Protein AF-A0A976E985-F1 (afdb_monomer)

Structure (mmCIF, N/CA/C/O backbone):
data_AF-A0A976E985-F1
#
_entry.id   AF-A0A976E985-F1
#
loop_
_atom_site.group_PDB
_atom_site.id
_atom_site.type_symbol
_atom_site.label_atom_id
_atom_site.label_alt_id
_atom_site.label_comp_id
_atom_site.label_asym_id
_atom_site.label_entity_id
_atom_site.label_seq_id
_atom_site.pdbx_PDB_ins_code
_atom_site.Cartn_x
_atom_site.Cartn_y
_atom_site.Cartn_z
_atom_site.occupancy
_atom_site.B_iso_or_equiv
_atom_site.auth_seq_id
_atom_site.auth_comp_id
_atom_site.auth_asym_id
_atom_site.auth_atom_id
_atom_site.pdbx_PDB_model_num
ATOM 1 N N . MET A 1 1 ? 19.176 -10.106 15.046 1.00 31.75 1 MET A N 1
ATOM 2 C CA . MET A 1 1 ? 18.435 -9.180 14.176 1.00 31.75 1 MET A CA 1
ATOM 3 C C . MET A 1 1 ? 17.700 -9.995 13.136 1.00 31.75 1 MET A C 1
ATOM 5 O O . MET A 1 1 ? 18.322 -10.835 12.498 1.00 31.75 1 MET A O 1
ATOM 9 N N . GLN A 1 2 ? 16.381 -9.836 13.063 1.00 29.48 2 GLN A N 1
ATOM 10 C CA . GLN A 1 2 ? 15.604 -10.254 11.903 1.00 29.48 2 GLN A CA 1
ATOM 11 C C . GLN A 1 2 ? 15.574 -9.044 10.981 1.00 29.48 2 GLN A C 1
ATOM 13 O O . GLN A 1 2 ? 15.014 -8.019 11.357 1.00 29.48 2 GLN A O 1
ATOM 18 N N . PHE A 1 3 ? 16.211 -9.154 9.826 1.00 37.91 3 PHE A N 1
ATOM 19 C CA . PHE A 1 3 ? 16.186 -8.096 8.834 1.00 37.91 3 PHE A CA 1
ATOM 20 C C . PHE A 1 3 ? 14.751 -7.867 8.333 1.00 37.91 3 PHE A C 1
ATOM 22 O O . PHE A 1 3 ? 13.954 -8.816 8.236 1.00 37.91 3 PHE A O 1
ATOM 29 N N . LYS A 1 4 ? 14.372 -6.610 8.091 1.00 42.88 4 LYS A N 1
ATOM 30 C CA . LYS A 1 4 ? 13.077 -6.274 7.487 1.00 42.88 4 LYS A CA 1
ATOM 31 C C . LYS A 1 4 ? 13.130 -6.696 6.019 1.00 42.88 4 LYS A C 1
ATOM 33 O O . LYS A 1 4 ? 14.024 -6.272 5.311 1.00 42.88 4 LYS A O 1
ATOM 38 N N . GLY A 1 5 ? 12.204 -7.556 5.593 1.00 40.12 5 GLY A N 1
ATOM 39 C CA . GLY A 1 5 ? 12.003 -8.033 4.216 1.00 40.12 5 GLY A CA 1
ATOM 40 C C . GLY A 1 5 ? 12.800 -7.391 3.068 1.00 40.12 5 GLY A C 1
ATOM 41 O O . GLY A 1 5 ? 12.204 -6.666 2.285 1.00 40.12 5 GLY A O 1
ATOM 42 N N . GLY A 1 6 ? 14.077 -7.743 2.880 1.00 50.50 6 GLY A N 1
ATOM 43 C CA . GLY A 1 6 ? 14.625 -8.066 1.561 1.00 50.50 6 GLY A CA 1
ATOM 44 C C . GLY A 1 6 ? 15.130 -6.935 0.661 1.00 50.50 6 GLY A C 1
ATOM 45 O O . GLY A 1 6 ? 15.249 -7.169 -0.544 1.00 50.50 6 GLY A O 1
ATOM 46 N N . TYR A 1 7 ? 15.468 -5.747 1.160 1.00 68.62 7 TYR A N 1
ATOM 47 C CA . TYR A 1 7 ? 16.153 -4.740 0.331 1.00 68.62 7 TYR A CA 1
ATOM 48 C C . TYR A 1 7 ? 17.566 -4.504 0.833 1.00 68.62 7 TYR A C 1
ATOM 50 O O . TYR A 1 7 ? 17.765 -4.021 1.939 1.00 68.62 7 TYR A O 1
ATOM 58 N N . VAL A 1 8 ? 18.548 -4.847 -0.007 1.00 69.75 8 VAL A N 1
ATOM 59 C CA . VAL A 1 8 ? 19.976 -4.779 0.341 1.00 69.75 8 VAL A CA 1
ATOM 60 C C . VAL A 1 8 ? 20.361 -3.418 0.863 1.00 69.75 8 VAL A C 1
ATOM 62 O O . VAL A 1 8 ? 20.993 -3.320 1.902 1.00 69.75 8 VAL A O 1
ATOM 65 N N . ILE A 1 9 ? 19.939 -2.375 0.158 1.00 70.88 9 ILE A N 1
ATOM 66 C CA . ILE A 1 9 ? 20.252 -1.004 0.531 1.00 70.88 9 ILE A CA 1
ATOM 67 C C . ILE A 1 9 ? 19.707 -0.691 1.922 1.00 70.88 9 ILE A C 1
ATOM 69 O O . ILE A 1 9 ? 20.437 -0.122 2.715 1.00 70.88 9 ILE A O 1
ATOM 73 N N . ASP A 1 10 ? 18.483 -1.107 2.241 1.00 69.38 10 ASP A N 1
ATOM 74 C CA . ASP A 1 10 ? 17.827 -0.784 3.512 1.00 69.38 10 ASP A CA 1
ATOM 75 C C . ASP A 1 10 ? 18.530 -1.492 4.678 1.00 69.38 10 ASP A C 1
ATOM 77 O O . ASP A 1 10 ? 18.813 -0.884 5.707 1.00 69.38 10 ASP A O 1
ATOM 81 N N . GLU A 1 11 ? 18.881 -2.767 4.502 1.00 69.75 11 GLU A N 1
ATOM 82 C CA . GLU A 1 11 ? 19.602 -3.521 5.530 1.00 69.75 11 GLU A CA 1
ATOM 83 C C . GLU A 1 11 ? 21.041 -3.014 5.697 1.00 69.75 11 GLU A C 1
ATOM 85 O O . GLU A 1 11 ? 21.541 -2.946 6.817 1.00 69.75 11 GLU A O 1
ATOM 90 N N . PHE A 1 12 ? 21.708 -2.615 4.609 1.00 73.81 12 PHE A N 1
ATOM 91 C CA . PHE A 1 12 ? 23.022 -1.984 4.694 1.00 73.81 12 PHE A CA 1
ATOM 92 C C . PHE A 1 12 ? 22.934 -0.581 5.289 1.00 73.81 12 PHE A C 1
ATOM 94 O O . PHE A 1 12 ? 23.788 -0.242 6.090 1.00 73.81 12 PHE A O 1
ATOM 101 N N . GLU A 1 13 ? 21.915 0.217 4.976 1.00 75.62 13 GLU A N 1
ATOM 102 C CA . GLU A 1 13 ? 21.678 1.537 5.570 1.00 75.62 13 GLU A CA 1
ATOM 103 C C . GLU A 1 13 ? 21.471 1.412 7.087 1.00 75.62 13 GLU A C 1
ATOM 105 O O . GLU A 1 13 ? 22.111 2.135 7.847 1.00 75.62 13 GLU A O 1
ATOM 110 N N . GLU A 1 14 ? 20.678 0.433 7.546 1.00 76.19 14 GLU A N 1
ATOM 111 C CA . GLU A 1 14 ? 20.543 0.110 8.974 1.00 76.19 14 GLU A CA 1
ATOM 112 C C . GLU A 1 14 ? 21.890 -0.275 9.609 1.00 76.19 14 GLU A C 1
ATOM 114 O O . GLU A 1 14 ? 22.185 0.163 10.719 1.00 76.19 14 GLU A O 1
ATOM 119 N N . ILE A 1 15 ? 22.728 -1.055 8.913 1.00 75.94 15 ILE A N 1
ATOM 120 C CA . ILE A 1 15 ? 24.086 -1.382 9.379 1.00 75.94 15 ILE A CA 1
ATOM 121 C C . ILE A 1 15 ? 24.955 -0.120 9.433 1.00 75.94 15 ILE A C 1
ATOM 123 O O . ILE A 1 15 ? 25.626 0.109 10.431 1.00 75.94 15 ILE A O 1
ATOM 127 N N . LEU A 1 16 ? 24.948 0.706 8.388 1.00 79.31 16 LEU A N 1
ATOM 128 C CA . LEU A 1 16 ? 25.774 1.908 8.271 1.00 79.31 16 LEU A CA 1
ATOM 129 C C . LEU A 1 16 ? 25.450 2.933 9.360 1.00 79.31 16 LEU A C 1
ATOM 131 O O . LEU A 1 16 ? 26.371 3.533 9.910 1.00 79.31 16 LEU A O 1
ATOM 135 N N . LEU A 1 17 ? 24.169 3.091 9.705 1.00 84.69 17 LEU A N 1
ATOM 136 C CA . LEU A 1 17 ? 23.703 3.996 10.760 1.00 84.69 17 LEU A CA 1
ATOM 137 C C . LEU A 1 17 ? 24.222 3.624 12.161 1.00 84.69 17 LEU A C 1
ATOM 139 O O . LEU A 1 17 ? 24.203 4.468 13.053 1.00 84.69 17 LEU A O 1
ATOM 143 N N . GLU A 1 18 ? 24.709 2.394 12.371 1.00 82.88 18 GLU A N 1
ATOM 144 C CA . GLU A 1 18 ? 25.386 2.003 13.619 1.00 82.88 18 GLU A CA 1
ATOM 145 C C . GLU A 1 18 ? 26.813 2.578 13.720 1.00 82.88 18 GLU A C 1
ATOM 147 O O . GLU A 1 18 ? 27.364 2.648 14.818 1.00 82.88 18 GLU A O 1
ATOM 152 N N . PHE A 1 19 ? 27.412 3.000 12.599 1.00 82.94 19 PHE A N 1
ATOM 153 C CA . PHE A 1 19 ? 28.818 3.419 12.523 1.00 82.94 19 PHE A CA 1
ATOM 154 C C . PHE A 1 19 ? 29.024 4.847 12.006 1.00 82.94 19 PHE A C 1
ATOM 156 O O . PHE A 1 19 ? 30.080 5.427 12.265 1.00 82.94 19 PHE A O 1
ATOM 163 N N . VAL A 1 20 ? 28.068 5.398 11.252 1.00 83.19 20 VAL A N 1
ATOM 164 C CA . VAL A 1 20 ? 28.180 6.701 10.586 1.00 83.19 20 VAL A CA 1
ATOM 165 C C . VAL A 1 20 ? 26.857 7.465 10.678 1.00 83.19 20 VAL A C 1
ATOM 167 O O . VAL A 1 20 ? 25.778 6.886 10.573 1.00 83.19 20 VAL A O 1
ATOM 170 N N . ASP A 1 21 ? 26.938 8.788 10.833 1.00 84.38 21 ASP A N 1
ATOM 171 C CA . ASP A 1 21 ? 25.770 9.664 10.880 1.00 84.38 21 ASP A CA 1
ATOM 172 C C . ASP A 1 21 ? 24.942 9.619 9.590 1.00 84.38 21 ASP A C 1
ATOM 174 O O . ASP A 1 21 ? 25.471 9.661 8.475 1.00 84.38 21 ASP A O 1
ATOM 178 N N . LYS A 1 22 ? 23.615 9.696 9.750 1.00 84.38 22 LYS A N 1
ATOM 179 C CA . LYS A 1 22 ? 22.659 9.737 8.634 1.00 84.38 22 LYS A CA 1
ATOM 180 C C . LYS A 1 22 ? 22.999 10.804 7.586 1.00 84.38 22 LYS A C 1
ATOM 182 O O . LYS A 1 22 ? 22.911 10.535 6.398 1.00 84.38 22 LYS A O 1
ATOM 187 N N . LYS A 1 23 ? 23.471 11.984 8.010 1.00 84.44 23 LYS A N 1
ATOM 188 C CA . LYS A 1 23 ? 23.858 13.082 7.101 1.00 84.44 23 LYS A CA 1
ATOM 189 C C . LYS A 1 23 ? 24.954 12.688 6.107 1.00 84.44 23 LYS A C 1
ATOM 191 O O . LYS A 1 23 ? 24.957 13.192 4.989 1.00 84.44 23 LYS A O 1
ATOM 196 N N . VAL A 1 24 ? 25.893 11.827 6.507 1.00 81.94 24 VAL A N 1
ATOM 197 C CA . VAL A 1 24 ? 26.974 11.357 5.623 1.00 81.94 24 VAL A CA 1
ATOM 198 C C . VAL A 1 24 ? 26.418 10.383 4.591 1.00 81.94 24 VAL A C 1
ATOM 200 O O . VAL A 1 24 ? 26.753 10.484 3.415 1.00 81.94 24 VAL A O 1
ATOM 203 N N . ILE A 1 25 ? 25.537 9.477 5.022 1.00 79.12 25 ILE A N 1
ATOM 204 C CA . ILE A 1 25 ? 24.858 8.516 4.145 1.00 79.12 25 ILE A CA 1
ATOM 205 C C . ILE A 1 25 ? 23.958 9.259 3.141 1.00 79.12 25 ILE A C 1
ATOM 207 O O . ILE A 1 25 ? 24.046 9.008 1.941 1.00 79.12 25 ILE A O 1
ATOM 211 N N . ASP A 1 26 ? 23.169 10.231 3.608 1.00 78.88 26 ASP A N 1
ATOM 212 C CA . ASP A 1 26 ? 22.329 11.083 2.761 1.00 78.88 26 ASP A CA 1
ATOM 213 C C . ASP A 1 26 ? 23.191 11.823 1.722 1.00 78.88 26 ASP A C 1
ATOM 215 O O . ASP A 1 26 ? 22.902 11.765 0.530 1.00 78.88 26 ASP A O 1
ATOM 219 N N . LYS A 1 27 ? 24.314 12.427 2.140 1.00 78.00 27 LYS A N 1
ATOM 220 C CA . LYS A 1 27 ? 25.253 13.110 1.235 1.00 78.00 27 LYS A CA 1
ATOM 221 C C . LYS A 1 27 ? 25.893 12.161 0.215 1.00 78.00 27 LYS A C 1
ATOM 223 O O . LYS A 1 27 ? 26.077 12.545 -0.940 1.00 78.00 27 LYS A O 1
ATOM 228 N N . PHE A 1 28 ? 26.228 10.932 0.616 1.00 78.31 28 PHE A N 1
ATOM 229 C CA . PHE A 1 28 ? 26.723 9.900 -0.297 1.00 78.31 28 PHE A CA 1
ATOM 230 C C . PHE A 1 28 ? 25.687 9.609 -1.389 1.00 78.31 28 PHE A C 1
ATOM 232 O O . PHE A 1 28 ? 26.007 9.710 -2.576 1.00 78.31 28 PHE A O 1
ATOM 239 N N . TYR A 1 29 ? 24.437 9.335 -1.005 1.00 77.12 29 TYR A N 1
ATOM 240 C CA . TYR A 1 29 ? 23.364 9.095 -1.967 1.00 77.12 29 TYR A CA 1
ATOM 241 C C . TYR A 1 29 ? 23.092 10.321 -2.840 1.00 77.12 29 TYR A C 1
ATOM 243 O O . TYR A 1 29 ? 23.024 10.177 -4.056 1.00 77.12 29 TYR A O 1
ATOM 251 N N . GLU A 1 30 ? 23.023 11.526 -2.275 1.00 73.00 30 GLU A N 1
ATOM 252 C CA . GLU A 1 30 ? 22.870 12.767 -3.046 1.00 73.00 30 GLU A CA 1
ATOM 253 C C . GLU A 1 30 ? 23.988 12.941 -4.081 1.00 73.00 30 GLU A C 1
ATOM 255 O O . GLU A 1 30 ? 23.725 13.351 -5.206 1.00 73.00 30 GLU A O 1
ATOM 260 N N . SER A 1 31 ? 25.231 12.587 -3.750 1.00 70.88 31 SER A N 1
ATOM 261 C CA . SER A 1 31 ? 26.345 12.695 -4.700 1.00 70.88 31 SER A CA 1
ATOM 262 C C . SER A 1 31 ? 26.328 11.667 -5.827 1.00 70.88 31 SER A C 1
ATOM 264 O O . SER A 1 31 ? 26.886 11.921 -6.894 1.00 70.88 31 SER A O 1
ATOM 266 N N . LYS A 1 32 ? 25.693 10.513 -5.600 1.00 70.81 32 LYS A N 1
ATOM 267 C CA . LYS A 1 32 ? 25.761 9.355 -6.497 1.00 70.81 32 LYS A CA 1
ATOM 268 C C . LYS A 1 32 ? 24.462 9.069 -7.235 1.00 70.81 32 LYS A C 1
ATOM 270 O O . LYS A 1 32 ? 24.529 8.429 -8.269 1.00 70.81 32 LYS A O 1
ATOM 275 N N . LEU A 1 33 ? 23.299 9.507 -6.749 1.00 69.81 33 LEU A N 1
ATOM 276 C CA . LEU A 1 33 ? 21.996 9.207 -7.356 1.00 69.81 33 LEU A CA 1
ATOM 277 C C . LEU A 1 33 ? 21.747 9.966 -8.660 1.00 69.81 33 LEU A C 1
ATOM 279 O O . LEU A 1 33 ? 21.064 9.443 -9.545 1.00 69.81 33 LEU A O 1
ATOM 283 N N . PHE A 1 34 ? 22.316 11.162 -8.805 1.00 68.81 34 PHE A N 1
ATOM 284 C CA . PHE A 1 34 ? 22.063 12.021 -9.958 1.00 68.81 34 PHE A CA 1
ATOM 285 C C . PHE A 1 34 ? 23.015 11.727 -11.119 1.00 68.81 34 PHE A C 1
ATOM 287 O O . PHE A 1 34 ? 24.235 11.669 -10.968 1.00 68.81 34 PHE A O 1
ATOM 294 N N . PHE A 1 35 ? 22.431 11.578 -12.305 1.00 72.19 35 PHE A N 1
ATOM 295 C CA . PHE A 1 35 ? 23.147 11.388 -13.559 1.00 72.19 35 PHE A CA 1
ATOM 296 C C . PHE A 1 35 ? 22.452 12.159 -14.683 1.00 72.19 35 PHE A C 1
ATOM 298 O O . PHE A 1 35 ? 21.253 12.442 -14.624 1.00 72.19 35 PHE A O 1
ATOM 305 N N . LYS A 1 36 ? 23.209 12.472 -15.731 1.00 71.50 36 LYS A N 1
ATOM 306 C CA . LYS A 1 36 ? 22.738 13.094 -16.968 1.00 71.50 36 LYS A CA 1
ATOM 307 C C . LYS A 1 36 ? 23.041 12.170 -18.140 1.00 71.50 36 LYS A C 1
ATOM 309 O O . LYS A 1 36 ? 24.125 11.595 -18.212 1.00 71.50 36 LYS A O 1
ATOM 314 N N . VAL A 1 37 ? 22.096 12.062 -19.071 1.00 73.06 37 VAL A N 1
ATOM 315 C CA . VAL A 1 37 ? 22.323 11.427 -20.375 1.00 73.06 37 VAL A CA 1
ATOM 316 C C . VAL A 1 37 ? 22.689 12.523 -21.376 1.00 73.06 37 VAL A C 1
ATOM 318 O O . VAL A 1 37 ? 21.868 13.378 -21.703 1.00 73.06 37 VAL A O 1
ATOM 321 N N . VAL A 1 38 ? 23.939 12.533 -21.827 1.00 72.44 38 VAL A N 1
ATOM 322 C CA . VAL A 1 38 ? 24.468 13.455 -22.840 1.00 72.44 38 VAL A CA 1
ATOM 323 C C . VAL A 1 38 ? 24.029 12.988 -24.230 1.00 72.44 38 VAL A C 1
ATOM 325 O O . VAL A 1 38 ? 23.937 11.785 -24.474 1.00 72.44 38 VAL A O 1
ATOM 328 N N . ASN A 1 39 ? 23.783 13.940 -25.136 1.00 71.25 39 ASN A N 1
ATOM 329 C CA . ASN A 1 39 ? 23.243 13.749 -26.493 1.00 71.25 39 ASN A CA 1
ATOM 330 C C . ASN A 1 39 ? 21.772 13.308 -26.562 1.00 71.25 39 ASN A C 1
ATOM 332 O O . ASN A 1 39 ? 21.262 13.065 -27.652 1.00 71.25 39 ASN A O 1
ATOM 336 N N . LEU A 1 40 ? 21.066 13.258 -25.428 1.00 71.75 40 LEU A N 1
ATOM 337 C CA . LEU A 1 40 ? 19.609 13.149 -25.410 1.00 71.75 40 LEU A CA 1
ATOM 338 C C . LEU A 1 40 ? 19.003 14.524 -25.720 1.00 71.75 40 LEU A C 1
ATOM 340 O O . LEU A 1 40 ? 19.367 15.514 -25.086 1.00 71.75 40 LEU A O 1
ATOM 344 N N . THR A 1 41 ? 18.103 14.602 -26.701 1.00 66.94 41 THR A N 1
ATOM 345 C CA . THR A 1 41 ? 17.428 15.864 -27.042 1.00 66.94 41 THR A CA 1
ATOM 346 C C . THR A 1 41 ? 16.624 16.378 -25.849 1.00 66.94 41 THR A C 1
ATOM 348 O O . THR A 1 41 ? 15.966 15.584 -25.178 1.00 66.94 41 THR A O 1
ATOM 351 N N . GLU A 1 42 ? 16.590 17.694 -25.631 1.00 60.16 42 GLU A N 1
ATOM 352 C CA . GLU A 1 42 ? 15.825 18.282 -24.520 1.00 60.16 42 GLU A CA 1
ATOM 353 C C . GLU A 1 42 ? 14.308 18.031 -24.640 1.00 60.16 42 GLU A C 1
ATOM 355 O O . GLU A 1 42 ? 13.626 17.880 -23.632 1.00 60.16 42 GLU A O 1
ATOM 360 N N . ASN A 1 43 ? 13.774 17.884 -25.856 1.00 62.47 43 ASN A N 1
ATOM 361 C CA . ASN A 1 43 ? 12.347 17.644 -26.087 1.00 62.47 43 ASN A CA 1
ATOM 362 C C . ASN A 1 43 ? 12.016 16.142 -26.147 1.00 62.47 43 ASN A C 1
ATOM 364 O O . ASN A 1 43 ? 11.822 15.574 -27.222 1.00 62.47 43 ASN A O 1
ATOM 368 N N . LEU A 1 44 ? 11.933 15.489 -24.985 1.00 70.62 44 LEU A N 1
ATOM 369 C CA . LEU A 1 44 ? 11.447 14.108 -24.882 1.00 70.62 44 LEU A CA 1
ATOM 370 C C . LEU A 1 44 ? 9.930 14.049 -25.117 1.00 70.62 44 LEU A C 1
ATOM 372 O O . LEU A 1 44 ? 9.140 14.475 -24.274 1.00 70.62 44 LEU A O 1
ATOM 376 N N . ASN A 1 45 ? 9.507 13.486 -26.250 1.00 72.75 45 ASN A N 1
ATOM 377 C CA . ASN A 1 45 ? 8.094 13.229 -26.511 1.00 72.75 45 ASN A CA 1
ATOM 378 C C . ASN A 1 45 ? 7.667 11.878 -25.916 1.00 72.75 45 ASN A C 1
ATOM 380 O O . ASN A 1 45 ? 7.660 10.847 -26.585 1.00 72.75 45 ASN A O 1
ATOM 384 N N . PHE A 1 46 ? 7.263 11.894 -24.648 1.00 79.06 46 PHE A N 1
ATOM 385 C CA . PHE A 1 46 ? 6.720 10.703 -23.995 1.00 79.06 46 PHE A CA 1
ATOM 386 C C . PHE A 1 46 ? 5.320 10.326 -24.488 1.00 79.06 46 PHE A C 1
ATOM 388 O O . PHE A 1 46 ? 4.879 9.208 -24.223 1.00 79.06 46 PHE A O 1
ATOM 395 N N . ILE A 1 47 ? 4.595 11.218 -25.170 1.00 78.81 47 ILE A N 1
ATOM 396 C CA . ILE A 1 47 ? 3.187 10.997 -25.527 1.00 78.81 47 ILE A CA 1
ATOM 397 C C . ILE A 1 47 ? 3.064 9.795 -26.459 1.00 78.81 47 ILE A C 1
ATOM 399 O O . ILE A 1 47 ? 2.256 8.912 -26.172 1.00 78.81 47 ILE A O 1
ATOM 403 N N . ASP A 1 48 ? 3.923 9.725 -27.475 1.00 79.88 48 ASP A N 1
ATOM 404 C CA . ASP A 1 48 ? 3.875 8.686 -28.506 1.00 79.88 48 ASP A CA 1
ATOM 405 C C . ASP A 1 48 ? 4.594 7.392 -28.100 1.00 79.88 48 ASP A C 1
ATOM 407 O O . ASP A 1 48 ? 4.458 6.375 -28.772 1.00 79.88 48 ASP A O 1
ATOM 411 N N . SER A 1 49 ? 5.347 7.396 -26.997 1.00 85.25 49 SER A N 1
ATOM 412 C CA . SER A 1 49 ? 6.077 6.211 -26.533 1.00 85.25 49 SER A CA 1
ATOM 413 C C . SER A 1 49 ? 5.148 5.052 -26.146 1.00 85.25 49 SER A C 1
ATOM 415 O O . SER A 1 49 ? 4.029 5.264 -25.668 1.00 85.25 49 SER A O 1
ATOM 417 N N . ASN A 1 50 ? 5.637 3.816 -26.311 1.00 88.38 50 ASN A N 1
ATOM 418 C CA . ASN A 1 50 ? 4.898 2.605 -25.952 1.00 88.38 50 ASN A CA 1
ATOM 419 C C . ASN A 1 50 ? 4.391 2.692 -24.490 1.00 88.38 50 ASN A C 1
ATOM 421 O O . ASN A 1 50 ? 5.209 2.820 -23.573 1.00 88.38 50 ASN A O 1
ATOM 425 N N . PRO A 1 51 ? 3.073 2.572 -24.239 1.00 92.31 51 PRO A N 1
ATOM 426 C CA . PRO A 1 51 ? 2.507 2.661 -22.893 1.00 92.31 51 PRO A CA 1
ATOM 427 C C . PRO A 1 51 ? 3.108 1.665 -21.884 1.00 92.31 51 PRO A C 1
ATOM 429 O O . PRO A 1 51 ? 3.205 1.965 -20.693 1.00 92.31 51 PRO A O 1
ATOM 432 N N . LEU A 1 52 ? 3.576 0.498 -22.343 1.00 94.75 52 LEU A N 1
ATOM 433 C CA . LEU A 1 52 ? 4.244 -0.491 -21.494 1.00 94.75 52 LEU A CA 1
ATOM 434 C C . LEU A 1 52 ? 5.614 -0.001 -21.004 1.00 94.75 52 LEU A C 1
ATOM 436 O O . LEU A 1 52 ? 5.979 -0.286 -19.866 1.00 94.75 52 LEU A O 1
ATOM 440 N N . LEU A 1 53 ? 6.348 0.802 -21.788 1.00 92.25 53 LEU A N 1
ATOM 441 C CA . LEU A 1 53 ? 7.601 1.421 -21.326 1.00 92.25 53 LEU A CA 1
ATOM 442 C C . LEU A 1 53 ? 7.350 2.422 -20.196 1.00 92.25 53 LEU A C 1
ATOM 444 O O . LEU A 1 53 ? 8.192 2.563 -19.312 1.00 92.25 53 LEU A O 1
ATOM 448 N N . LYS A 1 54 ? 6.182 3.074 -20.173 1.00 93.12 54 LYS A N 1
ATOM 449 C CA . LYS A 1 54 ? 5.787 3.980 -19.083 1.00 93.12 54 LYS A CA 1
ATOM 450 C C . LYS A 1 54 ? 5.545 3.219 -17.781 1.00 93.12 54 LYS A C 1
ATOM 452 O O . LYS A 1 54 ? 5.921 3.711 -16.722 1.00 93.12 54 LYS A O 1
ATOM 457 N N . ILE A 1 55 ? 5.000 1.999 -17.846 1.00 95.06 55 ILE A N 1
ATOM 458 C CA . ILE A 1 55 ? 4.913 1.108 -16.676 1.00 95.06 55 ILE A CA 1
ATOM 459 C C . ILE A 1 55 ? 6.309 0.774 -16.162 1.00 95.06 55 ILE A C 1
ATOM 461 O O . ILE A 1 55 ? 6.578 0.941 -14.975 1.00 95.06 55 ILE A O 1
ATOM 465 N N . VAL A 1 56 ? 7.208 0.332 -17.045 1.00 94.31 56 VAL A N 1
ATOM 466 C CA . VAL A 1 56 ? 8.587 -0.008 -16.663 1.00 94.31 56 VAL A CA 1
ATOM 467 C C . VAL A 1 56 ? 9.279 1.207 -16.040 1.00 94.31 56 VAL A C 1
ATOM 469 O O . VAL A 1 56 ? 9.874 1.089 -14.970 1.00 94.31 56 VAL A O 1
ATOM 472 N N . TRP A 1 57 ? 9.139 2.387 -16.649 1.00 92.00 5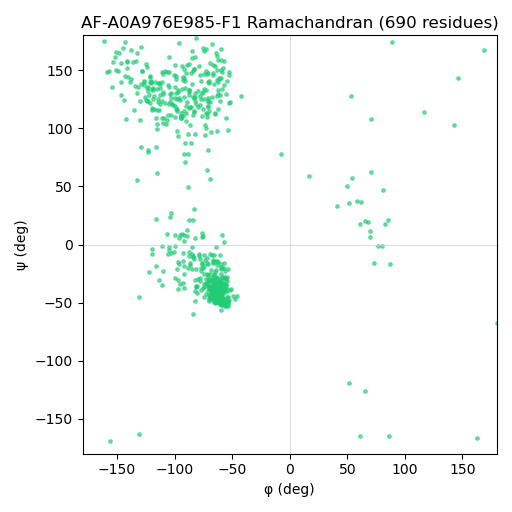7 TRP A N 1
ATOM 473 C CA . TRP A 1 57 ? 9.651 3.641 -16.104 1.00 92.00 57 TRP A CA 1
ATOM 474 C C . TRP A 1 57 ? 9.116 3.912 -14.700 1.00 92.00 57 TRP A C 1
ATOM 476 O O . TRP A 1 57 ? 9.900 4.137 -13.784 1.00 92.00 57 TRP A O 1
ATOM 486 N N . ASN A 1 58 ? 7.800 3.831 -14.501 1.00 92.31 58 ASN A N 1
ATOM 487 C CA . ASN A 1 58 ? 7.176 4.075 -13.203 1.00 92.31 58 ASN A CA 1
ATOM 488 C C . ASN A 1 58 ? 7.609 3.047 -12.153 1.00 92.31 58 ASN A C 1
ATOM 490 O O . ASN A 1 58 ? 7.831 3.419 -11.004 1.00 92.31 58 ASN A O 1
ATOM 494 N N . ILE A 1 59 ? 7.783 1.776 -12.536 1.00 91.50 59 ILE A N 1
ATOM 495 C CA . ILE A 1 59 ? 8.349 0.742 -11.664 1.00 91.50 59 ILE A CA 1
ATOM 496 C C . ILE A 1 59 ? 9.752 1.163 -11.239 1.00 91.50 59 ILE A C 1
ATOM 498 O O . ILE A 1 59 ? 10.009 1.274 -10.043 1.00 91.50 59 ILE A O 1
ATOM 502 N N . ILE A 1 60 ? 10.660 1.429 -12.177 1.00 87.75 60 ILE A N 1
ATOM 503 C CA . ILE A 1 60 ? 12.055 1.763 -11.859 1.00 87.75 60 ILE A CA 1
ATOM 504 C C . ILE A 1 60 ? 12.156 3.098 -11.102 1.00 87.75 60 ILE A C 1
ATOM 506 O O . ILE A 1 60 ? 12.995 3.239 -10.216 1.00 87.75 60 ILE A O 1
ATOM 510 N N . ASN A 1 61 ? 11.266 4.054 -11.373 1.00 84.56 61 ASN A N 1
ATOM 511 C CA . ASN A 1 61 ? 11.292 5.392 -10.783 1.00 84.56 61 ASN A CA 1
ATOM 512 C C . ASN A 1 61 ? 10.400 5.570 -9.539 1.00 84.56 61 ASN A C 1
ATOM 514 O O . ASN A 1 61 ? 10.248 6.687 -9.042 1.00 84.56 61 ASN A O 1
ATOM 518 N N . ARG A 1 62 ? 9.817 4.487 -9.005 1.00 83.62 62 ARG A N 1
ATOM 519 C CA . ARG A 1 62 ? 8.938 4.540 -7.819 1.00 83.62 62 ARG A CA 1
ATOM 520 C C . ARG A 1 62 ? 9.646 4.994 -6.536 1.00 83.62 62 ARG A C 1
ATOM 522 O O . ARG A 1 62 ? 8.968 5.437 -5.610 1.00 83.62 62 ARG A O 1
ATOM 529 N N . GLY A 1 63 ? 10.974 4.863 -6.479 1.00 72.31 63 GLY A N 1
ATOM 530 C CA . GLY A 1 63 ? 11.795 5.027 -5.279 1.00 72.31 63 GLY A CA 1
ATOM 531 C C . GLY A 1 63 ? 13.251 5.378 -5.573 1.00 72.31 63 GLY A C 1
ATOM 532 O O . GLY A 1 63 ? 13.786 4.937 -6.588 1.00 72.31 63 GLY A O 1
ATOM 533 N N . GLU A 1 64 ? 13.898 6.125 -4.673 1.00 66.88 64 GLU A N 1
ATOM 534 C CA . GLU A 1 64 ? 15.343 6.398 -4.711 1.00 66.88 64 GLU A CA 1
ATOM 535 C C . GLU A 1 64 ? 16.015 5.975 -3.390 1.00 66.88 64 GLU A C 1
ATOM 537 O O . GLU A 1 64 ? 15.471 6.299 -2.330 1.00 66.88 64 GLU A O 1
ATOM 542 N N . PRO A 1 65 ? 17.176 5.280 -3.427 1.00 58.25 65 PRO A N 1
ATOM 543 C CA . PRO A 1 65 ? 17.810 4.644 -4.595 1.00 58.25 65 PRO A CA 1
ATOM 544 C C . PRO A 1 65 ? 16.929 3.572 -5.258 1.00 58.25 65 PRO A C 1
ATOM 546 O O . PRO A 1 65 ? 16.116 2.919 -4.603 1.00 58.25 65 PRO A O 1
ATOM 549 N N . THR A 1 66 ? 17.086 3.400 -6.576 1.00 55.56 66 THR A N 1
ATOM 550 C CA . THR A 1 66 ? 16.333 2.422 -7.377 1.00 55.56 66 THR A CA 1
ATOM 551 C C . THR A 1 66 ? 16.442 1.026 -6.757 1.00 55.56 66 THR A C 1
ATOM 553 O O . THR A 1 66 ? 17.537 0.486 -6.599 1.00 55.56 66 THR A O 1
ATOM 556 N N . ARG A 1 67 ? 15.303 0.416 -6.411 1.00 71.62 67 ARG A N 1
ATOM 557 C CA . ARG A 1 67 ? 15.267 -0.932 -5.830 1.00 71.62 67 ARG A CA 1
ATOM 558 C C . ARG A 1 67 ? 15.594 -1.987 -6.879 1.00 71.62 67 ARG A C 1
ATOM 560 O O . ARG A 1 67 ? 14.779 -2.246 -7.764 1.00 71.62 67 ARG A O 1
ATOM 567 N N . ALA A 1 68 ? 16.741 -2.633 -6.703 1.00 81.06 68 ALA A N 1
ATOM 568 C CA . ALA A 1 68 ? 17.143 -3.800 -7.468 1.00 81.06 68 ALA A CA 1
ATOM 569 C C . ALA A 1 68 ? 16.152 -4.964 -7.313 1.00 81.06 68 ALA A C 1
ATOM 571 O O . ALA A 1 68 ? 15.612 -5.231 -6.228 1.00 81.06 68 ALA A O 1
ATOM 572 N N . SER A 1 69 ? 15.953 -5.702 -8.402 1.00 88.69 69 SER A N 1
ATOM 573 C CA . SER A 1 69 ? 15.263 -6.989 -8.373 1.00 88.69 69 SER A CA 1
ATOM 574 C C . SER A 1 69 ? 15.986 -7.989 -7.461 1.00 88.69 69 SER A C 1
ATOM 576 O O . SER A 1 69 ? 17.122 -7.768 -7.027 1.00 88.69 69 SER A O 1
ATOM 578 N N . LEU A 1 70 ? 15.331 -9.114 -7.159 1.00 89.19 70 LEU A N 1
ATOM 579 C CA . LEU A 1 70 ? 15.982 -10.238 -6.480 1.00 89.19 70 LEU A CA 1
ATOM 580 C C . LEU A 1 70 ? 17.185 -10.742 -7.277 1.00 89.19 70 LEU A C 1
ATOM 582 O O . LEU A 1 70 ? 18.196 -11.077 -6.675 1.00 89.19 70 LEU A O 1
ATOM 586 N N . LYS A 1 71 ? 17.097 -10.737 -8.609 1.00 90.69 71 LYS A N 1
ATOM 587 C CA . LYS A 1 71 ? 18.151 -11.196 -9.512 1.00 90.69 71 LYS A CA 1
ATOM 588 C C . LYS A 1 71 ? 19.400 -10.316 -9.442 1.00 90.69 71 LYS A C 1
ATOM 590 O O . LYS A 1 71 ? 20.494 -10.830 -9.227 1.00 90.69 71 LYS A O 1
ATOM 595 N N . ILE A 1 72 ? 19.243 -8.993 -9.545 1.00 90.44 72 ILE A N 1
ATOM 596 C CA . ILE A 1 72 ? 20.360 -8.051 -9.359 1.00 90.44 72 ILE A CA 1
ATOM 597 C C . ILE A 1 72 ? 20.919 -8.174 -7.942 1.00 90.44 72 ILE A C 1
ATOM 599 O O . ILE A 1 72 ? 22.131 -8.216 -7.756 1.00 90.44 72 ILE A O 1
ATOM 603 N N . THR A 1 73 ? 20.037 -8.246 -6.944 1.00 88.75 73 THR A N 1
ATOM 604 C CA . THR A 1 73 ? 20.424 -8.381 -5.536 1.00 88.75 73 THR A CA 1
ATOM 605 C C . THR A 1 73 ? 21.308 -9.609 -5.312 1.00 88.75 73 THR A C 1
ATOM 607 O O . THR A 1 73 ? 22.397 -9.481 -4.759 1.00 88.75 73 THR A O 1
ATOM 610 N N . ASP A 1 74 ? 20.857 -10.780 -5.761 1.00 89.75 74 ASP A N 1
ATOM 611 C CA . ASP A 1 74 ? 21.573 -12.051 -5.634 1.00 89.75 74 ASP A CA 1
ATOM 612 C C . ASP A 1 74 ? 22.949 -11.982 -6.293 1.00 89.75 74 ASP A C 1
ATOM 614 O O . ASP A 1 74 ? 23.963 -12.317 -5.680 1.00 89.75 74 ASP A O 1
ATOM 618 N N . TYR A 1 75 ? 22.993 -11.459 -7.520 1.00 91.12 75 TYR A N 1
ATOM 619 C CA . TYR A 1 75 ? 24.222 -11.316 -8.283 1.00 91.12 75 TYR A CA 1
ATOM 620 C C . TYR A 1 75 ? 25.220 -10.370 -7.593 1.00 91.12 75 TYR A C 1
ATOM 622 O O . TYR A 1 75 ? 26.377 -10.743 -7.396 1.00 91.12 75 TYR A O 1
ATOM 630 N N . ILE A 1 76 ? 24.790 -9.175 -7.168 1.00 88.25 76 ILE A N 1
ATOM 631 C CA . ILE A 1 76 ? 25.666 -8.177 -6.531 1.00 88.25 76 ILE A CA 1
ATOM 632 C C . ILE A 1 76 ? 26.187 -8.659 -5.181 1.00 88.25 76 ILE A C 1
ATOM 634 O O . ILE A 1 76 ? 27.374 -8.491 -4.889 1.00 88.25 76 ILE A O 1
ATOM 638 N N . LEU A 1 77 ? 25.328 -9.268 -4.361 1.00 87.12 77 LEU A N 1
ATOM 639 C CA . LEU A 1 77 ? 25.746 -9.815 -3.075 1.00 87.12 77 LEU A CA 1
ATOM 640 C C . LEU A 1 77 ? 26.695 -10.998 -3.265 1.00 87.12 77 LEU A C 1
ATOM 642 O O . LEU A 1 77 ? 27.721 -11.059 -2.596 1.00 87.12 77 LEU A O 1
ATOM 646 N N . THR A 1 78 ? 26.422 -11.893 -4.212 1.00 88.88 78 THR A N 1
ATOM 647 C CA . THR A 1 78 ? 27.312 -13.025 -4.505 1.00 88.88 78 THR A CA 1
ATOM 648 C C . THR A 1 78 ? 28.671 -12.549 -5.014 1.00 88.88 78 THR A C 1
ATOM 650 O O . THR A 1 78 ? 29.703 -13.011 -4.524 1.00 88.88 78 THR A O 1
ATOM 653 N N . LYS A 1 79 ? 28.685 -11.589 -5.948 1.00 86.31 79 LYS A N 1
ATOM 654 C CA . LYS A 1 79 ? 29.900 -10.994 -6.522 1.00 86.31 79 LYS A CA 1
ATOM 655 C C . LYS A 1 79 ? 30.771 -10.333 -5.452 1.00 86.31 79 LYS A C 1
ATOM 657 O O . LYS A 1 79 ? 31.972 -10.582 -5.414 1.00 86.31 79 LYS A O 1
ATOM 662 N N . ASN A 1 80 ? 30.177 -9.498 -4.598 1.00 83.25 80 ASN A N 1
ATOM 663 C CA . ASN A 1 80 ? 30.932 -8.656 -3.667 1.00 83.25 80 ASN A CA 1
ATOM 664 C C . ASN A 1 80 ? 31.159 -9.315 -2.294 1.00 83.25 80 ASN A C 1
ATOM 666 O O . ASN A 1 80 ? 32.226 -9.161 -1.710 1.00 83.25 80 ASN A O 1
ATOM 670 N N . LEU A 1 81 ? 30.195 -10.068 -1.755 1.00 81.31 81 LEU A N 1
ATOM 671 C CA . LEU A 1 81 ? 30.289 -10.663 -0.412 1.00 81.31 81 LEU A CA 1
ATOM 672 C C . LEU A 1 81 ? 30.737 -12.131 -0.416 1.00 81.31 81 LEU A C 1
ATOM 674 O O . LEU A 1 81 ? 31.210 -12.633 0.609 1.00 81.31 81 LEU A O 1
ATOM 678 N N . GLY A 1 82 ? 30.592 -12.841 -1.539 1.00 84.00 82 GLY A N 1
ATOM 679 C CA . GLY A 1 82 ? 30.962 -14.250 -1.660 1.00 84.00 82 GLY A CA 1
ATOM 680 C C . GLY A 1 82 ? 30.352 -15.108 -0.547 1.00 84.00 82 GLY A C 1
ATOM 681 O O . GLY A 1 82 ? 29.139 -15.159 -0.379 1.00 84.00 82 GLY A O 1
ATOM 682 N N . LYS A 1 83 ? 31.201 -15.757 0.263 1.00 81.88 83 LYS A N 1
ATOM 683 C CA . LYS A 1 83 ? 30.774 -16.658 1.356 1.00 81.88 83 LYS A CA 1
ATOM 684 C C . LYS A 1 83 ? 30.010 -15.969 2.495 1.00 81.88 83 LYS A C 1
ATOM 686 O O . LYS A 1 83 ? 29.427 -16.668 3.316 1.00 81.88 83 LYS A O 1
ATOM 691 N N . LEU A 1 84 ? 30.043 -14.637 2.578 1.00 81.56 84 LEU A N 1
ATOM 692 C CA . LEU A 1 84 ? 29.301 -13.878 3.591 1.00 81.56 84 LEU A CA 1
ATOM 693 C C . LEU A 1 84 ? 27.810 -13.734 3.236 1.00 81.56 84 LEU A C 1
ATOM 695 O O . LEU A 1 84 ? 27.029 -13.303 4.083 1.00 81.56 84 LEU A O 1
ATOM 699 N N . TYR A 1 85 ? 27.416 -14.104 2.015 1.00 85.12 85 TYR A N 1
ATOM 700 C CA . TYR A 1 85 ? 26.035 -14.174 1.550 1.00 85.12 85 TYR A CA 1
ATOM 701 C C . TYR A 1 85 ? 25.623 -15.636 1.342 1.00 85.12 85 TYR A C 1
ATOM 703 O O . TYR A 1 85 ? 26.324 -16.392 0.672 1.00 85.12 85 TYR A O 1
ATOM 711 N N . SER A 1 86 ? 24.485 -16.044 1.909 1.00 83.88 86 SER A N 1
ATOM 712 C CA . SER A 1 86 ? 23.982 -17.425 1.805 1.00 83.88 86 SER A CA 1
ATOM 713 C C . SER A 1 86 ? 22.646 -17.549 1.068 1.00 83.88 86 SER A C 1
ATOM 715 O O . SER A 1 86 ? 21.936 -18.538 1.245 1.00 83.88 86 SER A O 1
ATOM 717 N N . GLY A 1 87 ? 22.303 -16.566 0.231 1.00 84.62 87 GLY A N 1
ATOM 718 C CA . GLY A 1 87 ? 21.082 -16.583 -0.576 1.00 84.62 87 GLY A CA 1
ATOM 719 C C . GLY A 1 87 ? 19.849 -16.032 0.145 1.00 84.62 87 GLY A C 1
ATOM 720 O O . GLY A 1 87 ? 19.933 -15.361 1.182 1.00 84.62 87 GLY A O 1
ATOM 721 N N . PHE A 1 88 ? 18.675 -16.320 -0.422 1.00 83.75 88 PHE A N 1
ATOM 722 C CA . PHE A 1 88 ? 17.378 -15.954 0.149 1.00 83.75 88 PHE A CA 1
ATOM 723 C C . PHE A 1 88 ? 16.787 -17.064 1.022 1.00 83.75 88 PHE A C 1
ATOM 725 O O . PHE A 1 88 ? 16.841 -18.249 0.702 1.00 83.75 88 PHE A O 1
ATOM 732 N N . ASN A 1 89 ? 16.150 -16.662 2.117 1.00 78.25 89 ASN A N 1
ATOM 733 C CA . ASN A 1 89 ? 15.355 -17.529 2.970 1.00 78.25 89 ASN A CA 1
ATOM 734 C C . ASN A 1 89 ? 14.006 -17.848 2.307 1.00 78.25 89 ASN A C 1
ATOM 736 O O . ASN A 1 89 ? 13.282 -16.941 1.897 1.00 78.25 89 ASN A O 1
ATOM 740 N N . SER A 1 90 ? 13.650 -19.133 2.270 1.00 62.03 90 SER A N 1
ATOM 741 C CA . SER A 1 90 ? 12.413 -19.656 1.680 1.00 62.03 90 SER A CA 1
ATOM 742 C C . SER A 1 90 ? 11.347 -20.069 2.703 1.00 62.03 90 SER A C 1
ATOM 744 O O . SER A 1 90 ? 10.263 -20.495 2.319 1.00 62.03 90 SER A O 1
ATOM 746 N N . HIS A 1 91 ? 11.616 -19.975 4.008 1.00 64.50 91 HIS A N 1
ATOM 747 C CA . HIS A 1 91 ? 10.740 -20.527 5.055 1.00 64.50 91 HIS A CA 1
ATOM 748 C C . HIS A 1 91 ? 9.714 -19.528 5.623 1.00 64.50 91 HIS A C 1
ATOM 750 O O . HIS A 1 91 ? 9.063 -19.817 6.626 1.00 64.50 91 HIS A O 1
ATOM 756 N N . GLY A 1 92 ? 9.567 -18.345 5.015 1.00 68.69 92 GLY A N 1
ATOM 757 C CA . GLY A 1 92 ? 8.701 -17.271 5.508 1.00 68.69 92 GLY A CA 1
ATOM 758 C C . GLY A 1 92 ? 7.739 -16.702 4.464 1.00 68.69 92 GLY A C 1
ATOM 759 O O . GLY A 1 92 ? 7.854 -16.943 3.266 1.00 68.69 92 GLY A O 1
ATOM 760 N N . SER A 1 93 ? 6.798 -15.879 4.935 1.00 74.12 93 SER A N 1
ATOM 761 C CA . SER A 1 93 ? 5.910 -15.081 4.073 1.00 74.12 93 SER A CA 1
ATOM 762 C C . SER A 1 93 ? 6.620 -13.912 3.381 1.00 74.12 93 SER A C 1
ATOM 764 O O . SER A 1 93 ? 6.037 -13.249 2.525 1.00 74.12 93 SER A O 1
ATOM 766 N N . GLU A 1 94 ? 7.846 -13.607 3.808 1.00 80.25 94 GLU A N 1
ATOM 767 C CA . GLU A 1 94 ? 8.684 -12.543 3.267 1.00 80.25 94 GLU A CA 1
ATOM 768 C C . GLU A 1 94 ? 9.986 -13.120 2.731 1.00 80.25 94 GLU A C 1
ATOM 770 O O . GLU A 1 94 ? 10.591 -13.987 3.364 1.00 80.25 94 GLU A O 1
ATOM 775 N N . ILE A 1 95 ? 10.432 -12.582 1.602 1.00 78.12 95 ILE A N 1
ATOM 776 C CA . ILE A 1 95 ? 11.711 -12.911 0.989 1.00 78.12 95 ILE A CA 1
ATOM 777 C C . ILE A 1 95 ? 12.774 -12.060 1.676 1.00 78.12 95 ILE A C 1
ATOM 779 O O . ILE A 1 95 ? 12.758 -10.832 1.593 1.00 78.12 95 ILE A O 1
ATOM 783 N N . LYS A 1 96 ? 13.682 -12.723 2.386 1.00 78.88 96 LYS A N 1
ATOM 784 C CA . LYS A 1 96 ? 14.780 -12.093 3.128 1.00 78.88 96 LYS A CA 1
ATOM 785 C C . LYS A 1 96 ? 16.073 -12.734 2.705 1.00 78.88 96 LYS A C 1
ATOM 787 O O . LYS A 1 96 ? 16.108 -13.952 2.564 1.00 78.88 96 LYS A O 1
ATOM 792 N N . PHE A 1 97 ? 17.123 -11.954 2.539 1.00 76.62 97 PHE A N 1
ATOM 793 C CA . PHE A 1 97 ? 18.432 -12.546 2.350 1.00 76.62 97 PHE A CA 1
ATOM 794 C C . PHE A 1 97 ? 19.103 -12.876 3.681 1.00 76.62 97 PHE A C 1
ATOM 796 O O . PHE A 1 97 ? 18.656 -12.473 4.756 1.00 76.62 97 PHE A O 1
ATOM 803 N N . GLN A 1 98 ? 20.166 -13.667 3.599 1.00 77.00 98 GLN A N 1
ATOM 804 C CA . GLN A 1 98 ? 20.968 -14.065 4.739 1.00 77.00 98 GLN A CA 1
ATOM 805 C C . GLN A 1 98 ? 22.405 -13.585 4.554 1.00 77.00 98 GLN A C 1
ATOM 807 O O . GLN A 1 98 ? 23.101 -13.984 3.619 1.00 77.00 98 GLN A O 1
ATOM 812 N N . ILE A 1 99 ? 22.824 -12.717 5.473 1.00 75.12 99 ILE A N 1
ATOM 813 C CA . ILE A 1 99 ? 24.191 -12.219 5.593 1.00 75.12 99 ILE A CA 1
ATOM 814 C C . ILE A 1 99 ? 24.813 -12.751 6.886 1.00 75.12 99 ILE A C 1
ATOM 816 O O . ILE A 1 99 ? 24.162 -12.768 7.938 1.00 75.12 99 ILE A O 1
ATOM 820 N N . ASP A 1 100 ? 26.080 -13.166 6.817 1.00 76.25 100 ASP A N 1
ATOM 821 C CA . ASP A 1 100 ? 26.854 -13.566 7.992 1.00 76.25 100 ASP A CA 1
ATOM 822 C C . ASP A 1 100 ? 26.965 -12.393 8.982 1.00 76.25 100 ASP A C 1
ATOM 824 O O . ASP A 1 100 ? 27.388 -11.284 8.650 1.00 76.25 100 ASP A O 1
ATOM 828 N N . LYS A 1 101 ? 26.626 -12.649 10.248 1.00 72.75 101 LYS A N 1
ATOM 829 C CA . LYS A 1 101 ? 26.717 -11.660 11.329 1.00 72.75 101 LYS A CA 1
ATOM 830 C C . LYS A 1 101 ? 28.140 -11.133 11.533 1.00 72.75 101 LYS A C 1
ATOM 832 O O . LYS A 1 101 ? 28.286 -10.049 12.094 1.00 72.75 101 LYS A O 1
ATOM 837 N N . LYS A 1 102 ? 29.167 -11.861 11.078 1.00 69.06 102 LYS A N 1
ATOM 838 C CA . LYS A 1 102 ? 30.566 -11.411 11.117 1.00 69.06 102 LYS A CA 1
ATOM 839 C C . LYS A 1 102 ? 30.798 -10.084 10.402 1.00 69.06 102 LYS A C 1
ATOM 841 O O . LYS A 1 102 ? 31.667 -9.349 10.858 1.00 69.06 102 LYS A O 1
ATOM 846 N N . ILE A 1 103 ? 29.991 -9.735 9.388 1.00 74.00 103 ILE A N 1
ATOM 847 C CA . ILE A 1 103 ? 30.106 -8.451 8.674 1.00 74.00 103 ILE A CA 1
ATOM 848 C C . ILE A 1 103 ? 30.175 -7.279 9.658 1.00 74.00 103 ILE A C 1
ATOM 850 O O . ILE A 1 103 ? 31.042 -6.428 9.524 1.00 74.00 103 ILE A O 1
ATOM 854 N N . LYS A 1 104 ? 29.333 -7.271 10.700 1.00 71.69 104 LYS A N 1
ATOM 855 C CA . LYS A 1 104 ? 29.295 -6.174 11.680 1.00 71.69 104 LYS A CA 1
ATOM 856 C C . LYS A 1 104 ? 30.565 -6.046 12.515 1.00 71.69 104 LYS A C 1
ATOM 858 O O . LYS A 1 104 ? 30.960 -4.939 12.855 1.00 71.69 104 LYS A O 1
ATOM 863 N N . ASN A 1 105 ? 31.190 -7.169 12.855 1.00 72.62 105 ASN A N 1
ATOM 864 C CA . ASN A 1 105 ? 32.329 -7.190 13.773 1.00 72.62 105 ASN A CA 1
ATOM 865 C C . ASN A 1 105 ? 33.624 -6.697 13.115 1.00 72.62 105 ASN A C 1
ATOM 867 O O . ASN A 1 105 ? 34.581 -6.384 13.818 1.00 72.62 105 ASN A O 1
ATOM 871 N N . GLU A 1 106 ? 33.662 -6.652 11.784 1.00 74.50 106 GLU A N 1
ATOM 872 C CA . GLU A 1 106 ? 34.845 -6.277 11.006 1.00 74.50 106 GLU A CA 1
ATOM 873 C C . GLU A 1 106 ? 34.760 -4.840 10.458 1.00 74.50 106 GLU A C 1
ATOM 875 O O . GLU A 1 106 ? 35.741 -4.336 9.907 1.00 74.50 106 GLU A O 1
ATOM 880 N N . ILE A 1 107 ? 33.613 -4.159 10.612 1.00 77.88 107 ILE A N 1
ATOM 881 C CA . ILE A 1 107 ? 33.427 -2.772 10.163 1.00 77.88 107 ILE A CA 1
ATOM 882 C C . ILE A 1 107 ? 34.230 -1.830 11.058 1.00 77.88 107 ILE A C 1
ATOM 884 O O . ILE A 1 107 ? 34.049 -1.768 12.273 1.00 77.88 107 ILE A O 1
ATOM 888 N N . ASN A 1 108 ? 35.099 -1.040 10.431 1.00 79.19 108 ASN A N 1
ATOM 889 C CA . ASN A 1 108 ? 35.813 0.053 11.082 1.00 79.19 108 ASN A CA 1
ATOM 890 C C . ASN A 1 108 ? 35.191 1.394 10.663 1.00 79.19 108 ASN A C 1
ATOM 892 O O . ASN A 1 108 ? 35.189 1.711 9.471 1.00 79.19 108 ASN A O 1
ATOM 896 N N . SER A 1 109 ? 34.697 2.173 11.630 1.00 78.69 109 SER A N 1
ATOM 897 C CA . SER A 1 109 ? 33.956 3.422 11.394 1.00 78.69 109 SER A CA 1
ATOM 898 C C . SER A 1 109 ? 34.774 4.487 10.658 1.00 78.69 109 SER A C 1
ATOM 900 O O . SER A 1 109 ? 34.277 5.070 9.699 1.00 78.69 109 SER A O 1
ATOM 902 N N . GLU A 1 110 ? 36.042 4.702 11.027 1.00 75.69 110 GLU A N 1
ATOM 903 C CA . GLU A 1 110 ? 36.907 5.687 10.358 1.00 75.69 110 GLU A CA 1
ATOM 904 C C . GLU A 1 110 ? 37.163 5.330 8.889 1.00 75.69 110 GLU A C 1
ATOM 906 O O . GLU A 1 110 ? 37.125 6.192 8.012 1.00 75.69 110 GLU A O 1
ATOM 911 N N . ASN A 1 111 ? 37.409 4.052 8.600 1.00 73.12 111 ASN A N 1
ATOM 912 C CA . ASN A 1 111 ? 37.626 3.583 7.234 1.00 73.12 111 ASN A CA 1
ATOM 913 C C . ASN A 1 111 ? 36.334 3.594 6.409 1.00 73.12 111 ASN A C 1
ATOM 915 O O . ASN A 1 111 ? 36.385 3.850 5.206 1.00 73.12 111 ASN A O 1
ATOM 919 N N . LEU A 1 112 ? 35.185 3.331 7.034 1.00 75.88 112 LEU A N 1
ATOM 920 C CA . LEU A 1 112 ? 33.879 3.402 6.387 1.00 75.88 112 LEU A CA 1
ATOM 921 C C . LEU A 1 112 ? 33.516 4.849 6.034 1.00 75.88 112 LEU A C 1
ATOM 923 O O . LEU A 1 112 ? 33.154 5.112 4.891 1.00 75.88 112 LEU A O 1
ATOM 927 N N . LEU A 1 113 ? 33.706 5.786 6.971 1.00 75.31 113 LEU A N 1
ATOM 928 C CA . LEU A 1 113 ? 33.544 7.224 6.743 1.00 75.31 113 LEU A CA 1
ATOM 929 C C . LEU A 1 113 ? 34.432 7.685 5.583 1.00 75.31 113 LEU A C 1
ATOM 931 O O . LEU A 1 113 ? 33.930 8.240 4.610 1.00 75.31 113 LEU A O 1
ATOM 935 N N . LYS A 1 114 ? 35.735 7.364 5.629 1.00 72.81 114 LYS A N 1
ATOM 936 C CA . LYS A 1 114 ? 36.664 7.652 4.525 1.00 72.81 114 LYS A CA 1
ATOM 937 C C . LYS A 1 114 ? 36.182 7.050 3.212 1.00 72.81 114 LYS A C 1
ATOM 939 O O . LYS A 1 114 ? 36.353 7.681 2.179 1.00 72.81 114 LYS A O 1
ATOM 944 N N . SER A 1 115 ? 35.584 5.860 3.235 1.00 72.69 115 SER A N 1
ATOM 945 C CA . SER A 1 115 ? 35.109 5.216 2.013 1.00 72.69 115 SER A CA 1
ATOM 946 C C . SER A 1 115 ? 33.897 5.932 1.416 1.00 72.69 115 SER A C 1
ATOM 948 O O . SER A 1 115 ? 33.892 6.234 0.226 1.00 72.69 115 SER A O 1
ATOM 950 N N . LEU A 1 116 ? 32.906 6.269 2.243 1.00 75.56 116 LEU A N 1
ATOM 951 C CA . LEU A 1 116 ? 31.710 6.997 1.817 1.00 75.56 116 LEU A CA 1
ATOM 952 C C . LEU A 1 116 ? 32.029 8.439 1.393 1.00 75.56 116 LEU A C 1
ATOM 954 O O . LEU A 1 116 ? 31.448 8.927 0.431 1.00 75.56 116 LEU A O 1
ATOM 958 N N . GLU A 1 117 ? 32.970 9.114 2.058 1.00 72.00 117 GLU A N 1
ATOM 959 C CA . GLU A 1 117 ? 33.343 10.499 1.743 1.00 72.00 117 GLU A CA 1
ATOM 960 C C . GLU A 1 117 ? 34.342 10.601 0.583 1.00 72.00 117 GLU A C 1
ATOM 962 O O . GLU A 1 117 ? 34.119 11.377 -0.343 1.00 72.00 117 GLU A O 1
ATOM 967 N N . LYS A 1 118 ? 35.433 9.822 0.593 1.00 65.00 118 LYS A N 1
ATOM 968 C CA . LYS A 1 118 ? 36.531 9.934 -0.385 1.00 65.00 118 LYS A CA 1
ATOM 969 C C . LYS A 1 118 ? 36.211 9.241 -1.710 1.00 65.00 118 LYS A C 1
ATOM 971 O O . LYS A 1 118 ? 36.497 9.803 -2.764 1.00 65.00 118 LYS A O 1
ATOM 976 N N . TYR A 1 119 ? 35.598 8.055 -1.679 1.00 60.06 119 TYR A N 1
ATOM 977 C CA . TYR A 1 119 ? 35.246 7.322 -2.905 1.00 60.06 119 TYR A CA 1
ATOM 978 C C . TYR A 1 119 ? 33.901 7.761 -3.500 1.00 60.06 119 TYR A C 1
ATOM 980 O O . TYR A 1 119 ? 33.553 7.353 -4.605 1.00 60.06 119 TYR A O 1
ATOM 988 N N . SER A 1 120 ? 33.178 8.687 -2.856 1.00 55.38 120 SER A N 1
ATOM 989 C CA . SER A 1 120 ? 32.053 9.366 -3.517 1.00 55.38 120 SER A CA 1
ATOM 990 C C . SER A 1 120 ? 32.474 10.132 -4.785 1.00 55.38 120 SER A C 1
ATOM 992 O O . SER A 1 120 ? 31.630 10.375 -5.643 1.00 55.38 120 SER A O 1
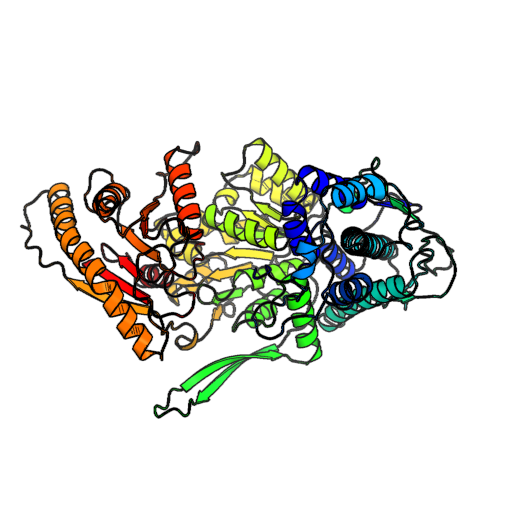ATOM 994 N N . VAL A 1 121 ? 33.768 10.456 -4.946 1.00 51.84 121 VAL A N 1
ATOM 995 C CA . VAL A 1 121 ? 34.269 11.379 -5.984 1.00 51.84 121 VAL A CA 1
ATOM 996 C C . VAL A 1 121 ? 35.283 10.747 -6.966 1.00 51.84 121 VAL A C 1
ATOM 998 O O . VAL A 1 121 ? 35.630 11.386 -7.955 1.00 51.84 121 VAL A O 1
ATOM 1001 N N . ILE A 1 122 ? 35.767 9.511 -6.757 1.00 39.91 122 ILE A N 1
ATOM 1002 C CA . ILE A 1 122 ? 36.912 8.939 -7.515 1.00 39.91 122 ILE A CA 1
ATOM 1003 C C . ILE A 1 122 ? 36.520 7.644 -8.276 1.00 39.91 122 ILE A C 1
ATOM 1005 O O . ILE A 1 122 ? 35.784 6.839 -7.706 1.00 39.91 122 ILE A O 1
ATOM 1009 N N . PRO A 1 123 ? 36.995 7.414 -9.528 1.00 50.16 123 PRO A N 1
ATOM 1010 C CA . PRO A 1 123 ? 36.728 6.192 -10.304 1.00 50.16 123 PRO A CA 1
ATOM 1011 C C . PRO A 1 123 ? 37.359 4.924 -9.707 1.00 50.16 123 PRO A C 1
ATOM 1013 O O . PRO A 1 123 ? 38.407 4.985 -9.068 1.00 50.16 123 PRO A O 1
ATOM 1016 N N . ASP A 1 124 ? 36.757 3.772 -10.014 1.00 50.59 124 ASP A N 1
ATOM 1017 C CA . ASP A 1 124 ? 36.959 2.423 -9.444 1.00 50.59 124 ASP A CA 1
ATOM 1018 C C . ASP A 1 124 ? 38.380 1.803 -9.533 1.00 50.59 124 ASP A C 1
ATOM 1020 O O . ASP A 1 124 ? 38.571 0.631 -9.206 1.00 50.59 124 ASP A O 1
ATOM 1024 N N . PHE A 1 125 ? 39.407 2.546 -9.957 1.00 43.41 125 PHE A N 1
ATOM 1025 C CA . PHE A 1 125 ? 40.716 1.983 -10.319 1.00 43.41 125 PHE A CA 1
ATOM 1026 C C . PHE A 1 125 ? 41.627 1.621 -9.123 1.00 43.41 125 PHE A C 1
ATOM 1028 O O . PHE A 1 125 ? 42.608 0.905 -9.303 1.00 43.41 125 PHE A O 1
ATOM 1035 N N . GLU A 1 126 ? 41.303 2.051 -7.897 1.00 46.16 126 GLU A N 1
ATOM 1036 C CA . GLU A 1 126 ? 42.127 1.800 -6.693 1.00 46.16 126 GLU A CA 1
ATOM 1037 C C . GLU A 1 126 ? 41.547 0.741 -5.724 1.00 46.16 126 GLU A C 1
ATOM 1039 O O . GLU A 1 126 ? 42.061 0.564 -4.621 1.00 46.16 126 GLU A O 1
ATOM 1044 N N . ILE A 1 127 ? 40.484 0.010 -6.090 1.00 51.34 127 ILE A N 1
ATOM 1045 C CA . ILE A 1 127 ? 39.775 -0.888 -5.145 1.00 51.34 127 ILE A CA 1
ATOM 1046 C C . ILE A 1 127 ? 40.454 -2.272 -4.995 1.00 51.34 127 ILE A C 1
ATOM 1048 O O . ILE A 1 127 ? 40.170 -3.020 -4.058 1.00 51.34 127 ILE A O 1
ATOM 1052 N N . ASN A 1 128 ? 41.406 -2.622 -5.863 1.00 43.56 128 ASN A N 1
ATOM 1053 C CA . ASN A 1 128 ? 41.860 -4.010 -6.025 1.00 43.56 128 ASN A CA 1
ATOM 1054 C C . ASN A 1 128 ? 42.766 -4.589 -4.919 1.00 43.56 128 ASN A C 1
ATOM 1056 O O . ASN A 1 128 ? 42.994 -5.799 -4.930 1.00 43.56 128 ASN A O 1
ATOM 1060 N N . GLU A 1 129 ? 43.262 -3.808 -3.953 1.00 39.44 129 GLU A N 1
ATOM 1061 C CA . GLU A 1 129 ? 44.288 -4.316 -3.018 1.00 39.44 129 GLU A CA 1
ATOM 1062 C C . GLU A 1 129 ? 43.836 -4.657 -1.591 1.00 39.44 129 GLU A C 1
ATOM 1064 O O . GLU A 1 129 ? 44.616 -5.252 -0.848 1.00 39.44 129 GLU A O 1
ATOM 1069 N N . PHE A 1 130 ? 42.583 -4.418 -1.185 1.00 42.34 130 PHE A N 1
ATOM 1070 C CA . PHE A 1 130 ? 42.162 -4.751 0.184 1.00 42.34 130 PHE A CA 1
ATOM 1071 C C . PHE A 1 130 ? 40.798 -5.445 0.263 1.00 42.34 130 PHE A C 1
ATOM 1073 O O . PHE A 1 130 ? 39.751 -4.850 0.035 1.00 42.34 130 PHE A O 1
ATOM 1080 N N . LYS A 1 131 ? 40.806 -6.705 0.722 1.00 53.66 131 LYS A N 1
ATOM 1081 C CA . LYS A 1 131 ? 39.631 -7.453 1.215 1.00 53.66 131 LYS A CA 1
ATOM 1082 C C . LYS A 1 131 ? 39.127 -6.875 2.551 1.00 53.66 131 LYS A C 1
ATOM 1084 O O . LYS A 1 131 ? 39.100 -7.572 3.560 1.00 53.66 131 LYS A O 1
ATOM 1089 N N . ASN A 1 132 ? 38.804 -5.586 2.589 1.00 74.31 132 ASN A N 1
ATOM 1090 C CA . ASN A 1 132 ? 38.221 -4.925 3.754 1.00 74.31 132 ASN A CA 1
ATOM 1091 C C . ASN A 1 132 ? 36.696 -4.866 3.586 1.00 74.31 132 ASN A C 1
ATOM 1093 O O . ASN A 1 132 ? 36.210 -4.433 2.542 1.00 74.31 132 ASN A O 1
ATOM 1097 N N . ILE A 1 133 ? 35.943 -5.264 4.614 1.00 76.50 133 ILE A N 1
ATOM 1098 C CA . ILE A 1 133 ? 34.475 -5.282 4.597 1.00 76.50 133 ILE A CA 1
ATOM 1099 C C . ILE A 1 133 ? 33.859 -3.924 4.222 1.00 76.50 133 ILE A C 1
ATOM 1101 O O . ILE A 1 133 ? 32.840 -3.881 3.537 1.00 76.50 133 ILE A O 1
ATOM 1105 N N . ASN A 1 134 ? 34.518 -2.815 4.577 1.00 75.44 134 ASN A N 1
ATOM 1106 C CA . ASN A 1 134 ? 34.078 -1.463 4.224 1.00 75.44 134 ASN A CA 1
ATOM 1107 C C . ASN A 1 134 ? 34.078 -1.220 2.705 1.00 75.44 134 ASN A C 1
ATOM 1109 O O . ASN A 1 134 ? 33.155 -0.597 2.182 1.00 75.44 134 ASN A O 1
ATOM 1113 N N . LEU A 1 135 ? 35.080 -1.742 1.987 1.00 75.75 135 LEU A N 1
ATOM 1114 C CA . LEU A 1 135 ? 35.159 -1.638 0.526 1.00 75.75 135 LEU A CA 1
ATOM 1115 C C . LEU A 1 135 ? 34.128 -2.540 -0.155 1.00 75.75 135 LEU A C 1
ATOM 1117 O O . LEU A 1 135 ? 33.578 -2.163 -1.187 1.00 75.75 135 LEU A O 1
ATOM 1121 N N . LEU A 1 136 ? 33.816 -3.697 0.437 1.00 79.00 136 LEU A N 1
ATOM 1122 C CA . LEU A 1 136 ? 32.754 -4.575 -0.062 1.00 79.00 136 LEU A CA 1
ATOM 1123 C C . LEU A 1 136 ? 31.377 -3.918 0.082 1.00 79.00 136 LEU A C 1
ATOM 1125 O O . LEU A 1 136 ? 30.602 -3.922 -0.869 1.00 79.00 136 LEU A O 1
ATOM 1129 N N . ILE A 1 137 ? 31.100 -3.301 1.239 1.00 79.50 137 ILE A N 1
ATOM 1130 C CA . ILE A 1 137 ? 29.883 -2.508 1.472 1.00 79.50 137 ILE A CA 1
ATOM 1131 C C . ILE A 1 137 ? 29.772 -1.381 0.440 1.00 79.50 137 ILE A C 1
ATOM 1133 O O . ILE A 1 137 ? 28.734 -1.239 -0.206 1.00 79.50 137 ILE A O 1
ATOM 1137 N N . TYR A 1 138 ? 30.849 -0.616 0.245 1.00 79.75 138 TYR A N 1
ATOM 1138 C CA . TYR A 1 138 ? 30.888 0.439 -0.764 1.00 79.75 138 TYR A CA 1
ATOM 1139 C C . TYR A 1 138 ? 30.614 -0.108 -2.175 1.00 79.75 138 TYR A C 1
ATOM 1141 O O . TYR A 1 138 ? 29.776 0.443 -2.884 1.00 79.75 138 TYR A O 1
ATOM 1149 N N . SER A 1 139 ? 31.256 -1.215 -2.561 1.00 80.44 139 SER A N 1
ATOM 1150 C CA . SER A 1 139 ? 31.102 -1.823 -3.892 1.00 80.44 139 SER A CA 1
ATOM 1151 C C . SER A 1 139 ? 29.671 -2.301 -4.140 1.00 80.44 139 SER A C 1
ATOM 1153 O O . SER A 1 139 ? 29.123 -2.056 -5.210 1.00 80.44 139 SER A O 1
ATOM 1155 N N . VAL A 1 140 ? 29.022 -2.899 -3.131 1.00 83.69 140 VAL A N 1
ATOM 1156 C CA . VAL A 1 140 ? 27.601 -3.280 -3.196 1.00 83.69 140 VAL A CA 1
ATOM 1157 C C . VAL A 1 140 ? 26.719 -2.059 -3.464 1.00 83.69 140 VAL A C 1
ATOM 1159 O O . VAL A 1 140 ? 25.890 -2.093 -4.372 1.00 83.69 140 VAL A O 1
ATOM 1162 N N . LEU A 1 141 ? 26.891 -0.974 -2.704 1.00 81.19 141 LEU A N 1
ATOM 1163 C CA . LEU A 1 141 ? 26.080 0.236 -2.872 1.00 81.19 141 LEU A CA 1
ATOM 1164 C C . LEU A 1 141 ? 26.343 0.922 -4.219 1.00 81.19 141 LEU A C 1
ATOM 1166 O O . LEU A 1 141 ? 25.395 1.318 -4.896 1.00 81.19 141 LEU A O 1
ATOM 1170 N N . ASN A 1 142 ? 27.609 1.028 -4.628 1.00 79.94 142 ASN A N 1
ATOM 1171 C CA . ASN A 1 142 ? 28.005 1.647 -5.891 1.00 79.94 142 ASN A CA 1
ATOM 1172 C C . ASN A 1 142 ? 27.479 0.859 -7.101 1.00 79.94 142 ASN A C 1
ATOM 1174 O O . ASN A 1 142 ? 26.896 1.463 -8.001 1.00 79.94 142 ASN A O 1
ATOM 1178 N N . ASP A 1 143 ? 27.604 -0.473 -7.101 1.00 82.38 143 ASP A N 1
ATOM 1179 C CA . ASP A 1 143 ? 27.074 -1.325 -8.172 1.00 82.38 143 ASP A CA 1
ATOM 1180 C C . ASP A 1 143 ? 25.543 -1.176 -8.289 1.00 82.38 143 ASP A C 1
ATOM 1182 O O . ASP A 1 143 ? 25.017 -1.022 -9.392 1.00 82.38 143 ASP A O 1
ATOM 1186 N N . LEU A 1 144 ? 24.812 -1.166 -7.164 1.00 84.19 144 LEU A N 1
ATOM 1187 C CA . LEU A 1 144 ? 23.349 -1.016 -7.157 1.00 84.19 144 LEU A CA 1
ATOM 1188 C C . LEU A 1 144 ? 22.892 0.339 -7.711 1.00 84.19 144 LEU A C 1
ATOM 1190 O O . LEU A 1 144 ? 21.951 0.392 -8.507 1.00 84.19 144 LEU A O 1
ATOM 1194 N N . ILE A 1 145 ? 23.559 1.427 -7.314 1.00 80.19 145 ILE A N 1
ATOM 1195 C CA . ILE A 1 145 ? 23.268 2.768 -7.834 1.00 80.19 145 ILE A CA 1
ATOM 1196 C C . ILE A 1 145 ? 23.563 2.813 -9.337 1.00 80.19 145 ILE A C 1
ATOM 1198 O O . ILE A 1 145 ? 22.696 3.219 -10.111 1.00 80.19 145 ILE A O 1
ATOM 1202 N N . THR A 1 146 ? 24.734 2.324 -9.753 1.00 80.19 146 THR A N 1
ATOM 1203 C CA . THR A 1 146 ? 25.167 2.300 -11.158 1.00 80.19 146 THR A CA 1
ATOM 1204 C C . THR A 1 146 ? 24.167 1.549 -12.033 1.00 80.19 146 THR A C 1
ATOM 1206 O O . THR A 1 146 ? 23.713 2.077 -13.048 1.00 80.19 146 THR A O 1
ATOM 1209 N N . ILE A 1 147 ? 23.743 0.353 -11.615 1.00 85.25 147 ILE A N 1
ATOM 1210 C CA . ILE A 1 147 ? 22.725 -0.430 -12.324 1.00 85.25 147 ILE A CA 1
ATOM 1211 C C . ILE A 1 147 ? 21.429 0.372 -12.475 1.00 85.25 147 ILE A C 1
ATOM 1213 O O . ILE A 1 147 ? 20.903 0.481 -13.583 1.00 85.25 147 ILE A O 1
ATOM 1217 N N . GLY A 1 148 ? 20.937 0.984 -11.393 1.00 84.06 148 GLY A N 1
ATOM 1218 C CA . GLY A 1 148 ? 19.718 1.789 -11.432 1.00 84.06 148 GLY A CA 1
ATOM 1219 C C . GLY A 1 148 ? 19.805 2.973 -12.401 1.00 84.06 148 GLY A C 1
ATOM 1220 O O . GLY A 1 148 ? 18.830 3.274 -13.092 1.00 84.06 148 GLY A O 1
ATOM 1221 N N . GLN A 1 149 ? 20.963 3.629 -12.490 1.00 80.88 149 GLN A N 1
ATOM 1222 C CA . GLN A 1 149 ? 21.192 4.742 -13.416 1.00 80.88 149 GLN A CA 1
ATOM 1223 C C . GLN A 1 149 ? 21.254 4.283 -14.870 1.00 80.88 149 GLN A C 1
ATOM 1225 O O . GLN A 1 149 ? 20.640 4.902 -15.742 1.00 80.88 149 GLN A O 1
ATOM 1230 N N . VAL A 1 150 ? 21.947 3.175 -15.136 1.00 82.81 150 VAL A N 1
ATOM 1231 C CA . VAL A 1 150 ? 22.042 2.596 -16.480 1.00 82.81 150 VAL A CA 1
ATOM 1232 C C . VAL A 1 150 ? 20.666 2.134 -16.951 1.00 82.81 150 VAL A C 1
ATOM 1234 O O . VAL A 1 150 ? 20.270 2.468 -18.065 1.00 82.81 150 VAL A O 1
ATOM 1237 N N . GLN A 1 151 ? 19.890 1.460 -16.095 1.00 87.94 151 GLN A N 1
ATOM 1238 C CA . GLN A 1 151 ? 18.513 1.071 -16.406 1.00 87.94 151 GLN A CA 1
ATOM 1239 C C . GLN A 1 151 ? 17.648 2.289 -16.743 1.00 87.94 151 GLN A C 1
ATOM 1241 O O . GLN A 1 151 ? 17.025 2.317 -17.802 1.00 87.94 151 GLN A O 1
ATOM 1246 N N . LYS A 1 152 ? 17.646 3.332 -15.899 1.00 85.69 152 LYS A N 1
ATOM 1247 C CA . LYS A 1 152 ? 16.905 4.575 -16.178 1.00 85.69 152 LYS A CA 1
ATOM 1248 C C . LYS A 1 152 ? 17.359 5.234 -17.489 1.00 85.69 152 LYS A C 1
ATOM 1250 O O . LYS A 1 152 ? 16.516 5.693 -18.253 1.00 85.69 152 LYS A O 1
ATOM 1255 N N . SER A 1 153 ? 18.659 5.241 -17.781 1.00 82.38 153 SER A N 1
ATOM 1256 C CA . SER A 1 153 ? 19.213 5.794 -19.028 1.00 82.38 153 SER A CA 1
ATOM 1257 C C . SER A 1 153 ? 18.737 5.030 -20.260 1.00 82.38 153 SER A C 1
ATOM 1259 O O . SER A 1 153 ? 18.269 5.641 -21.218 1.00 82.38 153 SER A O 1
ATOM 1261 N N . ILE A 1 154 ? 18.796 3.695 -20.212 1.00 84.50 154 ILE A N 1
ATOM 1262 C CA . ILE A 1 154 ? 18.263 2.819 -21.260 1.00 84.50 154 ILE A CA 1
ATOM 1263 C C . ILE A 1 154 ? 16.785 3.141 -21.489 1.00 84.50 154 ILE A C 1
ATOM 1265 O O . ILE A 1 154 ? 16.384 3.377 -22.624 1.00 84.50 154 ILE A O 1
ATOM 1269 N N . LEU A 1 155 ? 15.980 3.227 -20.425 1.00 87.69 155 LEU A N 1
ATOM 1270 C CA . LEU A 1 155 ? 14.554 3.530 -20.553 1.00 87.69 155 LEU A CA 1
ATOM 1271 C C . LEU A 1 155 ? 14.276 4.917 -21.134 1.00 87.69 155 LEU A C 1
ATOM 1273 O O . LEU A 1 155 ? 13.376 5.032 -21.958 1.00 87.69 155 LEU A O 1
ATOM 1277 N N . LEU A 1 156 ? 15.034 5.953 -20.760 1.00 84.38 156 LEU A N 1
ATOM 1278 C CA . LEU A 1 156 ? 14.900 7.285 -21.365 1.00 84.38 156 LEU A CA 1
ATOM 1279 C C . LEU A 1 156 ? 15.133 7.241 -22.878 1.00 84.38 156 LEU A C 1
ATOM 1281 O O . LEU A 1 156 ? 14.378 7.850 -23.634 1.00 84.38 156 LEU A O 1
ATOM 1285 N N . ILE A 1 157 ? 16.140 6.486 -23.320 1.00 81.00 157 ILE A N 1
ATOM 1286 C CA . ILE A 1 157 ? 16.454 6.309 -24.741 1.00 81.00 157 ILE A CA 1
ATOM 1287 C C . ILE A 1 157 ? 15.334 5.530 -25.444 1.00 81.00 157 ILE A C 1
ATOM 1289 O O . ILE A 1 157 ? 14.879 5.946 -26.505 1.00 81.00 157 ILE A O 1
ATOM 1293 N N . LEU A 1 158 ? 14.824 4.451 -24.840 1.00 82.38 158 LEU A N 1
ATOM 1294 C CA . LEU A 1 158 ? 13.694 3.686 -25.388 1.00 82.38 158 LEU A CA 1
ATOM 1295 C C . LEU A 1 158 ? 12.407 4.516 -25.481 1.00 82.38 158 LEU A C 1
ATOM 1297 O O . LEU A 1 158 ? 11.659 4.395 -26.445 1.00 82.38 158 LEU A O 1
ATOM 1301 N N . LEU A 1 159 ? 12.141 5.359 -24.482 1.00 83.38 159 LEU A N 1
ATOM 1302 C CA . LEU A 1 159 ? 10.992 6.263 -24.470 1.00 83.38 159 LEU A CA 1
ATOM 1303 C C . LEU A 1 159 ? 11.113 7.356 -25.540 1.00 83.38 159 LEU A C 1
ATOM 1305 O O . LEU A 1 159 ? 10.093 7.809 -26.052 1.00 83.38 159 LEU A O 1
ATOM 1309 N N . HIS A 1 160 ? 12.336 7.767 -25.880 1.00 77.50 160 HIS A N 1
ATOM 1310 C CA . HIS A 1 160 ? 12.598 8.715 -26.959 1.00 77.50 160 HIS A CA 1
ATOM 1311 C C . HIS A 1 160 ? 12.434 8.076 -28.347 1.00 77.50 160 HIS A C 1
ATOM 1313 O O . HIS A 1 160 ? 11.792 8.652 -29.225 1.00 77.50 160 HIS A O 1
ATOM 1319 N N . TYR A 1 161 ? 12.979 6.872 -28.544 1.00 70.50 161 TYR A N 1
ATOM 1320 C CA . TYR A 1 161 ? 12.944 6.170 -29.825 1.00 70.50 161 TYR A CA 1
ATOM 1321 C C . TYR A 1 161 ? 11.728 5.261 -29.947 1.00 70.50 161 TYR A C 1
ATOM 1323 O O . TYR A 1 161 ? 11.779 4.057 -29.698 1.00 70.50 161 TYR A O 1
ATOM 1331 N N . ASN A 1 162 ? 10.631 5.843 -30.417 1.00 62.41 162 ASN A N 1
ATOM 1332 C CA . ASN A 1 162 ? 9.459 5.082 -30.807 1.00 62.41 162 ASN A CA 1
ATOM 1333 C C . ASN A 1 162 ? 9.543 4.686 -32.288 1.00 62.41 162 ASN A C 1
ATOM 1335 O O . ASN A 1 162 ? 9.334 5.518 -33.170 1.00 62.41 162 ASN A O 1
ATOM 1339 N N . SER A 1 163 ? 9.808 3.414 -32.593 1.00 52.84 163 SER A N 1
ATOM 1340 C CA . SER A 1 163 ? 9.421 2.898 -33.906 1.00 52.84 163 SER A CA 1
ATOM 1341 C C . SER A 1 163 ? 8.958 1.448 -33.832 1.00 52.84 163 SER A C 1
ATOM 1343 O O . SER A 1 163 ? 9.684 0.550 -33.409 1.00 52.84 163 SER A O 1
ATOM 1345 N N . GLU A 1 164 ? 7.741 1.218 -34.318 1.00 51.72 164 GLU A N 1
ATOM 1346 C CA . GLU A 1 164 ? 7.103 -0.099 -34.445 1.00 51.72 164 GLU A CA 1
ATOM 1347 C C . GLU A 1 164 ? 7.885 -1.068 -35.356 1.00 51.72 164 GLU A C 1
ATOM 1349 O O . GLU A 1 164 ? 7.572 -2.253 -35.427 1.00 51.72 164 GLU A O 1
ATOM 1354 N N . LYS A 1 165 ? 8.916 -0.580 -36.062 1.00 51.72 165 LYS A N 1
ATOM 1355 C CA . LYS A 1 165 ? 9.720 -1.345 -37.026 1.00 51.72 165 LYS A CA 1
ATOM 1356 C C . LYS A 1 165 ? 10.975 -1.986 -36.431 1.00 51.72 165 LYS A C 1
ATOM 1358 O O . LYS A 1 165 ? 11.654 -2.731 -37.135 1.00 51.72 165 LYS A O 1
ATOM 1363 N N . ILE A 1 166 ? 11.315 -1.701 -35.175 1.00 58.38 166 ILE A N 1
ATOM 1364 C CA . ILE A 1 166 ? 12.559 -2.191 -34.572 1.00 58.38 166 ILE A CA 1
ATOM 1365 C C . ILE A 1 166 ? 12.284 -3.476 -33.811 1.00 58.38 166 ILE A C 1
ATOM 1367 O O . ILE A 1 166 ? 11.662 -3.453 -32.760 1.00 58.38 166 ILE A O 1
ATOM 1371 N N . VAL A 1 167 ? 12.765 -4.598 -34.350 1.00 55.44 167 VAL A N 1
ATOM 1372 C CA . VAL A 1 167 ? 12.541 -5.938 -33.782 1.00 55.44 167 VAL A CA 1
ATOM 1373 C C . VAL A 1 167 ? 13.305 -6.139 -32.471 1.00 55.44 167 VAL A C 1
ATOM 1375 O O . VAL A 1 167 ? 12.787 -6.775 -31.563 1.00 55.44 167 VAL A O 1
ATOM 1378 N N . ASN A 1 168 ? 14.515 -5.586 -32.353 1.00 62.09 168 ASN A N 1
ATOM 1379 C CA . ASN A 1 168 ? 15.340 -5.647 -31.145 1.00 62.09 168 ASN A CA 1
ATOM 1380 C C . ASN A 1 168 ? 16.084 -4.330 -30.952 1.00 62.09 168 ASN A C 1
ATOM 1382 O O . ASN A 1 168 ? 16.546 -3.734 -31.928 1.00 62.09 168 ASN A O 1
ATOM 1386 N N . PHE A 1 169 ? 16.265 -3.928 -29.695 1.00 66.50 169 PHE A N 1
ATOM 1387 C CA . PHE A 1 169 ? 17.124 -2.799 -29.372 1.00 66.50 169 PHE A CA 1
ATOM 1388 C C . PHE A 1 169 ? 18.521 -3.313 -29.026 1.00 66.50 169 PHE A C 1
ATOM 1390 O O . PHE A 1 169 ? 18.727 -3.965 -28.000 1.00 66.50 169 PHE A O 1
ATOM 1397 N N . ASN A 1 170 ? 19.478 -3.036 -29.907 1.00 68.25 170 ASN A N 1
ATOM 1398 C CA . ASN A 1 170 ? 20.882 -3.323 -29.649 1.00 68.25 170 ASN A CA 1
ATOM 1399 C C . ASN A 1 170 ? 21.457 -2.172 -28.840 1.00 68.25 170 ASN A C 1
ATOM 1401 O O . ASN A 1 170 ? 21.320 -1.029 -29.261 1.00 68.25 170 ASN A O 1
ATOM 1405 N N . PHE A 1 171 ? 22.075 -2.496 -27.711 1.00 70.50 171 PHE A N 1
ATOM 1406 C CA . PHE A 1 171 ? 22.798 -1.557 -26.868 1.00 70.50 171 PHE A CA 1
ATOM 1407 C C . PHE A 1 171 ? 24.245 -2.038 -26.751 1.00 70.50 171 PHE A C 1
ATOM 1409 O O . PHE A 1 171 ? 24.503 -3.234 -26.589 1.00 70.50 171 PHE A O 1
ATOM 1416 N N . ASN A 1 172 ? 25.185 -1.100 -26.791 1.00 66.38 172 ASN A N 1
ATOM 1417 C CA . ASN A 1 172 ? 26.548 -1.337 -26.334 1.00 66.38 172 ASN A CA 1
ATOM 1418 C C . ASN A 1 172 ? 26.692 -0.671 -24.958 1.00 66.38 172 ASN A C 1
ATOM 1420 O O . ASN A 1 172 ? 26.259 0.462 -24.782 1.00 66.38 172 ASN A O 1
ATOM 1424 N N . LEU A 1 173 ? 27.210 -1.381 -23.958 1.00 68.44 173 LEU A N 1
ATOM 1425 C CA . LEU A 1 173 ? 27.552 -0.800 -22.657 1.00 68.44 173 LEU A CA 1
ATOM 1426 C C . LEU A 1 173 ? 29.052 -0.908 -22.509 1.00 68.44 173 LEU A C 1
ATOM 1428 O O . LEU A 1 173 ? 29.611 -1.957 -22.213 1.00 68.44 173 LEU A O 1
ATOM 1432 N N . ILE A 1 174 ? 29.698 0.199 -22.794 1.00 63.53 174 ILE A N 1
ATOM 1433 C CA . ILE A 1 174 ? 31.143 0.274 -22.878 1.00 63.53 174 ILE A CA 1
ATOM 1434 C C . ILE A 1 174 ? 31.647 0.706 -21.464 1.00 63.53 174 ILE A C 1
ATOM 1436 O O . ILE A 1 174 ? 30.945 1.400 -20.758 1.00 63.53 174 ILE A O 1
ATOM 1440 N N . GLY A 1 175 ? 32.783 0.269 -20.913 1.00 63.09 175 GLY A N 1
ATOM 1441 C CA . GLY A 1 175 ? 33.248 0.734 -19.572 1.00 63.09 175 GLY A CA 1
ATOM 1442 C C . GLY A 1 175 ? 32.449 0.281 -18.328 1.00 63.09 175 GLY A C 1
ATOM 1443 O O . GLY A 1 175 ? 32.690 0.781 -17.231 1.00 63.09 175 GLY A O 1
ATOM 1444 N N . LEU A 1 176 ? 31.533 -0.674 -18.480 1.00 69.88 176 LEU A N 1
ATOM 1445 C CA . LEU A 1 176 ? 31.032 -1.516 -17.391 1.00 69.88 176 LEU A CA 1
ATOM 1446 C C . LEU A 1 176 ? 31.620 -2.912 -17.558 1.00 69.88 176 LEU A C 1
ATOM 1448 O O . LEU A 1 176 ? 31.804 -3.376 -18.684 1.00 69.88 176 LEU A O 1
ATOM 1452 N N . ASP A 1 177 ? 31.857 -3.613 -16.450 1.00 73.62 177 ASP A N 1
ATOM 1453 C CA . ASP A 1 177 ? 32.220 -5.024 -16.528 1.00 73.62 177 ASP A CA 1
ATOM 1454 C C . ASP A 1 177 ? 31.168 -5.807 -17.340 1.00 73.62 177 ASP A C 1
ATOM 1456 O O . ASP A 1 177 ? 29.958 -5.566 -17.243 1.00 73.62 177 ASP A O 1
ATOM 1460 N N . HIS A 1 178 ? 31.622 -6.759 -18.159 1.00 75.31 178 HIS A N 1
ATOM 1461 C CA . HIS A 1 178 ? 30.740 -7.501 -19.060 1.00 75.31 178 HIS A CA 1
ATOM 1462 C C . HIS A 1 178 ? 29.675 -8.283 -18.281 1.00 75.31 178 HIS A C 1
ATOM 1464 O O . HIS A 1 178 ? 28.548 -8.446 -18.757 1.00 75.31 178 HIS A O 1
ATOM 1470 N N . SER A 1 179 ? 30.002 -8.775 -17.082 1.00 81.19 179 SER A N 1
ATOM 1471 C CA . SER A 1 179 ? 29.031 -9.506 -16.273 1.00 81.19 179 SER A CA 1
ATOM 1472 C C . SER A 1 179 ? 27.989 -8.576 -15.635 1.00 81.19 179 SER A C 1
ATOM 1474 O O . SER A 1 179 ? 26.809 -8.931 -15.624 1.00 81.19 179 SER A O 1
ATOM 1476 N N . LEU A 1 180 ? 28.370 -7.345 -15.262 1.00 82.12 180 LEU A N 1
ATOM 1477 C CA . LEU A 1 180 ? 27.426 -6.287 -14.866 1.00 82.12 180 LEU A CA 1
ATOM 1478 C C . LEU A 1 180 ? 26.518 -5.841 -16.024 1.00 82.12 180 LEU A C 1
ATOM 1480 O O . LEU A 1 180 ? 25.314 -5.670 -15.850 1.00 82.12 180 LEU A O 1
ATOM 1484 N N . SER A 1 181 ? 27.067 -5.683 -17.226 1.00 82.06 181 SER A N 1
ATOM 1485 C CA . SER A 1 181 ? 26.269 -5.311 -18.400 1.00 82.06 181 SER A CA 1
ATOM 1486 C C . SER A 1 181 ? 25.216 -6.375 -18.717 1.00 82.06 181 SER A C 1
ATOM 1488 O O . SER A 1 181 ? 24.046 -6.058 -18.916 1.00 82.06 181 SER A O 1
ATOM 1490 N N . ASN A 1 182 ? 25.606 -7.654 -18.694 1.00 85.44 182 ASN A N 1
ATOM 1491 C CA . ASN A 1 182 ? 24.686 -8.763 -18.938 1.00 85.44 182 ASN A CA 1
ATOM 1492 C C . ASN A 1 182 ? 23.538 -8.800 -17.924 1.00 85.44 182 ASN A C 1
ATOM 1494 O O . ASN A 1 182 ? 22.384 -8.911 -18.334 1.00 85.44 182 ASN A O 1
ATOM 1498 N N . ILE A 1 183 ? 23.829 -8.669 -16.622 1.00 90.69 183 ILE A N 1
ATOM 1499 C CA . ILE A 1 183 ? 22.781 -8.758 -15.596 1.00 90.69 183 ILE A CA 1
ATOM 1500 C C . ILE A 1 183 ? 21.753 -7.624 -15.726 1.00 90.69 183 ILE A C 1
ATOM 1502 O O . ILE A 1 183 ? 20.566 -7.866 -15.523 1.00 90.69 183 ILE A O 1
ATOM 1506 N N . ILE A 1 184 ? 22.172 -6.420 -16.142 1.00 89.75 184 ILE A N 1
ATOM 1507 C CA . ILE A 1 184 ? 21.273 -5.279 -16.391 1.00 89.75 184 ILE A CA 1
ATOM 1508 C C . ILE A 1 184 ? 20.261 -5.608 -17.493 1.00 89.75 184 ILE A C 1
ATOM 1510 O O . ILE A 1 184 ? 19.060 -5.385 -17.321 1.00 89.75 184 ILE A O 1
ATOM 1514 N N . PHE A 1 185 ? 20.737 -6.132 -18.626 1.00 88.00 185 PHE A N 1
ATOM 1515 C CA . PHE A 1 185 ? 19.870 -6.483 -19.751 1.00 88.00 185 PHE A CA 1
ATOM 1516 C C . PHE A 1 185 ? 18.961 -7.660 -19.432 1.00 88.00 185 PHE A C 1
ATOM 1518 O O . PHE A 1 185 ? 17.787 -7.640 -19.791 1.00 88.00 185 PHE A O 1
ATOM 1525 N N . GLU A 1 186 ? 19.487 -8.685 -18.765 1.00 91.81 186 GLU A N 1
ATOM 1526 C CA . GLU A 1 186 ? 18.684 -9.829 -18.358 1.00 91.81 186 GLU A CA 1
ATOM 1527 C C . GLU A 1 186 ? 17.561 -9.429 -17.395 1.00 91.81 186 GLU A C 1
ATOM 1529 O O . GLU A 1 186 ? 16.445 -9.916 -17.545 1.00 91.81 186 GLU A O 1
ATOM 1534 N N . ASP A 1 187 ? 17.841 -8.534 -16.445 1.00 93.88 187 ASP A N 1
ATOM 1535 C CA . ASP A 1 187 ? 16.853 -8.020 -15.495 1.00 93.88 187 ASP A CA 1
ATOM 1536 C C . ASP A 1 187 ? 15.738 -7.222 -16.187 1.00 93.88 187 ASP A C 1
ATOM 1538 O O . ASP A 1 187 ? 14.550 -7.479 -15.980 1.00 93.88 187 ASP A O 1
ATOM 1542 N N . LEU A 1 188 ? 16.107 -6.293 -17.077 1.00 92.69 188 LEU A N 1
ATOM 1543 C CA . LEU A 1 188 ? 15.129 -5.527 -17.855 1.00 92.69 188 LEU A CA 1
ATOM 1544 C C . LEU A 1 188 ? 14.295 -6.431 -18.768 1.00 92.69 188 LEU A C 1
ATOM 1546 O O . LEU A 1 188 ? 13.082 -6.256 -18.856 1.00 92.69 188 LEU A O 1
ATOM 1550 N N . ASN A 1 189 ? 14.918 -7.414 -19.420 1.00 92.56 189 ASN A N 1
ATOM 1551 C CA . ASN A 1 189 ? 14.210 -8.363 -20.275 1.00 92.56 189 ASN A CA 1
ATOM 1552 C C . ASN A 1 189 ? 13.238 -9.244 -19.478 1.00 92.56 189 ASN A C 1
ATOM 1554 O O . ASN A 1 189 ? 12.152 -9.526 -19.973 1.00 92.56 189 ASN A O 1
ATOM 1558 N N . GLU A 1 190 ? 13.579 -9.644 -18.251 1.00 95.44 190 GLU A N 1
ATOM 1559 C CA . GLU A 1 190 ? 12.671 -10.395 -17.374 1.00 95.44 190 GLU A CA 1
ATOM 1560 C C . GLU A 1 190 ? 11.452 -9.553 -16.960 1.00 95.44 190 GLU A C 1
ATOM 1562 O O . GLU A 1 190 ? 10.314 -10.038 -16.978 1.00 95.44 190 GLU A O 1
ATOM 1567 N N . LEU A 1 191 ? 11.664 -8.264 -16.673 1.00 95.69 191 LEU A N 1
ATOM 1568 C CA . LEU A 1 191 ? 10.582 -7.304 -16.454 1.00 95.69 191 LEU A CA 1
ATOM 1569 C C . LEU A 1 191 ? 9.710 -7.138 -17.711 1.00 95.69 191 LEU A C 1
ATOM 1571 O O . LEU A 1 191 ? 8.481 -7.157 -17.610 1.00 95.69 191 LEU A O 1
ATOM 1575 N N . PHE A 1 192 ? 10.321 -7.000 -18.891 1.00 94.62 192 PHE A N 1
ATOM 1576 C CA . PHE A 1 192 ? 9.600 -6.850 -20.159 1.00 94.62 192 PHE A CA 1
ATOM 1577 C C . PHE A 1 192 ? 8.762 -8.088 -20.473 1.00 94.62 192 PHE A C 1
ATOM 1579 O O . PHE A 1 192 ? 7.582 -7.956 -20.797 1.00 94.62 192 PHE A O 1
ATOM 1586 N N . ASP A 1 193 ? 9.340 -9.280 -20.325 1.00 95.00 193 ASP A N 1
ATOM 1587 C CA . ASP A 1 193 ? 8.653 -10.553 -20.533 1.00 95.00 193 ASP A CA 1
ATOM 1588 C C . ASP A 1 193 ? 7.470 -10.700 -19.564 1.00 95.00 193 ASP A C 1
ATOM 159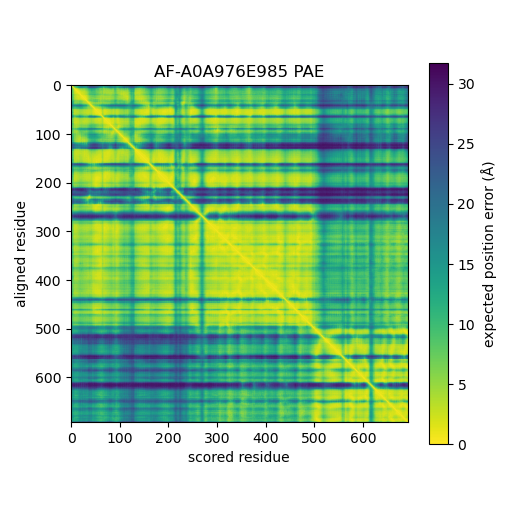0 O O . ASP A 1 193 ? 6.364 -11.036 -19.993 1.00 95.00 193 ASP A O 1
ATOM 1594 N N . SER A 1 194 ? 7.654 -10.346 -18.287 1.00 97.06 194 SER A N 1
ATOM 1595 C CA . SER A 1 194 ? 6.585 -10.387 -17.278 1.00 97.06 194 SER A CA 1
ATOM 1596 C C . SER A 1 194 ? 5.402 -9.476 -17.635 1.00 97.06 194 SER A C 1
ATOM 1598 O O . SER A 1 194 ? 4.247 -9.877 -17.499 1.00 97.06 194 SER A O 1
ATOM 1600 N N . ILE A 1 195 ? 5.652 -8.266 -18.152 1.00 96.94 195 ILE A N 1
ATOM 1601 C CA . ILE A 1 195 ? 4.579 -7.373 -18.629 1.00 96.94 195 ILE A CA 1
ATOM 1602 C C . ILE A 1 195 ? 3.941 -7.931 -19.912 1.00 96.94 195 ILE A C 1
ATOM 1604 O O . ILE A 1 195 ? 2.717 -8.045 -20.000 1.00 96.94 195 ILE A O 1
ATOM 1608 N N . ASN A 1 196 ? 4.758 -8.320 -20.895 1.00 95.50 196 ASN A N 1
ATOM 1609 C CA . ASN A 1 196 ? 4.318 -8.831 -22.197 1.00 95.50 196 ASN A CA 1
ATOM 1610 C C . ASN A 1 196 ? 3.428 -10.076 -22.088 1.00 95.50 196 ASN A C 1
ATOM 1612 O O . ASN A 1 196 ? 2.537 -10.283 -22.918 1.00 95.50 196 ASN A O 1
ATOM 1616 N N . ASN A 1 197 ? 3.673 -10.917 -21.084 1.00 96.31 197 ASN A N 1
ATOM 1617 C CA . ASN A 1 197 ? 2.884 -12.115 -20.825 1.00 96.31 197 ASN A CA 1
ATOM 1618 C C . ASN A 1 197 ? 1.467 -11.783 -20.344 1.00 96.31 197 ASN A C 1
ATOM 1620 O O . ASN A 1 197 ? 0.529 -12.520 -20.664 1.00 96.31 197 ASN A O 1
ATOM 1624 N N . MET A 1 198 ? 1.292 -10.663 -19.639 1.00 96.81 198 MET A N 1
ATOM 1625 C CA . MET A 1 198 ? 0.027 -10.266 -19.020 1.00 96.81 198 MET A CA 1
ATOM 1626 C C . MET A 1 198 ? -0.902 -9.457 -19.932 1.00 96.81 198 MET A C 1
ATOM 1628 O O . MET A 1 198 ? -2.100 -9.396 -19.663 1.00 96.81 198 MET A O 1
ATOM 1632 N N . VAL A 1 199 ? -0.396 -8.836 -20.996 1.00 97.06 199 VAL A N 1
ATOM 1633 C CA . VAL A 1 199 ? -1.187 -7.945 -21.866 1.00 97.06 199 VAL A CA 1
ATOM 1634 C C . VAL A 1 199 ? -1.874 -8.679 -23.022 1.00 97.06 199 VAL A C 1
ATOM 1636 O O . VAL A 1 199 ? -1.440 -9.752 -23.450 1.00 97.06 199 VAL A O 1
ATOM 1639 N N . LEU A 1 200 ? -2.974 -8.115 -23.528 1.00 96.19 200 LEU A N 1
ATOM 1640 C CA . LEU A 1 200 ? -3.684 -8.625 -24.704 1.00 96.19 200 LEU A CA 1
ATOM 1641 C C . LEU A 1 200 ? -2.854 -8.435 -25.987 1.00 96.19 200 LEU A C 1
ATOM 1643 O O . LEU A 1 200 ? -2.038 -7.520 -26.058 1.00 96.19 200 LEU A O 1
ATOM 1647 N N . PRO A 1 201 ? -3.091 -9.240 -27.043 1.00 92.44 201 PRO A N 1
ATOM 1648 C CA . PRO A 1 201 ? -2.402 -9.087 -28.330 1.00 92.44 201 PRO A CA 1
ATOM 1649 C C . PRO A 1 201 ? -2.604 -7.730 -29.022 1.00 92.44 201 PRO A C 1
ATOM 1651 O O . PRO A 1 201 ? -1.855 -7.407 -29.935 1.00 92.44 201 PRO A O 1
ATOM 1654 N N . SER A 1 202 ? -3.616 -6.957 -28.614 1.00 91.81 202 SER A N 1
ATOM 1655 C CA . SER A 1 202 ? -3.852 -5.589 -29.086 1.00 91.81 202 SER A CA 1
ATOM 1656 C C . SER A 1 202 ? -2.827 -4.580 -28.562 1.00 91.81 202 SER A C 1
ATOM 1658 O O . SER A 1 202 ? -2.743 -3.478 -29.092 1.00 91.81 202 SER A O 1
ATOM 1660 N N . GLU A 1 203 ? -2.076 -4.924 -27.513 1.00 92.88 203 GLU A N 1
ATOM 1661 C CA . GLU A 1 203 ? -0.984 -4.104 -26.997 1.00 92.88 203 GLU A CA 1
ATOM 1662 C C . GLU A 1 203 ? 0.317 -4.435 -27.733 1.00 92.88 203 GLU A C 1
ATOM 1664 O O . GLU A 1 203 ? 0.734 -5.596 -27.802 1.00 92.88 203 GLU A O 1
ATOM 1669 N N . THR A 1 204 ? 0.997 -3.408 -28.242 1.00 89.94 204 THR A N 1
ATOM 1670 C CA . THR A 1 204 ? 2.332 -3.559 -28.826 1.00 89.94 204 THR A CA 1
ATOM 1671 C C . THR A 1 204 ? 3.312 -3.986 -27.737 1.00 89.94 204 THR A C 1
ATOM 1673 O O . THR A 1 204 ? 3.603 -3.227 -26.811 1.00 89.94 204 THR A O 1
ATOM 1676 N N . LYS A 1 205 ? 3.825 -5.214 -27.842 1.00 89.75 205 LYS A N 1
ATOM 1677 C CA . LYS A 1 205 ? 4.762 -5.786 -26.870 1.00 89.75 205 LYS A CA 1
ATOM 1678 C C . LYS A 1 205 ? 6.098 -5.044 -26.846 1.00 89.75 205 LYS A C 1
ATOM 1680 O O . LYS A 1 205 ? 6.528 -4.462 -27.838 1.00 89.75 205 LYS A O 1
ATOM 1685 N N . LEU A 1 206 ? 6.761 -5.106 -25.696 1.00 89.06 206 LEU A N 1
ATOM 1686 C CA . LEU A 1 206 ? 8.126 -4.628 -25.514 1.00 89.06 206 LEU A CA 1
ATOM 1687 C C . LEU A 1 206 ? 9.113 -5.575 -26.197 1.00 89.06 206 LEU A C 1
ATOM 1689 O O . LEU A 1 206 ? 9.044 -6.790 -25.999 1.00 89.06 206 LEU A O 1
ATOM 1693 N N . ASN A 1 207 ? 10.044 -5.016 -26.963 1.00 82.88 207 ASN A N 1
ATOM 1694 C CA . ASN A 1 207 ? 11.091 -5.788 -27.625 1.00 82.88 207 ASN A CA 1
ATOM 1695 C C . ASN A 1 207 ? 12.266 -6.041 -26.686 1.00 82.88 207 ASN A C 1
ATOM 1697 O O . ASN A 1 207 ? 12.572 -5.221 -25.818 1.00 82.88 207 ASN A O 1
ATOM 1701 N N . LYS A 1 208 ? 12.942 -7.175 -26.883 1.00 81.94 208 LYS A N 1
ATOM 1702 C CA . LYS A 1 208 ? 14.085 -7.549 -26.054 1.00 81.94 208 LYS A CA 1
ATOM 1703 C C . LYS A 1 208 ? 15.299 -6.673 -26.346 1.00 81.94 208 LYS A C 1
ATOM 1705 O O . LYS A 1 208 ? 15.538 -6.231 -27.473 1.00 81.94 208 LYS A O 1
ATOM 1710 N N . LEU A 1 209 ? 16.074 -6.465 -25.293 1.00 82.06 209 LEU A N 1
ATOM 1711 C CA . LEU A 1 209 ? 17.367 -5.805 -25.321 1.00 82.06 209 LEU A CA 1
ATOM 1712 C C . LEU A 1 209 ? 18.451 -6.839 -25.618 1.00 82.06 209 LEU A C 1
ATOM 1714 O O . LEU A 1 209 ? 18.474 -7.904 -24.994 1.00 82.06 209 LEU A O 1
ATOM 1718 N N . ILE A 1 210 ? 19.351 -6.523 -26.548 1.00 71.94 210 ILE A N 1
ATOM 1719 C CA . ILE A 1 210 ? 20.479 -7.383 -26.923 1.00 71.94 210 ILE A CA 1
ATOM 1720 C C . ILE A 1 210 ? 21.790 -6.647 -26.645 1.00 71.94 210 ILE A C 1
ATOM 1722 O O . ILE A 1 210 ? 21.958 -5.492 -27.037 1.00 71.94 210 ILE A O 1
ATOM 1726 N N . ASN A 1 211 ? 22.728 -7.347 -26.000 1.00 67.12 211 ASN A N 1
ATOM 1727 C CA . ASN A 1 211 ? 24.083 -6.863 -25.757 1.00 67.12 211 ASN A CA 1
ATOM 1728 C C . ASN A 1 211 ? 24.998 -7.205 -26.949 1.00 67.12 211 ASN A C 1
ATOM 1730 O O . ASN A 1 211 ? 25.224 -8.383 -27.242 1.00 67.12 211 ASN A O 1
ATOM 1734 N N . SER A 1 212 ? 25.537 -6.194 -27.632 1.00 57.59 212 SER A N 1
ATOM 1735 C CA . SER A 1 212 ? 26.566 -6.368 -28.670 1.00 57.59 212 SER A CA 1
ATOM 1736 C C . SER A 1 212 ? 27.968 -6.127 -28.093 1.00 57.59 212 SER A C 1
ATOM 1738 O O . SER A 1 212 ? 28.183 -5.118 -27.434 1.00 57.59 212 SER A O 1
ATOM 1740 N N . LYS A 1 213 ? 28.948 -7.003 -28.359 1.00 51.34 213 LYS A N 1
ATOM 1741 C CA . LYS A 1 213 ? 30.328 -6.859 -27.836 1.00 51.34 213 LYS A CA 1
ATOM 1742 C C . LYS A 1 213 ? 31.081 -5.645 -28.424 1.00 51.34 213 LYS A C 1
ATOM 1744 O O . LYS A 1 213 ? 31.266 -5.615 -29.638 1.00 51.34 213 LYS A O 1
ATOM 1749 N N . SER A 1 214 ? 31.646 -4.765 -27.576 1.00 38.44 214 SER A N 1
ATOM 1750 C CA . SER A 1 214 ? 33.102 -4.456 -27.403 1.00 38.44 214 SER A CA 1
ATOM 1751 C C . SER A 1 214 ? 33.479 -2.992 -27.034 1.00 38.44 214 SER A C 1
ATOM 1753 O O . SER A 1 214 ? 32.944 -2.039 -27.600 1.00 38.44 214 SER A O 1
ATOM 1755 N N . SER A 1 215 ? 34.522 -2.888 -26.175 1.00 34.28 215 SER A N 1
ATOM 1756 C CA . SER A 1 215 ? 35.403 -1.757 -25.737 1.00 34.28 215 SER A CA 1
ATOM 1757 C C . SER A 1 215 ? 34.978 -0.883 -24.529 1.00 34.28 215 SER A C 1
ATOM 1759 O O . SER A 1 215 ? 33.921 -1.149 -23.968 1.00 34.28 215 SER A O 1
ATOM 1761 N N . ASP A 1 216 ? 35.839 0.064 -24.076 1.00 35.25 216 ASP A N 1
ATOM 1762 C CA . ASP A 1 216 ? 35.885 0.751 -22.747 1.00 35.25 216 ASP A CA 1
ATOM 1763 C C . ASP A 1 216 ? 35.511 2.275 -22.751 1.00 35.25 216 ASP A C 1
ATOM 1765 O O . ASP A 1 216 ? 36.295 3.070 -23.259 1.00 35.25 216 ASP A O 1
ATOM 1769 N N . THR A 1 217 ? 34.335 2.682 -22.200 1.00 30.69 217 THR A N 1
ATOM 1770 C CA . THR A 1 217 ? 33.644 4.024 -22.120 1.00 30.69 217 THR A CA 1
ATOM 1771 C C . THR A 1 217 ? 32.088 3.973 -22.252 1.00 30.69 217 THR A C 1
ATOM 1773 O O . THR A 1 217 ? 31.610 3.950 -23.370 1.00 30.69 217 THR A O 1
ATOM 1776 N N . ILE A 1 218 ? 31.241 4.089 -21.206 1.00 37.84 218 ILE A N 1
ATOM 1777 C CA . ILE A 1 218 ? 29.755 3.868 -21.311 1.00 37.84 218 ILE A CA 1
ATOM 1778 C C . ILE A 1 218 ? 29.088 4.710 -22.400 1.00 37.84 218 ILE A C 1
ATOM 1780 O O . ILE A 1 218 ? 28.770 5.881 -22.201 1.00 37.84 218 ILE A O 1
ATOM 1784 N N . SER A 1 219 ? 28.863 4.076 -23.552 1.00 38.38 219 SER A N 1
ATOM 1785 C CA . SER A 1 219 ? 28.221 4.650 -24.723 1.00 38.38 219 SER A CA 1
ATOM 1786 C C . SER A 1 219 ? 27.128 3.718 -25.208 1.00 38.38 219 SER A C 1
ATOM 1788 O O . SER A 1 219 ? 27.406 2.667 -25.774 1.00 38.38 219 SER A O 1
ATOM 1790 N N . ILE A 1 220 ? 25.879 4.116 -24.976 1.00 47.09 220 ILE A N 1
ATOM 1791 C CA . ILE A 1 220 ? 24.714 3.416 -25.506 1.00 47.09 220 ILE A CA 1
ATOM 1792 C C . ILE A 1 220 ? 24.606 3.777 -26.988 1.00 47.09 220 ILE A C 1
ATOM 1794 O O . ILE A 1 220 ? 24.306 4.923 -27.314 1.00 47.09 220 ILE A O 1
ATOM 1798 N N . ALA A 1 221 ? 24.870 2.812 -27.868 1.00 42.72 221 ALA A N 1
ATOM 1799 C CA . ALA A 1 221 ? 24.598 2.918 -29.298 1.00 42.72 221 ALA A CA 1
ATOM 1800 C C . ALA A 1 221 ? 23.285 2.205 -29.622 1.00 42.72 221 ALA A C 1
ATOM 1802 O O . ALA A 1 221 ? 23.120 1.059 -29.214 1.00 42.72 221 ALA A O 1
ATOM 1803 N N . PHE A 1 222 ? 22.385 2.865 -30.353 1.00 43.44 222 PHE A N 1
ATOM 1804 C CA . PHE A 1 222 ? 21.146 2.284 -30.869 1.00 43.44 222 PHE A CA 1
ATOM 1805 C C . PHE A 1 222 ? 21.214 2.204 -32.395 1.00 43.44 222 PHE A C 1
ATOM 1807 O O . PHE A 1 222 ? 21.530 3.195 -33.046 1.00 43.44 222 PHE A O 1
ATOM 1814 N N . ASN A 1 223 ? 20.941 1.033 -32.976 1.00 41.44 223 ASN A N 1
ATOM 1815 C CA . ASN A 1 223 ? 21.040 0.839 -34.423 1.00 41.44 223 ASN A CA 1
ATOM 1816 C C . ASN A 1 223 ? 19.713 1.193 -35.117 1.00 41.44 223 ASN A C 1
ATOM 1818 O O . ASN A 1 223 ? 18.924 0.320 -35.480 1.00 41.44 223 ASN A O 1
ATOM 1822 N N . THR A 1 224 ? 19.465 2.487 -35.283 1.00 43.47 224 THR A N 1
ATOM 1823 C CA . THR A 1 224 ? 18.736 3.015 -36.445 1.00 43.47 224 THR A CA 1
ATOM 1824 C C . THR A 1 224 ? 19.773 3.469 -37.475 1.00 43.47 224 THR A C 1
ATOM 1826 O O . THR A 1 224 ? 20.964 3.417 -37.205 1.00 43.47 224 THR A O 1
ATOM 1829 N N . GLN A 1 225 ? 19.377 3.874 -38.682 1.00 42.84 225 GLN A N 1
ATOM 1830 C CA . GLN A 1 225 ? 20.300 4.264 -39.770 1.00 42.84 225 GLN A CA 1
ATOM 1831 C C . GLN A 1 225 ? 21.297 5.408 -39.422 1.00 42.84 225 GLN A C 1
ATOM 1833 O O . GLN A 1 225 ? 22.103 5.787 -40.268 1.00 42.84 225 GLN A O 1
ATOM 1838 N N . GLU A 1 226 ? 21.279 5.919 -38.187 1.00 44.66 226 GLU A N 1
ATOM 1839 C CA . GLU A 1 226 ? 22.170 6.921 -37.614 1.00 44.66 226 GLU A CA 1
ATOM 1840 C C . GLU A 1 226 ? 22.832 6.356 -36.341 1.00 44.66 226 GLU A C 1
ATOM 1842 O O . GLU A 1 226 ? 22.153 5.938 -35.406 1.00 44.66 226 GLU A O 1
ATOM 1847 N N . ASN A 1 227 ? 24.168 6.345 -36.285 1.00 47.66 227 ASN A N 1
ATOM 1848 C CA . ASN A 1 227 ? 24.910 5.982 -35.073 1.00 47.66 227 ASN A CA 1
ATOM 1849 C C . ASN A 1 227 ? 24.714 7.065 -33.995 1.00 47.66 227 ASN A C 1
ATOM 1851 O O . ASN A 1 227 ? 25.426 8.071 -33.991 1.00 47.66 227 ASN A O 1
ATOM 1855 N N . CYS A 1 228 ? 23.779 6.867 -33.068 1.00 55.59 228 CYS A N 1
ATOM 1856 C CA . CYS A 1 228 ? 23.595 7.761 -31.924 1.00 55.59 228 CYS A CA 1
ATOM 1857 C C . CYS A 1 228 ? 24.421 7.270 -30.726 1.00 55.59 228 CYS A C 1
ATOM 1859 O O . CYS A 1 228 ? 24.142 6.203 -30.189 1.00 55.59 228 CYS A O 1
ATOM 1861 N N . ASN A 1 229 ? 25.422 8.048 -30.296 1.00 62.19 229 ASN A N 1
ATOM 1862 C CA . ASN A 1 229 ? 26.246 7.747 -29.118 1.00 62.19 229 ASN A CA 1
ATOM 1863 C C . ASN A 1 229 ? 25.762 8.561 -27.903 1.00 62.19 229 ASN A C 1
ATOM 1865 O O . ASN A 1 229 ? 25.978 9.775 -27.858 1.00 62.19 229 ASN A O 1
ATOM 1869 N N . TYR A 1 230 ? 25.159 7.906 -26.905 1.00 69.00 230 TYR A N 1
ATOM 1870 C CA . TYR A 1 230 ? 24.751 8.532 -25.635 1.00 69.00 230 TYR A CA 1
ATOM 1871 C C . TYR A 1 230 ? 25.754 8.258 -24.524 1.00 69.00 230 TYR A C 1
ATOM 1873 O O . TYR A 1 230 ? 26.143 7.109 -24.343 1.00 69.00 230 TYR A O 1
ATOM 1881 N N . LYS A 1 231 ? 26.109 9.271 -23.729 1.00 63.91 231 LYS A N 1
ATOM 1882 C CA . LYS A 1 231 ? 27.018 9.122 -22.578 1.00 63.91 231 LYS A CA 1
ATOM 1883 C C . LYS A 1 231 ? 26.279 9.382 -21.267 1.00 63.91 231 LYS A C 1
ATOM 1885 O O . LYS A 1 231 ? 25.492 10.320 -21.191 1.00 63.91 231 LYS A O 1
ATOM 1890 N N . ILE A 1 232 ? 26.547 8.579 -20.238 1.00 68.19 232 ILE A N 1
ATOM 1891 C CA . ILE A 1 232 ? 26.051 8.810 -18.873 1.00 68.19 232 ILE A CA 1
ATOM 1892 C C . ILE A 1 232 ? 27.141 9.545 -18.089 1.00 68.19 232 ILE A C 1
ATOM 1894 O O . ILE A 1 232 ? 28.271 9.068 -18.008 1.00 68.19 232 ILE A O 1
ATOM 1898 N N . GLU A 1 233 ? 26.815 10.702 -17.519 1.00 66.12 233 GLU A N 1
ATOM 1899 C CA . GLU A 1 233 ? 27.724 11.472 -16.663 1.00 66.12 233 GLU A CA 1
ATOM 1900 C C . GLU A 1 233 ? 27.088 11.699 -15.290 1.00 66.12 233 GLU A C 1
ATOM 1902 O O . GLU A 1 233 ? 25.933 12.116 -15.195 1.00 66.12 233 GLU A O 1
ATOM 1907 N N . SER A 1 234 ? 27.835 11.448 -14.213 1.00 60.19 234 SER A N 1
ATOM 1908 C CA . SER A 1 234 ? 27.437 11.852 -12.862 1.00 60.19 234 SER A CA 1
ATOM 1909 C C . SER A 1 234 ? 27.530 13.373 -12.768 1.00 60.19 234 SER A C 1
ATOM 1911 O O . SER A 1 234 ? 28.629 13.921 -12.882 1.00 60.19 234 SER A O 1
ATOM 1913 N N . ASN A 1 235 ? 26.408 14.067 -12.579 1.00 54.88 235 ASN A N 1
ATOM 1914 C CA . ASN A 1 235 ? 26.426 15.517 -12.415 1.00 54.88 235 ASN A CA 1
ATOM 1915 C C . ASN A 1 235 ? 25.621 15.947 -11.183 1.00 54.88 235 ASN A C 1
ATOM 1917 O O . ASN A 1 235 ? 24.434 15.657 -11.068 1.00 54.88 235 ASN A O 1
ATOM 1921 N N . LEU A 1 236 ? 26.293 16.673 -10.288 1.00 51.47 236 LEU A N 1
ATOM 1922 C CA . LEU A 1 236 ? 25.735 17.290 -9.084 1.00 51.47 236 LEU A CA 1
ATOM 1923 C C . LEU A 1 236 ? 25.034 18.631 -9.375 1.00 51.47 236 LEU A C 1
ATOM 1925 O O . LEU A 1 236 ? 24.238 19.085 -8.554 1.00 51.47 236 LEU A O 1
ATOM 1929 N N . SER A 1 237 ? 25.344 19.293 -10.500 1.00 49.06 237 SER A N 1
ATOM 1930 C CA . SER A 1 237 ? 24.928 20.681 -10.754 1.00 49.06 237 SER A CA 1
ATOM 1931 C C . SER A 1 237 ? 23.694 20.833 -11.651 1.00 49.06 237 SER A C 1
ATOM 1933 O O . SER A 1 237 ? 22.930 21.777 -11.453 1.00 49.06 237 SER A O 1
ATOM 1935 N N . ASP A 1 238 ? 23.441 19.896 -12.570 1.00 48.69 238 ASP A N 1
ATOM 1936 C CA . ASP A 1 238 ? 22.275 19.937 -13.463 1.00 48.69 238 ASP A CA 1
ATOM 1937 C C . ASP A 1 238 ? 21.143 19.062 -12.913 1.00 48.69 238 ASP A C 1
ATOM 1939 O O . ASP A 1 238 ? 21.050 17.868 -13.206 1.00 48.69 238 ASP A O 1
ATOM 1943 N N . LYS A 1 239 ? 20.225 19.666 -12.150 1.00 52.06 239 LYS A N 1
ATOM 1944 C CA . LYS A 1 239 ? 18.937 19.048 -11.790 1.00 52.06 239 LYS A CA 1
ATOM 1945 C C . LYS A 1 239 ? 18.010 19.010 -13.009 1.00 52.06 239 LYS A C 1
ATOM 1947 O O . LYS A 1 239 ? 16.970 19.666 -13.029 1.00 52.06 239 LYS A O 1
ATOM 1952 N N . ASN A 1 240 ? 18.384 18.275 -14.052 1.00 48.53 240 ASN A N 1
ATOM 1953 C CA . ASN A 1 240 ? 17.494 18.060 -15.183 1.00 48.53 240 ASN A CA 1
ATOM 1954 C C . ASN A 1 240 ? 16.241 17.313 -14.693 1.00 48.53 240 ASN A C 1
ATOM 1956 O O . ASN A 1 240 ? 16.303 16.188 -14.201 1.00 48.53 240 ASN A O 1
ATOM 1960 N N . ASN A 1 241 ? 15.092 17.984 -14.808 1.00 52.34 241 ASN A N 1
ATOM 1961 C CA . ASN A 1 241 ? 13.831 17.641 -14.142 1.00 52.34 241 ASN A CA 1
ATOM 1962 C C . ASN A 1 241 ? 13.179 16.328 -14.619 1.00 52.34 241 ASN A C 1
ATOM 1964 O O . ASN A 1 241 ? 12.227 15.862 -13.995 1.00 52.34 241 ASN A O 1
ATOM 1968 N N . TYR A 1 242 ? 13.678 15.706 -15.691 1.00 53.38 242 TYR A N 1
ATOM 1969 C CA . TYR A 1 242 ? 13.080 14.511 -16.304 1.00 53.38 242 TYR A CA 1
ATOM 1970 C C . TYR A 1 242 ? 13.066 13.276 -15.386 1.00 53.38 242 TYR A C 1
ATOM 1972 O O . TYR A 1 242 ? 12.348 12.317 -15.650 1.00 53.38 242 TYR A O 1
ATOM 1980 N N . LEU A 1 243 ? 13.821 13.302 -14.285 1.00 58.41 243 LEU A N 1
ATOM 1981 C CA . LEU A 1 243 ? 13.987 12.178 -13.362 1.00 58.41 243 LEU A CA 1
ATOM 1982 C C . LEU A 1 243 ? 12.884 12.067 -12.295 1.00 58.41 243 LEU A C 1
ATOM 1984 O O . LEU A 1 243 ? 12.836 11.072 -11.574 1.00 58.41 243 LEU A O 1
ATOM 1988 N N . TYR A 1 244 ? 11.976 13.043 -12.169 1.00 65.38 244 TYR A N 1
ATOM 1989 C CA . TYR A 1 244 ? 11.120 13.128 -10.974 1.00 65.38 244 TYR A CA 1
ATOM 1990 C C . TYR A 1 244 ? 9.638 12.821 -11.168 1.00 65.38 244 TYR A C 1
ATOM 1992 O O . TYR A 1 244 ? 8.919 12.815 -10.166 1.00 65.38 244 TYR A O 1
ATOM 2000 N N . PHE A 1 245 ? 9.198 12.526 -12.390 1.00 78.38 245 PHE A N 1
ATOM 2001 C CA . PHE A 1 245 ? 7.780 12.371 -12.703 1.00 78.38 245 PHE A CA 1
ATOM 2002 C C . PHE A 1 245 ? 7.394 10.922 -13.004 1.00 78.38 245 PHE A C 1
ATOM 2004 O O . PHE A 1 245 ? 8.169 10.134 -13.556 1.00 78.38 245 PHE A O 1
ATOM 2011 N N . ILE A 1 246 ? 6.165 10.598 -12.627 1.00 89.88 246 ILE A N 1
ATOM 2012 C CA . ILE A 1 246 ? 5.440 9.405 -13.034 1.00 89.88 246 ILE A CA 1
ATOM 2013 C C . ILE A 1 246 ? 4.839 9.691 -14.404 1.00 89.88 246 ILE A C 1
ATOM 2015 O O . ILE A 1 246 ? 4.211 10.729 -14.617 1.00 89.88 246 ILE A O 1
ATOM 2019 N N . LEU A 1 247 ? 5.037 8.782 -15.349 1.00 92.25 247 LEU A N 1
ATOM 2020 C CA . LEU A 1 247 ? 4.440 8.890 -16.671 1.00 92.25 247 LEU A CA 1
ATOM 2021 C C . LEU A 1 247 ? 3.006 8.372 -16.610 1.00 92.25 247 LEU A C 1
ATOM 2023 O O . LEU A 1 247 ? 2.755 7.255 -16.150 1.00 92.25 247 LEU A O 1
ATOM 2027 N N . THR A 1 248 ? 2.065 9.187 -17.079 1.00 93.31 248 THR A N 1
ATOM 2028 C CA . THR A 1 248 ? 0.652 8.809 -17.171 1.00 93.31 248 THR A CA 1
ATOM 2029 C C . THR A 1 248 ? 0.270 8.523 -18.618 1.00 93.31 248 THR A C 1
ATOM 2031 O O . THR A 1 248 ? 0.852 9.078 -19.555 1.00 93.31 248 THR A O 1
ATOM 2034 N N . ASP A 1 249 ? -0.676 7.611 -18.821 1.00 93.31 249 ASP A N 1
ATOM 2035 C CA . ASP A 1 249 ? -1.174 7.269 -20.148 1.00 93.31 249 ASP A CA 1
ATOM 2036 C C . ASP A 1 249 ? -2.590 6.686 -20.082 1.00 93.31 249 ASP A C 1
ATOM 2038 O O . ASP A 1 249 ? -3.279 6.742 -19.063 1.00 93.31 249 ASP A O 1
ATOM 2042 N N . ARG A 1 250 ? -3.042 6.132 -21.206 1.00 93.38 250 ARG A N 1
ATOM 2043 C CA . ARG A 1 250 ? -4.228 5.306 -21.283 1.00 93.38 250 ARG A CA 1
ATOM 2044 C C . ARG A 1 250 ? -4.065 4.036 -20.467 1.00 93.38 250 ARG A C 1
ATOM 2046 O O . ARG A 1 250 ? -2.964 3.565 -20.183 1.00 93.38 250 ARG A O 1
ATOM 2053 N N . ARG A 1 251 ? -5.212 3.436 -20.185 1.00 93.31 251 ARG A N 1
ATOM 2054 C CA . ARG A 1 251 ? -5.286 2.120 -19.583 1.00 93.31 251 ARG A CA 1
ATOM 2055 C C . ARG A 1 251 ? -4.654 1.067 -20.500 1.00 93.31 251 ARG A C 1
ATOM 2057 O O . ARG A 1 251 ? -4.847 1.100 -21.718 1.00 93.31 251 ARG A O 1
ATOM 2064 N N . ILE A 1 252 ? -3.917 0.135 -19.903 1.00 95.69 252 ILE A N 1
ATOM 2065 C CA . ILE A 1 252 ? -3.373 -1.033 -20.602 1.00 95.69 252 ILE A CA 1
ATOM 2066 C C . ILE A 1 252 ? -4.410 -2.150 -20.662 1.00 95.69 252 ILE A C 1
ATOM 2068 O O . ILE A 1 252 ? -5.093 -2.450 -19.681 1.00 95.69 252 ILE A O 1
ATOM 2072 N N . SER A 1 253 ? -4.503 -2.800 -21.812 1.00 95.81 253 SER A N 1
ATOM 2073 C CA . SER A 1 253 ? -5.416 -3.915 -22.030 1.00 95.81 253 SER A CA 1
ATOM 2074 C C . SER A 1 253 ? -4.797 -5.209 -21.495 1.00 95.81 253 SER A C 1
ATOM 2076 O O . SER A 1 253 ? -4.003 -5.863 -22.171 1.00 95.81 253 SER A O 1
ATOM 2078 N N . TYR A 1 254 ? -5.140 -5.578 -20.260 1.00 96.94 254 TYR A N 1
ATOM 2079 C CA . TYR A 1 254 ? -4.665 -6.803 -19.609 1.00 96.94 254 TYR A CA 1
ATOM 2080 C C . TYR A 1 254 ? -5.526 -8.027 -19.940 1.00 96.94 254 TYR A C 1
ATOM 2082 O O . TYR A 1 254 ? -6.741 -7.927 -20.110 1.00 96.94 254 TYR A O 1
ATOM 2090 N N . LYS A 1 255 ? -4.895 -9.204 -19.990 1.00 96.75 255 LYS A N 1
ATOM 2091 C CA . LYS A 1 255 ? -5.583 -10.499 -19.976 1.00 96.75 255 LYS A CA 1
ATOM 2092 C C . LYS A 1 255 ? -6.256 -10.709 -18.623 1.00 96.75 255 LYS A C 1
ATOM 2094 O O . LYS A 1 255 ? -5.718 -10.335 -17.582 1.00 96.75 255 LYS A O 1
ATOM 2099 N N . GLU A 1 256 ? -7.384 -11.408 -18.632 1.00 96.12 256 GLU A N 1
ATOM 2100 C CA . GLU A 1 256 ? -7.909 -12.010 -17.408 1.00 96.12 256 GLU A CA 1
ATOM 2101 C C . GLU A 1 256 ? -6.923 -13.062 -16.884 1.00 96.12 256 GLU A C 1
ATOM 2103 O O . GLU A 1 256 ? -6.532 -13.975 -17.615 1.00 96.12 256 GLU A O 1
ATOM 2108 N N . LEU A 1 257 ? -6.552 -12.944 -15.612 1.00 95.31 257 LEU A N 1
ATOM 2109 C CA . LEU A 1 257 ? -5.547 -13.776 -14.959 1.00 95.31 257 LEU A CA 1
ATOM 2110 C C . LEU A 1 257 ? -6.026 -15.210 -14.727 1.00 95.31 257 LEU A C 1
ATOM 2112 O O . LEU A 1 257 ? -5.243 -16.146 -14.868 1.00 95.31 257 LEU A O 1
ATOM 2116 N N . GLY A 1 258 ? -7.291 -15.389 -14.344 1.00 93.62 258 GLY A N 1
ATOM 2117 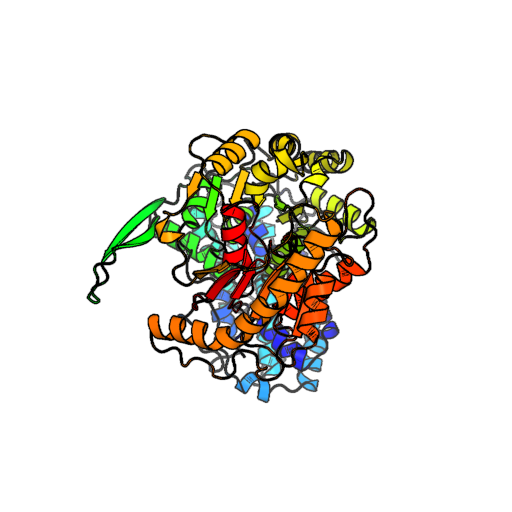C CA . GLY A 1 258 ? -7.783 -16.658 -13.817 1.00 93.62 258 GLY A CA 1
ATOM 2118 C C . GLY A 1 258 ? -9.098 -16.531 -13.058 1.00 93.62 258 GLY A C 1
ATOM 2119 O O . GLY A 1 258 ? -9.756 -15.490 -13.122 1.00 93.62 258 GLY A O 1
ATOM 2120 N N . ASN A 1 259 ? -9.451 -17.586 -12.328 1.00 90.06 259 ASN A N 1
ATOM 2121 C CA . ASN A 1 259 ? -10.666 -17.665 -11.521 1.00 90.06 259 ASN A CA 1
ATOM 2122 C C . ASN A 1 259 ? -10.352 -18.098 -10.085 1.00 90.06 259 ASN A C 1
ATOM 2124 O O . ASN A 1 259 ? -9.427 -18.868 -9.829 1.00 90.06 259 ASN A O 1
ATOM 2128 N N . SER A 1 260 ? -11.160 -17.635 -9.134 1.00 85.00 260 SER A N 1
ATOM 2129 C CA . SER A 1 260 ? -11.110 -18.133 -7.760 1.00 85.00 260 SER A CA 1
ATOM 2130 C C . SER A 1 260 ? -11.726 -19.524 -7.665 1.00 85.00 260 SER A C 1
ATOM 2132 O O . SER A 1 260 ? -12.826 -19.752 -8.162 1.00 85.00 260 SER A O 1
ATOM 2134 N N . ILE A 1 261 ? -11.038 -20.432 -6.976 1.00 82.12 261 ILE A N 1
ATOM 2135 C CA . ILE A 1 261 ? -11.512 -21.782 -6.675 1.00 82.12 261 ILE A CA 1
ATOM 2136 C C . ILE A 1 261 ? -11.592 -21.954 -5.159 1.00 82.12 261 ILE A C 1
ATOM 2138 O O . ILE A 1 261 ? -10.654 -21.612 -4.437 1.00 82.12 261 ILE A O 1
ATOM 2142 N N . ALA A 1 262 ? -12.702 -22.522 -4.690 1.00 75.50 262 ALA A N 1
ATOM 2143 C CA . ALA A 1 262 ? -12.872 -22.977 -3.317 1.00 75.50 262 ALA A CA 1
ATOM 2144 C C . ALA A 1 262 ? -12.809 -24.509 -3.289 1.00 75.50 262 ALA A C 1
ATOM 2146 O O . ALA A 1 262 ? -13.702 -25.183 -3.801 1.00 75.50 262 ALA A O 1
ATOM 2147 N N . ASN A 1 263 ? -11.750 -25.061 -2.700 1.00 69.31 263 ASN A N 1
ATOM 2148 C CA . ASN A 1 263 ? -11.560 -26.503 -2.570 1.00 69.31 263 ASN A CA 1
ATOM 2149 C C . ASN A 1 263 ? -11.814 -26.952 -1.130 1.00 69.31 263 ASN A C 1
ATOM 2151 O O . ASN A 1 263 ? -11.325 -26.334 -0.190 1.00 69.31 263 ASN A O 1
ATOM 2155 N N . LEU A 1 264 ? -12.521 -28.064 -0.949 1.00 62.31 264 LEU A N 1
ATOM 2156 C CA . LEU A 1 264 ? -12.708 -28.691 0.359 1.00 62.31 264 LEU A CA 1
ATOM 2157 C C . LEU A 1 264 ? -11.494 -29.558 0.704 1.00 62.31 264 LEU A C 1
ATOM 2159 O O . LEU A 1 264 ? -11.159 -30.483 -0.037 1.00 62.31 264 LEU A O 1
ATOM 2163 N N . LYS A 1 265 ? -10.854 -29.303 1.847 1.00 60.16 265 LYS A N 1
ATOM 2164 C CA . LYS A 1 265 ? -9.828 -30.185 2.408 1.00 60.16 265 LYS A CA 1
ATOM 2165 C C . LYS A 1 265 ? -10.314 -30.772 3.726 1.00 60.16 265 LYS A C 1
ATOM 2167 O O . LYS A 1 265 ? -10.681 -30.051 4.648 1.00 60.16 265 LYS A O 1
ATOM 2172 N N . THR A 1 266 ? -10.293 -32.097 3.820 1.00 53.97 266 THR A N 1
ATOM 2173 C CA . THR A 1 266 ? -10.672 -32.824 5.034 1.00 53.97 266 THR A CA 1
ATOM 2174 C C . THR A 1 266 ? -9.435 -33.031 5.903 1.00 53.97 266 THR A C 1
ATOM 2176 O O . THR A 1 266 ? -8.473 -33.678 5.476 1.00 53.97 266 THR A O 1
ATOM 2179 N N . LYS A 1 267 ? -9.426 -32.506 7.132 1.00 53.12 267 LYS A N 1
ATOM 2180 C CA . LYS A 1 267 ? -8.373 -32.847 8.102 1.00 53.12 267 LYS A CA 1
ATOM 2181 C C . LYS A 1 267 ? -8.642 -34.239 8.684 1.00 53.12 267 LYS A C 1
ATOM 2183 O O . LYS A 1 267 ? -9.701 -34.494 9.245 1.00 53.12 267 LYS A O 1
ATOM 2188 N N . LYS A 1 268 ? -7.667 -35.150 8.588 1.00 48.25 268 LYS A N 1
ATOM 2189 C CA . LYS A 1 268 ? -7.693 -36.460 9.265 1.00 48.25 268 LYS A CA 1
ATOM 2190 C C . LYS A 1 268 ? -7.030 -36.361 10.643 1.00 48.25 268 LYS A C 1
ATOM 2192 O O . LYS A 1 268 ? -5.949 -36.895 10.822 1.00 48.25 268 LYS A O 1
ATOM 2197 N N . ASN A 1 269 ? -7.674 -35.700 11.605 1.00 45.53 269 ASN A N 1
ATOM 2198 C CA . ASN A 1 269 ? -7.251 -35.711 13.017 1.00 45.53 269 ASN A CA 1
ATOM 2199 C C . ASN A 1 269 ? -8.449 -35.988 13.949 1.00 45.53 269 ASN A C 1
ATOM 2201 O O . ASN A 1 269 ? -8.764 -35.193 14.827 1.00 45.53 269 ASN A O 1
ATOM 2205 N N . GLY A 1 270 ? -9.163 -37.099 13.736 1.00 49.34 270 GLY A N 1
ATOM 2206 C CA . GLY A 1 270 ? -10.212 -37.587 14.652 1.00 49.34 270 GLY A CA 1
ATOM 2207 C C . GLY A 1 270 ? -11.536 -36.806 14.666 1.00 49.34 270 GLY A C 1
ATOM 2208 O O . GLY A 1 270 ? -12.544 -37.358 15.091 1.00 49.34 270 GLY A O 1
ATOM 2209 N N . PHE A 1 271 ? -11.566 -35.588 14.124 1.00 46.84 271 PHE A N 1
ATOM 2210 C CA . PHE A 1 271 ? -12.772 -34.810 13.843 1.00 46.84 271 PHE A CA 1
ATOM 2211 C C . PHE A 1 271 ? -12.769 -34.426 12.360 1.00 46.84 271 PHE A C 1
ATOM 2213 O O . PHE A 1 271 ? -11.792 -33.865 11.862 1.00 46.84 271 PHE A O 1
ATOM 2220 N N . LEU A 1 272 ? -13.836 -34.779 11.638 1.00 41.22 272 LEU A N 1
ATOM 2221 C CA . LEU A 1 272 ? -14.059 -34.369 10.250 1.00 41.22 272 LEU A CA 1
ATOM 2222 C C . LEU A 1 272 ? -14.400 -32.871 10.228 1.00 41.22 272 LEU A C 1
ATOM 2224 O O . LEU A 1 272 ? -15.567 -32.501 10.183 1.00 41.22 272 LEU A O 1
ATOM 2228 N N . GLU A 1 273 ? -13.392 -32.001 10.287 1.00 51.97 273 GLU A N 1
ATOM 2229 C CA . GLU A 1 273 ? -13.564 -30.600 9.896 1.00 51.97 273 GLU A CA 1
ATOM 2230 C C . GLU A 1 273 ? -13.264 -30.460 8.400 1.00 51.97 273 GLU A C 1
ATOM 2232 O O . GLU A 1 273 ? -12.174 -30.808 7.924 1.00 51.97 273 GLU A O 1
ATOM 2237 N N . ASN A 1 274 ? -14.253 -29.956 7.663 1.00 52.44 274 ASN A N 1
ATOM 2238 C CA . ASN A 1 274 ? -14.084 -29.481 6.299 1.00 52.44 274 ASN A CA 1
ATOM 2239 C C . ASN A 1 274 ? -13.480 -28.074 6.360 1.00 52.44 274 ASN A C 1
ATOM 2241 O O . ASN A 1 274 ? -14.087 -27.166 6.919 1.00 52.44 274 ASN A O 1
ATOM 2245 N N . GLU A 1 275 ? -12.289 -27.890 5.799 1.00 55.78 275 GLU A N 1
ATOM 2246 C CA . GLU A 1 275 ? -11.657 -26.578 5.660 1.00 55.78 275 GLU A CA 1
ATOM 2247 C C . GLU A 1 275 ? -11.686 -26.179 4.183 1.00 55.78 275 GLU A C 1
ATOM 2249 O O . GLU A 1 275 ? -11.177 -26.910 3.328 1.00 55.78 275 GLU A O 1
ATOM 2254 N N . PHE A 1 276 ? -12.297 -25.036 3.867 1.00 62.09 276 PHE A N 1
ATOM 2255 C CA . PHE A 1 276 ? -12.249 -24.479 2.519 1.00 62.09 276 PHE A CA 1
ATOM 2256 C C . PHE A 1 276 ? -10.896 -23.807 2.286 1.00 62.09 276 PHE A C 1
ATOM 2258 O O . PHE A 1 276 ? -10.531 -22.850 2.967 1.00 62.09 276 PHE A O 1
ATOM 2265 N N . ILE A 1 277 ? -10.157 -24.290 1.291 1.00 64.88 277 ILE A N 1
ATOM 2266 C CA . ILE A 1 277 ? -8.949 -23.647 0.788 1.00 64.88 277 ILE A CA 1
ATOM 2267 C C . ILE A 1 277 ? -9.323 -22.851 -0.450 1.00 64.88 277 ILE A C 1
ATOM 2269 O O . ILE A 1 277 ? -9.724 -23.405 -1.474 1.00 64.88 277 ILE A O 1
ATOM 2273 N N . TYR A 1 278 ? -9.147 -21.543 -0.337 1.00 73.12 278 TYR A N 1
ATOM 2274 C CA . TYR A 1 278 ? -9.281 -20.612 -1.441 1.00 73.12 278 TYR A CA 1
ATOM 2275 C C . TYR A 1 278 ? -7.957 -20.520 -2.182 1.00 73.12 278 TYR A C 1
ATOM 2277 O O . TYR A 1 278 ? -6.945 -20.114 -1.612 1.00 73.12 278 TYR A O 1
ATOM 2285 N N . SER A 1 279 ? -7.978 -20.894 -3.453 1.00 80.19 279 SER A N 1
ATOM 2286 C CA . SER A 1 279 ? -6.848 -20.759 -4.366 1.00 80.19 279 SER A CA 1
ATOM 2287 C C . SER A 1 279 ? -7.267 -19.974 -5.597 1.00 80.19 279 SER A C 1
ATOM 2289 O O . SER A 1 279 ? -8.441 -19.957 -5.967 1.00 80.19 279 SER A O 1
ATOM 2291 N N . PHE A 1 280 ? -6.305 -19.344 -6.256 1.00 88.69 280 PHE A N 1
ATOM 2292 C CA . PHE A 1 280 ? -6.528 -18.721 -7.549 1.00 88.69 280 PHE A CA 1
ATOM 2293 C C . PHE A 1 280 ? -5.955 -19.613 -8.648 1.00 88.69 280 PHE A C 1
ATOM 2295 O O . PHE A 1 280 ? -4.765 -19.937 -8.633 1.00 88.69 280 PHE A O 1
ATOM 2302 N N . ASP A 1 281 ? -6.814 -20.034 -9.570 1.00 92.12 281 ASP A N 1
ATOM 2303 C CA . ASP A 1 281 ? -6.425 -20.845 -10.716 1.00 92.12 281 ASP A CA 1
ATOM 2304 C C . ASP A 1 281 ? -6.167 -19.943 -11.913 1.00 92.12 281 ASP A C 1
ATOM 2306 O O . ASP A 1 281 ? -7.078 -19.317 -12.462 1.00 92.12 281 ASP A O 1
ATOM 2310 N N . TYR A 1 282 ? -4.890 -19.828 -12.257 1.00 94.38 282 TYR A N 1
ATOM 2311 C CA . TYR A 1 282 ? -4.434 -18.991 -13.352 1.00 94.38 282 TYR A CA 1
ATOM 2312 C C . TYR A 1 282 ? -4.715 -19.678 -14.684 1.00 94.38 282 TYR A C 1
ATOM 2314 O O . TYR A 1 282 ? -4.482 -20.875 -14.829 1.00 94.38 282 TYR A O 1
ATOM 2322 N N . LYS A 1 283 ? -5.136 -18.904 -15.691 1.00 93.31 283 LYS A N 1
ATOM 2323 C CA . LYS A 1 283 ? -5.387 -19.436 -17.041 1.00 93.31 283 LYS A CA 1
ATOM 2324 C C . LYS A 1 283 ? -4.142 -20.075 -17.658 1.00 93.31 283 LYS A C 1
ATOM 2326 O O . LYS A 1 283 ? -4.269 -20.999 -18.456 1.00 93.31 283 LYS A O 1
ATOM 2331 N N . ASP A 1 284 ? -2.955 -19.582 -17.301 1.00 92.62 284 ASP A N 1
ATOM 2332 C CA . ASP A 1 284 ? -1.686 -20.202 -17.661 1.00 92.62 284 ASP A CA 1
ATOM 2333 C C . ASP A 1 284 ? -0.602 -19.985 -16.584 1.00 92.62 284 ASP A C 1
ATOM 2335 O O . ASP A 1 284 ? -0.716 -19.144 -15.685 1.00 92.62 284 ASP A O 1
ATOM 2339 N N . VAL A 1 285 ? 0.472 -20.773 -16.678 1.00 94.38 285 VAL A N 1
ATOM 2340 C CA . VAL A 1 285 ? 1.599 -20.761 -15.733 1.00 94.38 285 VAL A CA 1
ATOM 2341 C C . VAL A 1 285 ? 2.447 -19.485 -15.843 1.00 94.38 285 VAL A C 1
ATOM 2343 O O . VAL A 1 285 ? 3.007 -19.035 -14.842 1.00 94.38 285 VAL A O 1
ATOM 2346 N N . GLU A 1 286 ? 2.541 -18.882 -17.025 1.00 94.75 286 GLU A N 1
ATOM 2347 C CA . GLU A 1 286 ? 3.333 -17.674 -17.272 1.00 94.75 286 GLU A CA 1
ATOM 2348 C C . GLU A 1 286 ? 2.683 -16.425 -16.656 1.00 94.75 286 GLU A C 1
ATOM 2350 O O . GLU A 1 286 ? 3.387 -15.570 -16.116 1.00 94.75 286 GLU A O 1
ATOM 2355 N N . LEU A 1 287 ? 1.350 -16.342 -16.620 1.00 95.38 287 LEU A N 1
ATOM 2356 C CA . LEU A 1 287 ? 0.604 -15.313 -15.890 1.00 95.38 287 LEU A CA 1
ATOM 2357 C C . LEU A 1 287 ? 0.887 -15.395 -14.392 1.00 95.38 287 LEU A C 1
ATOM 2359 O O . LEU A 1 287 ? 1.172 -14.377 -13.759 1.00 95.38 287 LEU A O 1
ATOM 2363 N N . LYS A 1 288 ? 0.874 -16.611 -13.831 1.00 96.19 288 LYS A N 1
ATOM 2364 C CA . LYS A 1 288 ? 1.228 -16.830 -12.425 1.00 96.19 288 LYS A CA 1
ATOM 2365 C C . LYS A 1 288 ? 2.663 -16.387 -12.143 1.00 96.19 288 LYS A C 1
ATOM 2367 O O . LYS A 1 288 ? 2.890 -15.660 -11.178 1.00 96.19 288 LYS A O 1
ATOM 2372 N N . LYS A 1 289 ? 3.624 -16.792 -12.981 1.00 96.56 289 LYS A N 1
ATOM 2373 C CA . LYS A 1 289 ? 5.032 -16.376 -12.854 1.00 96.56 289 LYS A CA 1
ATOM 2374 C C . LYS A 1 289 ? 5.182 -14.858 -12.922 1.00 96.56 289 LYS A C 1
ATOM 2376 O O . LYS A 1 289 ? 5.868 -14.295 -12.081 1.00 96.56 289 LYS A O 1
ATOM 2381 N N . SER A 1 290 ? 4.492 -14.201 -13.852 1.00 97.19 290 SER A N 1
ATOM 2382 C CA . SER A 1 290 ? 4.540 -12.742 -14.023 1.00 97.19 290 SER A CA 1
ATOM 2383 C C . SER A 1 290 ? 3.972 -12.008 -12.802 1.00 97.19 290 SER A C 1
ATOM 2385 O O . SER A 1 290 ? 4.583 -11.076 -12.286 1.00 97.19 290 SER A O 1
ATOM 2387 N N . MET A 1 291 ? 2.841 -12.467 -12.258 1.00 96.94 291 MET A N 1
ATOM 2388 C CA . MET A 1 291 ? 2.273 -11.897 -11.031 1.00 96.94 291 MET A CA 1
ATOM 2389 C C . MET A 1 291 ? 3.184 -12.098 -9.814 1.00 96.94 291 MET A C 1
ATOM 2391 O O . MET A 1 291 ? 3.363 -11.174 -9.016 1.00 96.94 291 MET A O 1
ATOM 2395 N N . LEU A 1 292 ? 3.787 -13.283 -9.679 1.00 96.12 292 LEU A N 1
ATOM 2396 C CA . LEU A 1 292 ? 4.769 -13.554 -8.630 1.00 96.12 292 LEU A CA 1
ATOM 2397 C C . LEU A 1 292 ? 6.032 -12.708 -8.807 1.00 96.12 292 LEU A C 1
ATOM 2399 O O . LEU A 1 292 ? 6.525 -12.185 -7.816 1.00 96.12 292 LEU A O 1
ATOM 2403 N N . TYR A 1 293 ? 6.496 -12.481 -10.038 1.00 96.00 293 TYR A N 1
ATOM 2404 C CA . TYR A 1 293 ? 7.620 -11.590 -10.320 1.00 96.00 293 TYR A CA 1
ATOM 2405 C C . TYR A 1 293 ? 7.386 -10.199 -9.714 1.00 96.00 293 TYR A C 1
ATOM 2407 O O . TYR A 1 293 ? 8.239 -9.699 -8.977 1.00 96.00 293 TYR A O 1
ATOM 2415 N N . PHE A 1 294 ? 6.218 -9.587 -9.942 1.00 95.19 294 PHE A N 1
ATOM 2416 C CA . PHE A 1 294 ? 5.900 -8.283 -9.350 1.00 95.19 294 PHE A CA 1
ATOM 2417 C C . PHE A 1 294 ? 5.790 -8.354 -7.828 1.00 95.19 294 PHE A C 1
ATOM 2419 O O . PHE A 1 294 ? 6.341 -7.501 -7.135 1.00 95.19 294 PHE A O 1
ATOM 2426 N N . LEU A 1 295 ? 5.145 -9.386 -7.286 1.00 94.12 295 LEU A N 1
ATOM 2427 C CA . LEU A 1 295 ? 5.021 -9.563 -5.840 1.00 94.12 295 LEU A CA 1
ATOM 2428 C C . LEU A 1 295 ? 6.389 -9.673 -5.146 1.00 94.12 295 LEU A C 1
ATOM 2430 O O . LEU A 1 295 ? 6.651 -9.005 -4.140 1.00 94.12 295 LEU A O 1
ATOM 2434 N N . HIS A 1 296 ? 7.267 -10.498 -5.710 1.00 91.69 296 HIS A N 1
ATOM 2435 C CA . HIS A 1 296 ? 8.596 -10.810 -5.195 1.00 91.69 296 HIS A CA 1
ATOM 2436 C C . HIS A 1 296 ? 9.526 -9.603 -5.304 1.00 91.69 296 HIS A C 1
ATOM 2438 O O . HIS A 1 296 ? 10.242 -9.275 -4.355 1.00 91.69 296 HIS A O 1
ATOM 2444 N N . ASN A 1 297 ? 9.507 -8.911 -6.444 1.00 89.06 297 ASN A N 1
ATOM 2445 C CA . ASN A 1 297 ? 10.420 -7.802 -6.708 1.00 89.06 297 ASN A CA 1
ATOM 2446 C C . ASN A 1 297 ? 9.968 -6.471 -6.095 1.00 89.06 297 ASN A C 1
ATOM 2448 O O . ASN A 1 297 ? 10.807 -5.654 -5.710 1.00 89.06 297 ASN A O 1
ATOM 2452 N N . ILE A 1 298 ? 8.658 -6.249 -5.959 1.00 87.75 298 ILE A N 1
ATOM 2453 C CA . ILE A 1 298 ? 8.115 -4.973 -5.479 1.00 87.75 298 ILE A CA 1
ATOM 2454 C C . ILE A 1 298 ? 7.789 -5.000 -3.990 1.00 87.75 298 ILE A C 1
ATOM 2456 O O . ILE A 1 298 ? 8.053 -3.996 -3.338 1.00 87.75 298 ILE A O 1
ATOM 2460 N N . PHE A 1 299 ? 7.259 -6.107 -3.458 1.00 86.88 299 PHE A N 1
ATOM 2461 C CA . PHE A 1 299 ? 6.749 -6.180 -2.078 1.00 86.88 299 PHE A CA 1
ATOM 2462 C C . PHE A 1 299 ? 7.464 -7.217 -1.199 1.00 86.88 299 PHE A C 1
ATOM 2464 O O . PHE A 1 299 ? 7.134 -7.343 -0.017 1.00 86.88 299 PHE A O 1
ATOM 2471 N N . ARG A 1 300 ? 8.405 -7.993 -1.765 1.00 85.69 300 ARG A N 1
ATOM 2472 C CA . ARG A 1 300 ? 9.178 -9.047 -1.075 1.00 85.69 300 ARG A CA 1
ATOM 2473 C C . ARG A 1 300 ? 8.294 -10.037 -0.315 1.00 85.69 300 ARG A C 1
ATOM 2475 O O . ARG A 1 300 ? 8.668 -10.521 0.751 1.00 85.69 300 ARG A O 1
ATOM 2482 N N . LYS A 1 301 ? 7.115 -10.353 -0.856 1.00 87.75 301 LYS A N 1
ATOM 2483 C CA . LYS A 1 301 ? 6.231 -11.408 -0.335 1.00 87.75 301 LYS A CA 1
ATOM 2484 C C . LYS A 1 301 ? 6.383 -12.662 -1.179 1.00 87.75 301 LYS A C 1
ATOM 2486 O O . LYS A 1 301 ? 6.611 -12.546 -2.373 1.00 87.75 301 LYS A O 1
ATOM 2491 N N . SER A 1 302 ? 6.274 -13.839 -0.571 1.00 88.12 302 SER A N 1
ATOM 2492 C CA . SER A 1 302 ? 6.454 -15.111 -1.283 1.00 88.12 302 SER A CA 1
ATOM 2493 C C . SER A 1 302 ? 5.237 -15.503 -2.123 1.00 88.12 302 SER A C 1
ATOM 2495 O O . SER A 1 302 ? 5.399 -15.976 -3.246 1.00 88.12 302 SER A O 1
ATOM 2497 N N . GLU A 1 303 ? 4.026 -15.276 -1.615 1.00 90.94 303 GLU A N 1
ATOM 2498 C CA . GLU A 1 303 ? 2.774 -15.665 -2.272 1.00 90.94 303 GLU A CA 1
ATOM 2499 C C . GLU A 1 303 ? 1.651 -14.664 -1.982 1.00 90.94 303 GLU A C 1
ATOM 2501 O O . GLU A 1 303 ? 1.670 -13.950 -0.971 1.00 90.94 303 GLU A O 1
ATOM 2506 N N . PHE A 1 304 ? 0.663 -14.619 -2.878 1.00 91.94 304 PHE A N 1
ATOM 2507 C CA . PHE A 1 304 ? -0.585 -13.906 -2.638 1.00 91.94 304 PHE A CA 1
ATOM 2508 C C . PHE A 1 304 ? -1.442 -14.666 -1.624 1.00 91.94 304 PHE A C 1
ATOM 2510 O O . PHE A 1 304 ? -1.395 -15.890 -1.503 1.00 91.94 304 PHE A O 1
ATOM 2517 N N . ARG A 1 305 ? -2.229 -13.915 -0.862 1.00 89.06 305 ARG A N 1
ATOM 2518 C CA . ARG A 1 305 ? -3.200 -14.447 0.089 1.00 89.06 305 ARG A CA 1
ATOM 2519 C C . ARG A 1 305 ? -4.548 -14.599 -0.594 1.00 89.06 305 ARG A C 1
ATOM 2521 O O . ARG A 1 305 ? -4.903 -13.797 -1.452 1.00 89.06 305 ARG A O 1
ATOM 2528 N N . ALA A 1 306 ? -5.326 -15.569 -0.121 1.00 85.75 306 ALA A N 1
ATOM 2529 C CA . ALA A 1 306 ? -6.672 -15.842 -0.606 1.00 85.75 306 ALA A CA 1
ATOM 2530 C C . ALA A 1 306 ? -7.501 -14.563 -0.836 1.00 85.75 306 ALA A C 1
ATOM 2532 O O . ALA A 1 306 ? -7.626 -13.713 0.047 1.00 85.75 306 ALA A O 1
ATOM 2533 N N . GLY A 1 307 ? -8.071 -14.455 -2.037 1.00 88.94 307 GLY A N 1
ATOM 2534 C CA . GLY A 1 307 ? -8.932 -13.349 -2.455 1.00 88.94 307 GLY A CA 1
ATOM 2535 C C . GLY A 1 307 ? -8.193 -12.139 -3.036 1.00 88.94 307 GLY A C 1
ATOM 2536 O O . GLY A 1 307 ? -8.819 -11.354 -3.747 1.00 88.94 307 GLY A O 1
ATOM 2537 N N . GLN A 1 308 ? -6.879 -11.995 -2.823 1.00 94.44 308 GLN A N 1
ATOM 2538 C CA . GLN A 1 308 ? -6.117 -10.872 -3.381 1.00 94.44 308 GLN A CA 1
ATOM 2539 C C . GLN A 1 308 ? -6.089 -10.914 -4.911 1.00 94.44 308 GLN A C 1
ATOM 2541 O O . GLN A 1 308 ? -6.377 -9.910 -5.561 1.00 94.44 308 GLN A O 1
ATOM 2546 N N . GLU A 1 309 ? -5.790 -12.074 -5.495 1.00 95.56 309 GLU A N 1
ATOM 2547 C CA . GLU A 1 309 ? -5.672 -12.229 -6.946 1.00 95.56 309 GLU A CA 1
ATOM 2548 C C . GLU A 1 309 ? -6.996 -11.978 -7.668 1.00 95.56 309 GLU A C 1
ATOM 2550 O O . GLU A 1 309 ? -6.997 -11.441 -8.769 1.00 95.56 309 GLU A O 1
ATOM 2555 N N . ALA A 1 310 ? -8.127 -12.299 -7.038 1.00 94.12 310 ALA A N 1
ATOM 2556 C CA . ALA A 1 310 ? -9.454 -12.055 -7.596 1.00 94.12 310 ALA A CA 1
ATOM 2557 C C . ALA A 1 310 ? -9.747 -10.555 -7.752 1.00 94.12 310 ALA A C 1
ATOM 2559 O O . ALA A 1 310 ? -10.226 -10.115 -8.801 1.00 94.12 310 ALA A O 1
ATOM 2560 N N . ILE A 1 311 ? -9.396 -9.765 -6.731 1.00 96.62 311 ILE A N 1
ATOM 2561 C CA . ILE A 1 311 ? -9.513 -8.302 -6.756 1.00 96.62 311 ILE A CA 1
ATOM 2562 C C . ILE A 1 311 ? -8.566 -7.715 -7.806 1.00 96.62 311 ILE A C 1
ATOM 2564 O O . ILE A 1 311 ? -8.979 -6.862 -8.595 1.00 96.62 311 ILE A O 1
ATOM 2568 N N . ILE A 1 312 ? -7.317 -8.194 -7.852 1.00 97.56 312 ILE A N 1
ATOM 2569 C CA . ILE A 1 312 ? -6.308 -7.735 -8.817 1.00 97.56 312 ILE A CA 1
ATOM 2570 C C . ILE A 1 312 ? -6.743 -8.056 -10.250 1.00 97.56 312 ILE A C 1
ATOM 2572 O O . ILE A 1 312 ? -6.721 -7.172 -11.100 1.00 97.56 312 ILE A O 1
ATOM 2576 N N . ASN A 1 313 ? -7.191 -9.285 -10.518 1.00 96.69 313 ASN A N 1
ATOM 2577 C CA . ASN A 1 313 ? -7.673 -9.727 -11.825 1.00 96.69 313 ASN A CA 1
ATOM 2578 C C . ASN A 1 313 ? -8.765 -8.796 -12.360 1.00 96.69 313 ASN A C 1
ATOM 2580 O O . ASN A 1 313 ? -8.647 -8.259 -13.460 1.00 96.69 313 ASN A O 1
ATOM 2584 N N . ARG A 1 314 ? -9.800 -8.554 -11.546 1.00 95.81 314 ARG A N 1
ATOM 2585 C CA . ARG A 1 314 ? -10.928 -7.694 -11.916 1.00 95.81 314 ARG A CA 1
ATOM 2586 C C . ARG A 1 314 ? -10.496 -6.241 -12.129 1.00 95.81 314 ARG A C 1
ATOM 2588 O O . ARG A 1 314 ? -10.889 -5.622 -13.118 1.00 95.81 314 ARG A O 1
ATOM 2595 N N . SER A 1 315 ? -9.639 -5.733 -11.245 1.00 96.56 315 SER A N 1
ATOM 2596 C CA . SER A 1 315 ? -9.106 -4.374 -11.338 1.00 96.56 315 SER A CA 1
ATOM 2597 C C . SER A 1 315 ? -8.270 -4.190 -12.601 1.00 96.56 315 SER A C 1
ATOM 2599 O O . SER A 1 315 ? -8.534 -3.259 -13.353 1.00 96.56 315 SER A O 1
ATOM 2601 N N . LEU A 1 316 ? -7.317 -5.080 -12.905 1.00 96.38 316 LEU A N 1
ATOM 2602 C CA . LEU A 1 316 ? -6.422 -4.947 -14.062 1.00 96.38 316 LEU A CA 1
ATOM 2603 C C . LEU A 1 316 ? -7.183 -4.856 -15.388 1.00 96.38 316 LEU A C 1
ATOM 2605 O O . LEU A 1 316 ? -6.852 -3.993 -16.202 1.00 96.38 316 LEU A O 1
ATOM 2609 N N . VAL A 1 317 ? -8.253 -5.641 -15.559 1.00 95.06 317 VAL A N 1
ATOM 2610 C CA . VAL A 1 317 ? -9.116 -5.598 -16.758 1.00 95.06 317 VAL A CA 1
ATOM 2611 C C . VAL A 1 317 ? -10.078 -4.400 -16.799 1.00 95.06 317 VAL A C 1
ATOM 2613 O O . VAL A 1 317 ? -10.917 -4.304 -17.688 1.00 95.06 317 VAL A O 1
ATOM 2616 N N . GLY A 1 318 ? -9.965 -3.463 -15.853 1.00 94.38 318 GLY A N 1
ATOM 2617 C CA . GLY A 1 318 ? -10.694 -2.191 -15.861 1.00 94.38 318 GLY A CA 1
ATOM 2618 C C . GLY A 1 318 ? -12.111 -2.256 -15.312 1.00 94.38 318 GLY A C 1
ATOM 2619 O O . GLY A 1 318 ? -12.901 -1.348 -15.561 1.00 94.38 318 GLY A O 1
ATOM 2620 N N . LYS A 1 319 ? -12.442 -3.307 -14.560 1.00 95.38 319 LYS A N 1
ATOM 2621 C CA . LYS A 1 319 ? -13.736 -3.424 -13.890 1.00 95.38 319 LYS A CA 1
ATOM 2622 C C . LYS A 1 319 ? -13.645 -2.853 -12.475 1.00 95.38 319 LYS A C 1
ATOM 2624 O O . LYS A 1 319 ? -12.641 -3.016 -11.787 1.00 95.38 319 LYS A O 1
ATOM 2629 N N . ASP A 1 320 ? -14.728 -2.209 -12.050 1.00 96.62 320 ASP A N 1
ATOM 2630 C CA . ASP A 1 320 ? -14.939 -1.821 -10.654 1.00 96.62 320 ASP A CA 1
ATOM 2631 C C . ASP A 1 320 ? -14.895 -3.070 -9.755 1.00 96.62 320 ASP A C 1
ATOM 2633 O O . ASP A 1 320 ? -15.258 -4.157 -10.211 1.00 96.62 320 ASP A O 1
ATOM 2637 N N . VAL A 1 321 ? -14.510 -2.938 -8.485 1.00 97.00 321 VAL A N 1
ATOM 2638 C CA . VAL A 1 321 ? -14.518 -4.056 -7.524 1.00 97.00 321 VAL A CA 1
ATOM 2639 C C . VAL A 1 321 ? -14.836 -3.584 -6.104 1.00 97.00 321 VAL A C 1
ATOM 2641 O O . VAL A 1 321 ? -14.340 -2.548 -5.670 1.00 97.00 321 VAL A O 1
ATOM 2644 N N . ILE A 1 322 ? -15.643 -4.361 -5.378 1.00 97.25 322 ILE A N 1
ATOM 2645 C CA . ILE A 1 322 ? -15.822 -4.261 -3.928 1.00 97.25 322 ILE A CA 1
ATOM 2646 C C . ILE A 1 322 ? -15.173 -5.501 -3.311 1.00 97.25 322 ILE A C 1
ATOM 2648 O O . ILE A 1 322 ? -15.705 -6.603 -3.409 1.00 97.25 322 ILE A O 1
ATOM 2652 N N . GLY A 1 323 ? -13.996 -5.333 -2.716 1.00 94.62 323 GLY A N 1
ATOM 2653 C CA . GLY A 1 323 ? -13.245 -6.400 -2.067 1.00 94.62 323 GLY A CA 1
ATOM 2654 C C . GLY A 1 323 ? -13.553 -6.491 -0.576 1.00 94.62 323 GLY A C 1
ATOM 2655 O O . GLY A 1 323 ? -13.116 -5.634 0.195 1.00 94.62 323 GLY A O 1
ATOM 2656 N N . LEU A 1 324 ? -14.241 -7.556 -0.165 1.00 91.56 324 LEU A N 1
ATOM 2657 C CA . LEU A 1 324 ? -14.465 -7.903 1.237 1.00 91.56 324 LEU A CA 1
ATOM 2658 C C . LEU A 1 324 ? -13.434 -8.958 1.670 1.00 91.56 324 LEU A C 1
ATOM 2660 O O . LEU A 1 324 ? -13.608 -10.154 1.433 1.00 91.56 324 LEU A O 1
ATOM 2664 N N . LEU A 1 325 ? -12.348 -8.511 2.310 1.00 87.62 325 LEU A N 1
ATOM 2665 C CA . LEU A 1 325 ? -11.283 -9.385 2.819 1.00 87.62 325 LEU A CA 1
ATOM 2666 C C . LEU A 1 325 ? -11.015 -9.118 4.301 1.00 87.62 325 LEU A C 1
ATOM 2668 O O . LEU A 1 325 ? -10.865 -7.950 4.679 1.00 87.62 325 LEU A O 1
ATOM 2672 N N . PRO A 1 326 ? -10.834 -10.160 5.134 1.00 80.12 326 PRO A N 1
ATOM 2673 C CA . PRO A 1 326 ? -10.684 -9.994 6.573 1.00 80.12 326 PRO A CA 1
ATOM 2674 C C . PRO A 1 326 ? -9.514 -9.072 6.941 1.00 80.12 326 PRO A C 1
ATOM 2676 O O . PRO A 1 326 ? -8.568 -8.835 6.177 1.00 80.12 326 PRO A O 1
ATOM 2679 N N . THR A 1 327 ? -9.572 -8.505 8.142 1.00 75.75 327 THR A N 1
ATOM 2680 C CA . THR A 1 327 ? -8.511 -7.627 8.641 1.00 75.75 327 THR A CA 1
ATOM 2681 C C . THR A 1 327 ? -7.166 -8.350 8.630 1.00 75.75 327 THR A C 1
ATOM 2683 O O . THR A 1 327 ? -7.069 -9.522 8.980 1.00 75.75 327 THR A O 1
ATOM 2686 N N . GLY A 1 328 ? -6.116 -7.658 8.189 1.00 72.56 328 GLY A N 1
ATOM 2687 C CA . GLY A 1 328 ? -4.793 -8.260 8.050 1.00 72.56 328 GLY A CA 1
ATOM 2688 C C . GLY A 1 328 ? -4.622 -9.158 6.822 1.00 72.56 328 GLY A C 1
ATOM 2689 O O . GLY A 1 328 ? -3.504 -9.597 6.594 1.00 72.56 328 GLY A O 1
ATOM 2690 N N . ALA A 1 329 ? -5.638 -9.371 5.972 1.00 78.50 329 ALA A N 1
ATOM 2691 C CA . ALA A 1 329 ? -5.499 -10.116 4.710 1.00 78.50 329 ALA A CA 1
ATOM 2692 C C . ALA A 1 329 ? -4.596 -9.424 3.671 1.00 78.50 329 ALA A C 1
ATOM 2694 O O . ALA A 1 329 ? -4.226 -10.039 2.679 1.00 78.50 329 ALA A O 1
ATOM 2695 N N . GLY A 1 330 ? -4.181 -8.177 3.914 1.00 85.25 330 GLY A N 1
ATOM 2696 C CA . GLY A 1 330 ? -3.347 -7.405 2.990 1.00 85.25 330 GLY A CA 1
ATOM 2697 C C . GLY A 1 330 ? -4.161 -6.760 1.870 1.00 85.25 330 GLY A C 1
ATOM 2698 O O . GLY A 1 330 ? -3.778 -6.858 0.710 1.00 85.25 330 GLY A O 1
ATOM 2699 N N . LYS A 1 331 ? -5.286 -6.115 2.212 1.00 91.81 331 LYS A N 1
ATOM 2700 C CA . LYS A 1 331 ? -6.152 -5.406 1.255 1.00 91.81 331 LYS A CA 1
ATOM 2701 C C . LYS A 1 331 ? -5.381 -4.375 0.435 1.00 91.81 331 LYS A C 1
ATOM 2703 O O . LYS A 1 331 ? -5.491 -4.388 -0.787 1.00 91.81 331 LYS A O 1
ATOM 2708 N N . SER A 1 332 ? -4.530 -3.573 1.079 1.00 94.06 332 SER A N 1
ATOM 2709 C CA . SER A 1 332 ? -3.805 -2.498 0.399 1.00 94.06 332 SER A CA 1
ATOM 2710 C C . SER A 1 332 ? -2.899 -2.992 -0.733 1.00 94.06 332 SER A C 1
ATOM 2712 O O . SER A 1 332 ? -2.799 -2.341 -1.767 1.00 94.06 332 SER A O 1
ATOM 2714 N N . LEU A 1 333 ? -2.327 -4.198 -0.609 1.00 94.75 333 LEU A N 1
ATOM 2715 C CA . LEU A 1 333 ? -1.498 -4.803 -1.660 1.00 94.75 333 LEU A CA 1
ATOM 2716 C C . LEU A 1 333 ? -2.240 -4.897 -3.005 1.00 94.75 333 LEU A C 1
ATOM 2718 O O . LEU A 1 333 ? -1.626 -4.737 -4.058 1.00 94.75 333 LEU A O 1
ATOM 2722 N N . THR A 1 334 ? -3.556 -5.143 -2.970 1.00 96.31 334 THR A N 1
ATOM 2723 C CA . THR A 1 334 ? -4.370 -5.372 -4.174 1.00 96.31 334 THR A CA 1
ATOM 2724 C C . THR A 1 334 ? -4.456 -4.137 -5.062 1.00 96.31 334 THR A C 1
ATOM 2726 O O . THR A 1 334 ? -4.291 -4.258 -6.274 1.00 96.31 334 THR A O 1
ATOM 2729 N N . TYR A 1 335 ? -4.637 -2.946 -4.486 1.00 96.88 335 TYR A N 1
ATOM 2730 C CA . TYR A 1 335 ? -4.628 -1.716 -5.269 1.00 96.88 335 TYR A CA 1
ATOM 2731 C C . TYR A 1 335 ? -3.198 -1.251 -5.549 1.00 96.88 335 TYR A C 1
ATOM 2733 O O . TYR A 1 335 ? -2.933 -0.798 -6.653 1.00 96.88 335 TYR A O 1
ATOM 2741 N N . GLN A 1 336 ? -2.261 -1.420 -4.607 1.00 96.19 336 GLN A N 1
ATOM 2742 C CA . GLN A 1 336 ? -0.873 -0.969 -4.769 1.00 96.19 336 GLN A CA 1
ATOM 2743 C C . GLN A 1 336 ? -0.193 -1.628 -5.974 1.00 96.19 336 GLN A C 1
ATOM 2745 O O . GLN A 1 336 ? 0.475 -0.949 -6.749 1.00 96.19 336 GLN A O 1
ATOM 2750 N N . ILE A 1 337 ? -0.385 -2.937 -6.176 1.00 95.94 337 ILE A N 1
ATOM 2751 C CA . ILE A 1 337 ? 0.155 -3.621 -7.358 1.00 95.94 337 ILE A CA 1
ATOM 2752 C C . ILE A 1 337 ? -0.527 -3.141 -8.647 1.00 95.94 337 ILE A C 1
ATOM 2754 O O . ILE A 1 337 ? 0.142 -2.933 -9.656 1.00 95.94 337 ILE A O 1
ATOM 2758 N N . CYS A 1 338 ? -1.838 -2.882 -8.605 1.00 97.00 338 CYS A N 1
ATOM 2759 C CA . CYS A 1 338 ? -2.585 -2.351 -9.742 1.00 97.00 338 CYS A CA 1
ATOM 2760 C C . CYS A 1 338 ? -2.105 -0.946 -10.129 1.00 97.00 338 CYS A C 1
ATOM 2762 O O . CYS A 1 338 ? -1.913 -0.690 -11.316 1.00 97.00 338 CYS A O 1
ATOM 2764 N N . SER A 1 339 ? -1.863 -0.068 -9.149 1.00 95.69 339 SER A N 1
ATOM 2765 C CA . SER A 1 339 ? -1.344 1.294 -9.334 1.00 95.69 339 SER A CA 1
ATOM 2766 C C . SER A 1 339 ? -0.017 1.328 -10.079 1.00 95.69 339 SER A C 1
ATOM 2768 O O . SER A 1 339 ? 0.246 2.260 -10.825 1.00 95.69 339 SER A O 1
ATOM 2770 N N . ILE A 1 340 ? 0.819 0.311 -9.883 1.00 93.38 340 ILE A N 1
ATOM 2771 C CA . ILE A 1 340 ? 2.125 0.203 -10.535 1.00 93.38 340 ILE A CA 1
ATOM 2772 C C . ILE A 1 340 ? 1.985 -0.356 -11.953 1.00 93.38 340 ILE A C 1
ATOM 2774 O O . ILE A 1 340 ? 2.713 0.046 -12.856 1.00 93.38 340 ILE A O 1
ATOM 2778 N N . LEU A 1 341 ? 1.038 -1.273 -12.148 1.00 96.62 341 LEU A N 1
ATOM 2779 C CA . LEU A 1 341 ? 0.757 -1.917 -13.429 1.00 96.62 341 LEU A CA 1
ATOM 2780 C C . LEU A 1 341 ? -0.133 -1.070 -14.351 1.00 96.62 341 LEU A C 1
ATOM 2782 O O . LEU A 1 341 ? -0.520 -1.532 -15.411 1.00 96.62 341 LEU A O 1
ATOM 2786 N N . HIS A 1 342 ? -0.469 0.172 -14.005 1.00 95.56 342 HIS A N 1
ATOM 2787 C CA . HIS A 1 342 ? -1.056 1.110 -14.965 1.00 95.56 342 HIS A CA 1
ATOM 2788 C C . HIS A 1 342 ? -0.337 2.452 -14.909 1.00 95.56 342 HIS A C 1
ATOM 2790 O O . HIS A 1 342 ? -0.119 2.977 -13.819 1.00 95.56 342 HIS A O 1
ATOM 2796 N N . PRO A 1 343 ? -0.009 3.054 -16.062 1.00 94.00 343 PRO A N 1
ATOM 2797 C CA . PRO A 1 343 ? 0.619 4.365 -16.098 1.00 94.00 343 PRO A CA 1
ATOM 2798 C C . PRO A 1 343 ? -0.403 5.447 -15.721 1.00 94.00 343 PRO A C 1
ATOM 2800 O O . PRO A 1 343 ? -1.219 5.866 -16.538 1.00 94.00 343 PRO A O 1
ATOM 2803 N N . GLY A 1 344 ? -0.376 5.914 -14.477 1.00 94.19 344 GLY A N 1
ATOM 2804 C CA . GLY A 1 344 ? -1.272 6.969 -14.012 1.00 94.19 344 GLY A CA 1
ATOM 2805 C C . GLY A 1 344 ? -1.250 7.142 -12.502 1.00 94.19 344 GLY A C 1
ATOM 2806 O O . GLY A 1 344 ? -0.743 6.290 -11.773 1.00 94.19 344 GLY A O 1
ATOM 2807 N N . VAL A 1 345 ? -1.839 8.237 -12.035 1.00 96.88 345 VAL A N 1
ATOM 2808 C CA . VAL A 1 345 ? -1.973 8.519 -10.605 1.00 96.88 345 VAL A CA 1
ATOM 2809 C C . VAL A 1 345 ? -3.092 7.663 -10.016 1.00 96.88 345 VAL A C 1
ATOM 2811 O O . VAL A 1 345 ? -4.210 7.635 -10.532 1.00 96.88 345 VAL A O 1
ATOM 2814 N N . THR A 1 346 ? -2.825 6.985 -8.906 1.00 97.81 346 THR A N 1
ATOM 2815 C CA . THR A 1 346 ? -3.869 6.376 -8.078 1.00 97.81 346 THR A CA 1
ATOM 2816 C C . THR A 1 346 ? -4.235 7.309 -6.937 1.00 97.81 346 THR A C 1
ATOM 2818 O O . THR A 1 346 ? -3.375 7.729 -6.165 1.00 97.81 346 THR A O 1
ATOM 2821 N N . ILE A 1 347 ? -5.523 7.608 -6.809 1.00 97.56 347 ILE A N 1
ATOM 2822 C CA . ILE A 1 347 ? -6.050 8.369 -5.679 1.00 97.56 347 ILE A CA 1
ATOM 2823 C C . ILE A 1 347 ? -6.658 7.407 -4.662 1.00 97.56 347 ILE A C 1
ATOM 2825 O O . ILE A 1 347 ? -7.487 6.574 -5.025 1.00 97.56 347 ILE A O 1
ATOM 2829 N N . VAL A 1 348 ? -6.226 7.495 -3.407 1.00 98.00 348 VAL A N 1
ATOM 2830 C CA . VAL A 1 348 ? -6.699 6.644 -2.309 1.00 98.00 348 VAL A CA 1
ATOM 2831 C C . VAL A 1 348 ? -7.467 7.508 -1.324 1.00 98.00 348 VAL A C 1
ATOM 2833 O O . VAL A 1 348 ? -6.941 8.493 -0.811 1.00 98.00 348 VAL A O 1
ATOM 2836 N N . ILE A 1 349 ? -8.731 7.167 -1.110 1.00 95.75 349 ILE A N 1
ATOM 2837 C CA . ILE A 1 349 ? -9.632 7.855 -0.202 1.00 95.75 349 ILE A CA 1
ATOM 2838 C C . ILE A 1 349 ? -9.673 7.066 1.099 1.00 95.75 349 ILE A C 1
ATOM 2840 O O . ILE A 1 349 ? -10.149 5.932 1.116 1.00 95.75 349 ILE A O 1
ATOM 2844 N N . ASP A 1 350 ? -9.211 7.700 2.172 1.00 91.56 350 ASP A N 1
ATOM 2845 C CA . ASP A 1 350 ? -9.197 7.140 3.518 1.00 91.56 350 ASP A CA 1
ATOM 2846 C C . ASP A 1 350 ? -10.078 7.973 4.468 1.00 91.56 350 ASP A C 1
ATOM 2848 O O . ASP A 1 350 ? -10.025 9.208 4.451 1.00 91.56 350 ASP A O 1
ATOM 2852 N N . PRO A 1 351 ? -10.841 7.336 5.372 1.00 83.56 351 PRO A N 1
ATOM 2853 C CA . PRO A 1 351 ? -11.701 8.032 6.334 1.00 83.56 351 PRO A CA 1
ATOM 2854 C C . PRO A 1 351 ? -10.944 8.811 7.418 1.00 83.56 351 PRO A C 1
ATOM 2856 O O . PRO A 1 351 ? -11.507 9.737 8.012 1.00 83.56 351 PRO A O 1
ATOM 2859 N N . ILE A 1 352 ? -9.709 8.415 7.747 1.00 80.94 352 ILE A N 1
ATOM 2860 C CA . ILE A 1 352 ? -8.963 8.958 8.892 1.00 80.94 352 ILE A CA 1
ATOM 2861 C C . ILE A 1 352 ? -7.495 9.197 8.526 1.00 80.94 352 ILE A C 1
ATOM 2863 O O . ILE A 1 352 ? -6.846 8.369 7.891 1.00 80.94 352 ILE A O 1
ATOM 2867 N N . ASN A 1 353 ? -6.938 10.312 9.005 1.00 79.38 353 ASN A N 1
ATOM 2868 C CA . ASN A 1 353 ? -5.544 10.689 8.759 1.00 79.38 353 ASN A CA 1
ATOM 2869 C C . ASN A 1 353 ? -4.510 9.697 9.302 1.00 79.38 353 ASN A C 1
ATOM 2871 O O . ASN A 1 353 ? -3.465 9.516 8.685 1.00 79.38 353 ASN A O 1
ATOM 2875 N N . SER A 1 354 ? -4.776 9.055 10.442 1.00 73.88 354 SER A N 1
ATOM 2876 C CA . SER A 1 354 ? -3.878 8.043 11.009 1.00 73.88 354 SER A CA 1
ATOM 2877 C C . SER A 1 354 ? -3.749 6.817 10.103 1.00 73.88 354 SER A C 1
ATOM 2879 O O . SER A 1 354 ? -2.653 6.278 9.982 1.00 73.88 354 SER A O 1
ATOM 2881 N N . LEU A 1 355 ? -4.835 6.417 9.428 1.00 82.00 355 LEU A N 1
ATOM 2882 C CA . LEU A 1 355 ? -4.815 5.336 8.444 1.00 82.00 355 LEU A CA 1
ATOM 2883 C C . LEU A 1 355 ? -3.982 5.740 7.222 1.00 82.00 355 LEU A C 1
ATOM 2885 O O . LEU A 1 355 ? -3.076 5.001 6.851 1.00 82.00 355 LEU A O 1
ATOM 2889 N N . MET A 1 356 ? -4.197 6.947 6.678 1.00 87.56 356 MET A N 1
ATOM 2890 C CA . MET A 1 356 ? -3.357 7.479 5.591 1.00 87.56 356 MET A CA 1
ATOM 2891 C C . MET A 1 356 ? -1.872 7.446 5.956 1.00 87.56 356 MET A C 1
ATOM 2893 O O . MET A 1 356 ? -1.043 7.030 5.152 1.00 87.56 356 MET A O 1
ATOM 2897 N N . LYS A 1 357 ? -1.532 7.872 7.179 1.00 83.19 357 LYS A N 1
ATOM 2898 C CA . LYS A 1 357 ? -0.149 7.911 7.658 1.00 83.19 357 LYS A CA 1
ATOM 2899 C C . LYS A 1 357 ? 0.462 6.513 7.767 1.00 83.19 357 LYS A C 1
ATOM 2901 O O . LYS A 1 357 ? 1.573 6.327 7.290 1.00 83.19 357 LYS A O 1
ATOM 2906 N N . ASP A 1 358 ? -0.262 5.537 8.312 1.00 82.62 358 ASP A N 1
ATOM 2907 C CA . ASP A 1 358 ? 0.199 4.142 8.383 1.00 82.62 358 ASP A CA 1
ATOM 2908 C C . ASP A 1 358 ? 0.440 3.542 6.986 1.00 82.62 358 ASP A C 1
ATOM 2910 O O . ASP A 1 358 ? 1.476 2.919 6.747 1.00 82.62 358 ASP A O 1
ATOM 2914 N N . GLN A 1 359 ? -0.471 3.772 6.033 1.00 88.50 359 GLN A N 1
ATOM 2915 C CA . GLN A 1 359 ? -0.311 3.288 4.656 1.00 88.50 359 GLN A CA 1
ATOM 2916 C C . GLN A 1 359 ? 0.849 3.983 3.933 1.00 88.50 359 GLN A C 1
ATOM 2918 O O . GLN A 1 359 ? 1.631 3.321 3.245 1.00 88.50 359 GLN A O 1
ATOM 2923 N N . TYR A 1 360 ? 0.988 5.296 4.123 1.00 91.31 360 TYR A N 1
ATOM 2924 C CA . TYR A 1 360 ? 2.111 6.082 3.622 1.00 91.31 360 TYR A CA 1
ATOM 2925 C C . TYR A 1 360 ? 3.438 5.568 4.187 1.00 91.31 360 TYR A C 1
ATOM 2927 O O . TYR A 1 360 ? 4.334 5.245 3.414 1.00 91.31 360 TYR A O 1
ATOM 2935 N N . ASP A 1 361 ? 3.550 5.407 5.507 1.00 85.31 361 ASP A N 1
ATOM 2936 C CA . ASP A 1 361 ? 4.779 4.948 6.158 1.00 85.31 361 ASP A CA 1
ATOM 2937 C C . ASP A 1 361 ? 5.154 3.534 5.698 1.00 85.31 361 ASP A C 1
ATOM 2939 O O . ASP A 1 361 ? 6.305 3.290 5.354 1.00 85.31 361 ASP A O 1
ATOM 2943 N N . LYS A 1 362 ? 4.184 2.619 5.555 1.00 84.69 362 LYS A N 1
ATOM 2944 C CA . LYS A 1 362 ? 4.427 1.272 5.005 1.00 84.69 362 LYS A CA 1
ATOM 2945 C C . LYS A 1 362 ? 4.907 1.293 3.556 1.00 84.69 362 LYS A C 1
ATOM 2947 O O . LYS A 1 362 ? 5.695 0.435 3.158 1.00 84.69 362 LYS A O 1
ATOM 2952 N N . LEU A 1 363 ? 4.416 2.217 2.736 1.00 87.62 363 LEU A N 1
ATOM 2953 C CA . LEU A 1 363 ? 4.889 2.369 1.363 1.00 87.62 363 LEU A CA 1
ATOM 2954 C C . LEU A 1 363 ? 6.273 3.034 1.309 1.00 87.62 363 LEU A C 1
ATOM 2956 O O . LEU A 1 363 ? 7.099 2.609 0.506 1.00 87.62 363 LEU A O 1
ATOM 2960 N N . ILE A 1 364 ? 6.565 3.993 2.190 1.00 85.38 364 ILE A N 1
ATOM 2961 C CA . ILE A 1 364 ? 7.898 4.598 2.353 1.00 85.38 364 ILE A CA 1
ATOM 2962 C C . ILE A 1 364 ? 8.915 3.571 2.861 1.00 85.38 364 ILE A C 1
ATOM 2964 O O . ILE A 1 364 ? 10.034 3.524 2.357 1.00 85.38 364 ILE A O 1
ATOM 2968 N N . ASP A 1 365 ? 8.519 2.687 3.778 1.00 78.00 365 ASP A N 1
ATOM 2969 C CA . ASP A 1 365 ? 9.301 1.513 4.188 1.00 78.00 365 ASP A CA 1
ATOM 2970 C C . ASP A 1 365 ? 9.514 0.557 3.001 1.00 78.00 365 ASP A C 1
ATOM 2972 O O . ASP A 1 365 ? 10.537 -0.117 2.884 1.00 78.00 365 ASP A O 1
ATOM 2976 N N . ASN A 1 366 ? 8.573 0.544 2.052 1.00 76.69 366 ASN A N 1
ATOM 2977 C CA . ASN A 1 366 ? 8.736 -0.079 0.743 1.00 76.69 366 ASN A CA 1
ATOM 2978 C C . ASN A 1 366 ? 9.374 0.861 -0.316 1.00 76.69 366 ASN A C 1
ATOM 2980 O O . ASN A 1 366 ? 9.254 0.618 -1.521 1.00 76.69 366 ASN A O 1
ATOM 2984 N N . LYS A 1 367 ? 10.079 1.912 0.124 1.00 78.25 367 LYS A N 1
ATOM 2985 C CA . LYS A 1 367 ? 10.758 2.962 -0.661 1.00 78.25 367 LYS A CA 1
ATOM 2986 C C . LYS A 1 367 ? 9.957 3.451 -1.866 1.00 78.25 367 LYS A C 1
ATOM 2988 O O . LYS A 1 367 ? 10.530 3.836 -2.878 1.00 78.25 367 LYS A O 1
ATOM 2993 N N . PHE A 1 368 ? 8.635 3.470 -1.773 1.00 84.44 368 PHE A N 1
ATOM 2994 C CA . PHE A 1 368 ? 7.828 4.277 -2.670 1.00 84.44 368 PHE A CA 1
ATOM 2995 C C . PHE A 1 368 ? 8.004 5.720 -2.218 1.00 84.44 368 PHE A C 1
ATOM 2997 O O . PHE A 1 368 ? 7.451 6.110 -1.199 1.00 84.44 368 PHE A O 1
ATOM 3004 N N . THR A 1 369 ? 8.811 6.498 -2.935 1.00 85.38 369 THR A N 1
ATOM 3005 C CA . THR A 1 369 ? 9.064 7.913 -2.611 1.00 85.38 369 THR A CA 1
ATOM 3006 C C . THR A 1 369 ? 8.185 8.852 -3.429 1.00 85.38 369 THR A C 1
ATOM 3008 O O . THR A 1 369 ? 8.036 10.022 -3.092 1.00 85.38 369 THR A O 1
ATOM 3011 N N . LYS A 1 370 ? 7.565 8.344 -4.500 1.00 89.62 370 LYS A N 1
ATOM 3012 C CA . LYS A 1 370 ? 6.609 9.074 -5.344 1.00 89.62 370 LYS A CA 1
ATOM 3013 C C . LYS A 1 370 ? 5.187 8.935 -4.817 1.00 89.62 370 LYS A C 1
ATOM 3015 O O . LYS A 1 370 ? 4.285 8.569 -5.563 1.00 89.62 370 LYS A O 1
ATOM 3020 N N . ILE A 1 371 ? 4.984 9.182 -3.531 1.00 93.31 371 ILE A N 1
ATOM 3021 C CA . ILE A 1 371 ? 3.668 9.131 -2.890 1.00 93.31 371 ILE A CA 1
ATOM 3022 C C . ILE A 1 371 ? 3.544 10.253 -1.870 1.00 93.31 371 ILE A C 1
ATOM 3024 O O . ILE A 1 371 ? 4.557 10.744 -1.379 1.00 93.31 371 ILE A O 1
ATOM 3028 N N . ASP A 1 372 ? 2.319 10.637 -1.534 1.00 94.50 372 ASP A N 1
ATOM 3029 C CA . ASP A 1 372 ? 2.071 11.623 -0.481 1.00 94.50 372 ASP A CA 1
ATOM 3030 C C . ASP A 1 372 ? 0.630 11.552 0.022 1.00 94.50 372 ASP A C 1
ATOM 3032 O O . ASP A 1 372 ? -0.204 10.830 -0.528 1.00 94.50 372 ASP A O 1
ATOM 3036 N N . PHE A 1 373 ? 0.323 12.334 1.049 1.00 93.50 373 PHE A N 1
ATOM 3037 C CA . PHE A 1 373 ? -1.033 12.577 1.511 1.00 93.50 373 PHE A CA 1
ATOM 3038 C C . PHE A 1 373 ? -1.352 14.076 1.525 1.00 93.50 373 PHE A C 1
ATOM 3040 O O . PHE A 1 373 ? -0.475 14.927 1.666 1.00 93.50 373 PHE A O 1
ATOM 3047 N N . ILE A 1 374 ? -2.632 14.417 1.367 1.00 90.38 374 ILE A N 1
ATOM 3048 C CA . ILE A 1 374 ? -3.118 15.805 1.425 1.00 90.38 374 ILE A CA 1
ATOM 3049 C C . ILE A 1 374 ? -4.196 15.895 2.503 1.00 90.38 374 ILE A C 1
ATOM 3051 O O . ILE A 1 374 ? -5.401 15.877 2.239 1.00 90.38 374 ILE A O 1
ATOM 3055 N N . ASN A 1 375 ? -3.774 16.014 3.759 1.00 85.25 375 ASN A N 1
ATOM 3056 C CA . ASN A 1 375 ? -4.678 15.957 4.908 1.00 85.25 375 ASN A CA 1
ATOM 3057 C C . ASN A 1 375 ? -4.439 17.123 5.880 1.00 85.25 375 ASN A C 1
ATOM 3059 O O . ASN A 1 375 ? -3.930 18.167 5.472 1.00 85.25 375 ASN A O 1
ATOM 3063 N N . SER A 1 376 ? -4.920 17.030 7.120 1.00 76.19 376 SER A N 1
ATOM 3064 C CA . SER A 1 376 ? -4.743 18.096 8.112 1.00 76.19 376 SER A CA 1
ATOM 3065 C C . SER A 1 376 ? -3.408 18.047 8.861 1.00 76.19 376 SER A C 1
ATOM 3067 O O . SER A 1 376 ? -3.102 19.022 9.535 1.00 76.19 376 SER A O 1
ATOM 3069 N N . PHE A 1 377 ? -2.611 16.979 8.726 1.00 75.31 377 PHE A N 1
ATOM 3070 C CA . PHE A 1 377 ? -1.251 16.917 9.276 1.00 75.31 377 PHE A CA 1
ATOM 3071 C C . PHE A 1 377 ? -0.277 17.821 8.526 1.00 75.31 377 PHE A C 1
ATOM 3073 O O . PHE A 1 377 ? 0.706 18.265 9.109 1.00 75.31 377 PHE A O 1
ATOM 3080 N N . ASN A 1 378 ? -0.555 18.108 7.255 1.00 81.69 378 ASN A N 1
ATOM 3081 C CA . ASN A 1 378 ? 0.254 19.029 6.473 1.00 81.69 378 ASN A CA 1
ATOM 3082 C C . ASN A 1 378 ? -0.004 20.487 6.895 1.00 81.69 378 ASN A C 1
ATOM 3084 O O . ASN A 1 378 ? -1.143 20.863 7.203 1.00 81.69 378 ASN A O 1
ATOM 3088 N N . THR A 1 379 ? 1.020 21.335 6.830 1.00 86.50 379 THR A N 1
ATOM 3089 C CA . THR A 1 379 ? 0.859 22.798 6.896 1.00 86.50 379 THR A CA 1
ATOM 3090 C C . THR A 1 379 ? 0.135 23.327 5.650 1.00 86.50 379 THR A C 1
ATOM 3092 O O . THR A 1 379 ? -0.145 22.583 4.707 1.00 86.50 379 THR A O 1
ATOM 3095 N N . LYS A 1 380 ? -0.233 24.615 5.625 1.00 86.62 380 LYS A N 1
ATOM 3096 C CA . LYS A 1 380 ? -0.862 25.215 4.436 1.00 86.62 380 LYS A CA 1
ATOM 3097 C C . LYS A 1 380 ? 0.066 25.127 3.216 1.00 86.62 380 LYS A C 1
ATOM 3099 O O . LYS A 1 380 ? -0.359 24.617 2.184 1.00 86.62 380 LYS A O 1
ATOM 3104 N N . ASP A 1 381 ? 1.323 25.524 3.385 1.00 88.75 381 ASP A N 1
ATOM 3105 C CA . ASP A 1 381 ? 2.325 25.533 2.316 1.00 88.75 381 ASP A CA 1
ATOM 3106 C C . ASP A 1 381 ? 2.633 24.111 1.820 1.00 88.75 381 ASP A C 1
ATOM 3108 O O . ASP A 1 381 ? 2.751 23.873 0.620 1.00 88.75 381 ASP A O 1
ATOM 3112 N N . GLU A 1 382 ? 2.683 23.129 2.727 1.00 90.88 382 GLU A N 1
ATOM 3113 C CA . GLU A 1 382 ? 2.833 21.716 2.358 1.00 90.88 382 GLU A CA 1
ATOM 3114 C C . GLU A 1 382 ? 1.643 21.201 1.541 1.00 90.88 382 GLU A C 1
ATOM 3116 O O . GLU A 1 382 ? 1.840 20.500 0.553 1.00 90.88 382 GLU A O 1
ATOM 3121 N N . LYS A 1 383 ? 0.402 21.566 1.898 1.00 90.88 383 LYS A N 1
ATOM 3122 C CA . LYS A 1 383 ? -0.782 21.177 1.108 1.00 90.88 383 LYS A CA 1
ATOM 3123 C C . LYS A 1 383 ? -0.728 21.765 -0.292 1.00 90.88 383 LYS A C 1
ATOM 3125 O O . LYS A 1 383 ? -1.023 21.054 -1.245 1.00 90.88 383 LYS A O 1
ATOM 3130 N N . GLU A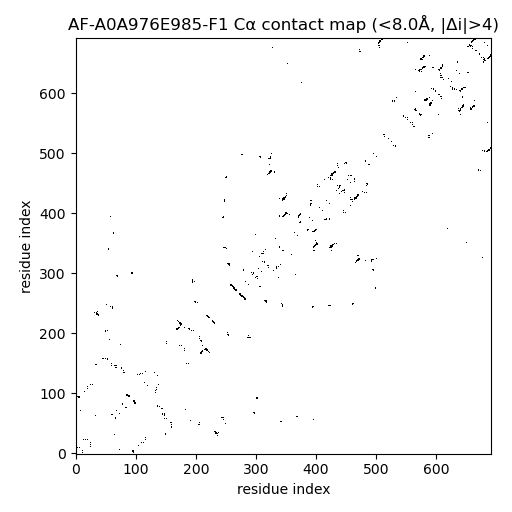 1 384 ? -0.393 23.047 -0.408 1.00 91.56 384 GLU A N 1
ATOM 3131 C CA . GLU A 1 384 ? -0.294 23.733 -1.698 1.00 91.56 384 GLU A CA 1
ATOM 3132 C C . GLU A 1 384 ? 0.786 23.084 -2.570 1.00 91.56 384 GLU A C 1
ATOM 3134 O O . GLU A 1 384 ? 0.510 22.722 -3.713 1.00 91.56 384 GLU A O 1
ATOM 3139 N N . LYS A 1 385 ? 1.957 22.796 -1.992 1.00 93.56 385 LYS A N 1
ATOM 3140 C CA . LYS A 1 385 ? 3.043 22.077 -2.666 1.00 93.56 385 LYS A CA 1
ATOM 3141 C C . LYS A 1 385 ? 2.655 20.656 -3.081 1.00 93.56 385 LYS A C 1
ATOM 3143 O O . LYS A 1 385 ? 2.992 20.228 -4.183 1.00 93.56 385 LYS A O 1
ATOM 3148 N N . ASN A 1 386 ? 1.941 19.915 -2.237 1.00 94.62 386 ASN A N 1
ATOM 3149 C CA . ASN A 1 386 ? 1.493 18.560 -2.565 1.00 94.62 386 ASN A CA 1
ATOM 3150 C C . ASN A 1 386 ? 0.434 18.582 -3.680 1.00 94.62 386 ASN A C 1
ATOM 3152 O O . ASN A 1 386 ? 0.452 17.742 -4.577 1.00 94.62 386 ASN A O 1
ATOM 3156 N N . ILE A 1 387 ? -0.460 19.571 -3.689 1.00 94.75 387 ILE A N 1
ATOM 3157 C CA . ILE A 1 387 ? -1.413 19.761 -4.789 1.00 94.75 387 ILE A CA 1
ATOM 3158 C C . ILE A 1 387 ? -0.676 20.122 -6.086 1.00 94.75 387 ILE A C 1
ATOM 3160 O O . ILE A 1 387 ? -0.970 19.549 -7.133 1.00 94.75 387 ILE A O 1
ATOM 3164 N N . GLU A 1 388 ? 0.313 21.014 -6.030 1.00 94.25 388 GLU A N 1
ATOM 3165 C CA . GLU A 1 388 ? 1.145 21.355 -7.187 1.00 94.25 388 GLU A CA 1
ATOM 3166 C C . GLU A 1 388 ? 1.869 20.112 -7.729 1.00 94.25 388 GLU A C 1
ATOM 3168 O O . GLU A 1 388 ? 1.752 19.775 -8.908 1.00 94.25 388 GLU A O 1
ATOM 3173 N N . ASN A 1 389 ? 2.545 19.361 -6.859 1.00 93.94 389 ASN A N 1
ATOM 3174 C CA . ASN A 1 389 ? 3.236 18.123 -7.213 1.00 93.94 389 ASN A CA 1
ATOM 3175 C C . ASN A 1 389 ? 2.294 17.083 -7.846 1.00 93.94 389 ASN A C 1
ATOM 3177 O O . ASN A 1 389 ? 2.694 16.403 -8.793 1.00 93.94 389 ASN A O 1
ATOM 3181 N N . LEU A 1 390 ? 1.047 16.988 -7.372 1.00 95.00 390 LEU A N 1
ATOM 3182 C CA . LEU A 1 390 ? 0.011 16.159 -7.987 1.00 95.00 390 LEU A CA 1
ATOM 3183 C C . LEU A 1 390 ? -0.291 16.619 -9.422 1.00 95.00 390 LEU A C 1
ATOM 3185 O O . LEU A 1 390 ? -0.250 15.803 -10.339 1.00 95.00 390 LEU A O 1
ATOM 3189 N N . THR A 1 391 ? -0.514 17.920 -9.639 1.00 94.94 391 THR A N 1
ATOM 3190 C CA . THR A 1 391 ? -0.793 18.478 -10.981 1.00 94.94 391 THR A CA 1
ATOM 3191 C C . THR A 1 391 ? 0.380 18.390 -11.954 1.00 94.94 391 THR A C 1
ATOM 3193 O O . THR A 1 391 ? 0.182 18.534 -13.159 1.00 94.94 391 THR A O 1
ATOM 3196 N N . LEU A 1 392 ? 1.586 18.150 -11.438 1.00 91.50 392 LEU A N 1
ATOM 3197 C CA . LEU A 1 392 ? 2.811 17.963 -12.208 1.00 91.50 392 LEU A CA 1
ATOM 3198 C C . LEU A 1 392 ? 3.187 16.482 -12.378 1.00 91.50 392 LEU A C 1
ATOM 3200 O O . LEU A 1 392 ? 4.270 16.199 -12.869 1.00 91.50 392 LEU A O 1
ATOM 3204 N N . SER A 1 393 ? 2.335 15.528 -11.983 1.00 91.19 393 SER A N 1
ATOM 3205 C CA . SER A 1 393 ? 2.604 14.082 -12.083 1.00 91.19 393 SER A CA 1
ATOM 3206 C C . SER A 1 393 ? 3.817 13.593 -11.277 1.00 91.19 393 SER A C 1
ATOM 3208 O O . SER A 1 393 ? 4.564 12.713 -11.704 1.00 91.19 393 SER A O 1
ATOM 3210 N N . LYS A 1 394 ? 4.057 14.152 -10.086 1.00 92.06 394 LYS A N 1
ATOM 3211 C CA . LYS A 1 394 ? 5.154 13.700 -9.204 1.00 92.06 394 LYS A CA 1
ATOM 3212 C C . LYS A 1 394 ? 4.774 12.549 -8.272 1.00 92.06 394 LYS A C 1
ATOM 3214 O O . LYS A 1 394 ? 5.649 12.010 -7.594 1.00 92.06 394 LYS A O 1
ATOM 3219 N N . TYR A 1 395 ? 3.500 12.166 -8.243 1.00 93.69 395 TYR A N 1
ATOM 3220 C CA . TYR A 1 395 ? 2.991 11.112 -7.372 1.00 93.69 395 TYR A CA 1
ATOM 3221 C C . TYR A 1 395 ? 2.372 9.968 -8.171 1.00 93.69 395 TYR A C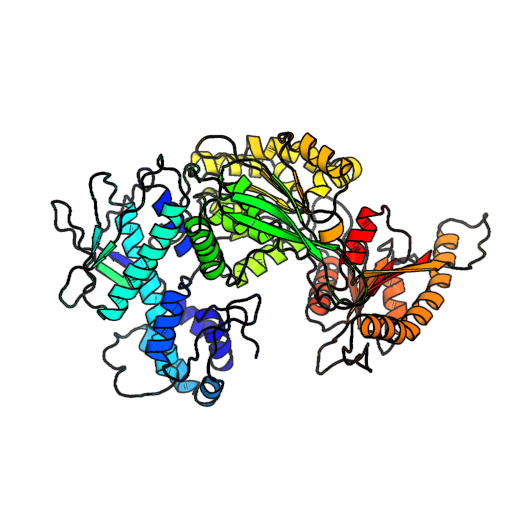 1
ATOM 3223 O O . TYR A 1 395 ? 1.573 10.185 -9.075 1.00 93.69 395 TYR A O 1
ATOM 3231 N N . LEU A 1 396 ? 2.726 8.744 -7.794 1.00 94.12 396 LEU A N 1
ATOM 3232 C CA . LEU A 1 396 ? 2.111 7.501 -8.243 1.00 94.12 396 LEU A CA 1
ATOM 3233 C C . LEU A 1 396 ? 0.843 7.208 -7.436 1.00 94.12 396 LEU A C 1
ATOM 3235 O O . LEU A 1 396 ? -0.157 6.762 -7.992 1.00 94.12 396 LEU A O 1
ATOM 3239 N N . ILE A 1 397 ? 0.886 7.465 -6.125 1.00 96.56 397 ILE A N 1
ATOM 3240 C CA . ILE A 1 397 ? -0.234 7.269 -5.199 1.00 96.56 397 ILE A CA 1
ATOM 3241 C C . ILE A 1 397 ? -0.378 8.521 -4.338 1.00 96.56 397 ILE A C 1
ATOM 3243 O O . ILE A 1 397 ? 0.602 8.986 -3.759 1.00 96.56 397 ILE A O 1
ATOM 3247 N N . VAL A 1 398 ? -1.594 9.054 -4.231 1.00 96.81 398 VAL A N 1
ATOM 3248 C CA . VAL A 1 398 ? -1.907 10.160 -3.321 1.00 96.81 398 VAL A CA 1
ATOM 3249 C C . VAL A 1 398 ? -3.069 9.788 -2.405 1.00 96.81 398 VAL A C 1
ATOM 3251 O O . VAL A 1 398 ? -4.130 9.375 -2.877 1.00 96.81 398 VAL A O 1
ATOM 3254 N N . PHE A 1 399 ? -2.867 9.933 -1.098 1.00 96.94 399 PHE A N 1
ATOM 3255 C CA . PHE A 1 399 ? -3.886 9.679 -0.083 1.00 96.94 399 PHE A CA 1
ATOM 3256 C C . PHE A 1 399 ? -4.637 10.963 0.268 1.00 96.94 399 PHE A C 1
ATOM 3258 O O . PHE A 1 399 ? -4.038 12.021 0.495 1.00 96.94 399 PHE A O 1
ATOM 3265 N N . ILE A 1 400 ? -5.960 10.884 0.330 1.00 94.62 400 ILE A N 1
ATOM 3266 C CA . ILE A 1 400 ? -6.826 12.028 0.595 1.00 94.62 400 ILE A CA 1
ATOM 3267 C C . ILE A 1 400 ? -7.996 11.644 1.496 1.00 94.62 400 ILE A C 1
ATOM 3269 O O . ILE A 1 400 ? -8.474 10.514 1.483 1.00 94.62 400 ILE A O 1
ATOM 3273 N N . SER A 1 401 ? -8.498 12.618 2.251 1.00 91.06 401 SER A N 1
ATOM 3274 C CA . SER A 1 401 ? -9.746 12.451 2.991 1.00 91.06 401 SER A CA 1
ATOM 3275 C C . SER A 1 401 ? -10.957 12.727 2.082 1.00 91.06 401 SER A C 1
ATOM 3277 O O . SER A 1 401 ? -10.851 13.540 1.153 1.00 91.06 401 SER A O 1
ATOM 3279 N N . PRO A 1 402 ? -12.125 12.106 2.325 1.00 89.31 402 PRO A N 1
ATOM 3280 C CA . PRO A 1 402 ? -13.326 12.335 1.518 1.00 89.31 402 PRO A CA 1
ATOM 3281 C C . PRO A 1 402 ? -13.787 13.803 1.545 1.00 89.31 402 PRO A C 1
ATOM 3283 O O . PRO A 1 402 ? -14.246 14.323 0.527 1.00 89.31 402 PRO A O 1
ATOM 3286 N N . GLU A 1 403 ? -13.603 14.507 2.666 1.00 87.25 403 GLU A N 1
ATOM 3287 C CA . GLU A 1 403 ? -13.976 15.916 2.866 1.00 87.25 403 GLU A CA 1
ATOM 3288 C C . GLU A 1 403 ? -13.291 16.849 1.853 1.00 87.25 403 GLU A C 1
ATOM 3290 O O . GLU A 1 403 ? -13.855 17.870 1.456 1.00 87.25 403 GLU A O 1
ATOM 3295 N N . ARG A 1 404 ? -12.109 16.475 1.341 1.00 89.44 404 ARG A N 1
ATOM 3296 C CA . ARG A 1 404 ? -11.397 17.261 0.320 1.00 89.44 404 ARG A CA 1
ATOM 3297 C C . ARG A 1 404 ? -12.196 17.438 -0.962 1.00 89.44 404 ARG A C 1
ATOM 3299 O O . ARG A 1 404 ? -12.105 18.499 -1.575 1.00 89.44 404 ARG A O 1
ATOM 3306 N N . PHE A 1 405 ? -13.021 16.464 -1.341 1.00 90.88 405 PHE A N 1
ATOM 3307 C CA . PHE A 1 405 ? -13.860 16.573 -2.535 1.00 90.88 405 PHE A CA 1
ATOM 3308 C C . PHE A 1 405 ? -14.953 17.642 -2.421 1.00 90.88 405 PHE A C 1
ATOM 3310 O O . PHE A 1 405 ? -15.538 18.009 -3.438 1.00 90.88 405 PHE A O 1
ATOM 3317 N N . GLN A 1 406 ? -15.232 18.178 -1.230 1.00 88.62 406 GLN A N 1
ATOM 3318 C CA . GLN A 1 406 ? -16.149 19.313 -1.077 1.00 88.62 406 GLN A CA 1
ATOM 3319 C C . GLN A 1 406 ? -15.482 20.641 -1.451 1.00 88.62 406 GLN A C 1
ATOM 3321 O O . GLN A 1 406 ? -16.136 21.551 -1.966 1.00 88.62 406 GLN A O 1
ATOM 3326 N N . ILE A 1 407 ? -14.163 20.732 -1.269 1.00 90.00 407 ILE A N 1
ATOM 3327 C CA . ILE A 1 407 ? -13.387 21.944 -1.517 1.00 90.00 407 ILE A CA 1
ATOM 3328 C C . ILE A 1 407 ? -13.310 22.191 -3.025 1.00 90.00 407 ILE A C 1
ATOM 3330 O O . ILE A 1 407 ? -12.779 21.379 -3.782 1.00 90.00 407 ILE A O 1
ATOM 3334 N N . GLU A 1 408 ? -13.837 23.330 -3.472 1.00 92.56 408 GLU A N 1
ATOM 3335 C CA . GLU A 1 408 ? -13.863 23.699 -4.892 1.00 92.56 408 GLU A CA 1
ATOM 3336 C C . GLU A 1 408 ? -12.460 23.807 -5.489 1.00 92.56 408 GLU A C 1
ATOM 3338 O O . GLU A 1 408 ? -12.194 23.192 -6.515 1.00 92.56 408 GLU A O 1
ATOM 3343 N N . MET A 1 409 ? -11.537 24.487 -4.801 1.00 90.88 409 MET A N 1
ATOM 3344 C CA . MET A 1 409 ? -10.150 24.615 -5.264 1.00 90.88 409 MET A CA 1
ATOM 3345 C C . MET A 1 409 ? -9.492 23.253 -5.510 1.00 90.88 409 MET A C 1
ATOM 3347 O O . MET A 1 409 ? -8.823 23.075 -6.521 1.00 90.88 409 MET A O 1
ATOM 3351 N N . PHE A 1 410 ? -9.724 22.271 -4.630 1.00 94.25 410 PHE A N 1
ATOM 3352 C CA . PHE A 1 410 ? -9.174 20.925 -4.800 1.00 94.25 410 PHE A CA 1
ATOM 3353 C C . PHE A 1 410 ? -9.765 20.225 -6.030 1.00 94.25 410 PHE A C 1
ATOM 3355 O O . PHE A 1 410 ? -9.028 19.652 -6.829 1.00 94.25 410 PHE A O 1
ATOM 3362 N N . ARG A 1 411 ? -11.086 20.323 -6.232 1.00 95.56 411 ARG A N 1
ATOM 3363 C CA . ARG A 1 411 ? -11.753 19.803 -7.437 1.00 95.56 411 ARG A CA 1
ATOM 3364 C C . ARG A 1 411 ? -11.209 20.444 -8.717 1.00 95.56 411 ARG A C 1
ATOM 3366 O O . ARG A 1 411 ? -10.988 19.735 -9.697 1.00 95.56 411 ARG A O 1
ATOM 3373 N N . SER A 1 412 ? -10.940 21.749 -8.698 1.00 96.00 412 SER A N 1
ATOM 3374 C CA . SER A 1 412 ? -10.301 22.456 -9.813 1.00 96.00 412 SER A CA 1
ATOM 3375 C C . SER A 1 412 ? -8.881 21.949 -10.069 1.00 96.00 412 SER A C 1
ATOM 3377 O O . SER A 1 412 ? -8.534 21.690 -11.218 1.00 96.00 412 SER A O 1
ATOM 3379 N N . SER A 1 413 ? -8.084 21.695 -9.025 1.00 96.12 413 SER A N 1
ATOM 3380 C CA . SER A 1 413 ? -6.750 21.094 -9.171 1.00 96.12 413 SER A CA 1
ATOM 3381 C C . SER A 1 413 ? -6.789 19.690 -9.789 1.00 96.12 413 SER A C 1
ATOM 3383 O O . SER A 1 413 ? -5.934 19.360 -10.609 1.00 96.12 413 SER A O 1
ATOM 3385 N N . LEU A 1 414 ? -7.795 18.869 -9.465 1.00 96.94 414 LEU A N 1
ATOM 3386 C CA . LEU A 1 414 ? -7.980 17.561 -10.109 1.00 96.94 414 LEU A CA 1
ATOM 3387 C C . LEU A 1 414 ? -8.285 17.695 -11.613 1.00 96.94 414 LEU A C 1
ATOM 3389 O O . LEU A 1 414 ? -7.775 16.911 -12.410 1.00 96.94 414 LEU A O 1
ATOM 3393 N N . LEU A 1 415 ? -9.046 18.715 -12.026 1.00 95.94 415 LEU A N 1
ATOM 3394 C CA . LEU A 1 415 ? -9.249 19.017 -13.451 1.00 95.94 415 LEU A CA 1
ATOM 3395 C C . LEU A 1 415 ? -7.984 19.572 -14.112 1.00 95.94 415 LEU A C 1
ATOM 3397 O O . LEU A 1 415 ? -7.703 19.236 -15.259 1.00 95.94 415 LEU A O 1
ATOM 3401 N N . HIS A 1 416 ? -7.190 20.373 -13.397 1.00 96.00 416 HIS A N 1
ATOM 3402 C CA . HIS A 1 416 ? -5.896 20.847 -13.896 1.00 96.00 416 HIS A CA 1
ATOM 3403 C C . HIS A 1 416 ? -4.933 19.693 -14.182 1.00 96.00 416 HIS A C 1
ATOM 3405 O O . HIS A 1 416 ? -4.176 19.783 -15.142 1.00 96.00 416 HIS A O 1
ATOM 3411 N N . CYS A 1 417 ? -5.004 18.589 -13.426 1.00 96.56 417 CYS A N 1
ATOM 3412 C CA . CYS A 1 417 ? -4.257 17.373 -13.757 1.00 96.56 417 CYS A CA 1
ATOM 3413 C C . CYS A 1 417 ? -4.554 16.934 -15.200 1.00 96.56 417 CYS A C 1
ATOM 3415 O O . CYS A 1 417 ? -3.631 16.774 -15.990 1.00 96.56 417 CYS A O 1
ATOM 3417 N N . PHE A 1 418 ? -5.832 16.848 -15.583 1.00 95.06 418 PHE A N 1
ATOM 3418 C CA . PHE A 1 418 ? -6.226 16.465 -16.941 1.00 95.06 418 PHE A CA 1
ATOM 3419 C C . PHE A 1 418 ? -5.684 17.430 -18.006 1.00 95.06 418 PHE A C 1
ATOM 3421 O O . PHE A 1 418 ? -5.130 16.984 -19.008 1.00 95.06 418 PHE A O 1
ATOM 3428 N N . TYR A 1 419 ? -5.783 18.744 -17.774 1.00 93.69 419 TYR A N 1
ATOM 3429 C CA . TYR A 1 419 ? -5.251 19.751 -18.703 1.00 93.69 419 TYR A CA 1
ATOM 3430 C C . TYR A 1 419 ? -3.719 19.720 -18.821 1.00 93.69 419 TYR A C 1
ATOM 3432 O O . TYR A 1 419 ? -3.184 20.045 -19.877 1.00 93.69 419 TYR A O 1
ATOM 3440 N N . ASN A 1 420 ? -3.026 19.263 -17.778 1.00 93.00 420 ASN A N 1
ATOM 3441 C CA . ASN A 1 420 ? -1.575 19.076 -17.755 1.00 93.00 420 ASN A CA 1
ATOM 3442 C C . ASN A 1 420 ? -1.128 17.684 -18.244 1.00 93.00 420 ASN A C 1
ATOM 3444 O O . ASN A 1 420 ? 0.032 17.321 -18.057 1.00 93.00 420 ASN A O 1
ATOM 3448 N N . ASN A 1 421 ? -2.014 16.891 -18.862 1.00 92.38 421 ASN A N 1
ATOM 3449 C CA . ASN A 1 421 ? -1.746 15.504 -19.270 1.00 92.38 421 ASN A CA 1
ATOM 3450 C C . ASN A 1 421 ? -1.335 14.578 -18.107 1.00 92.38 421 ASN A C 1
ATOM 3452 O O . ASN A 1 421 ? -0.491 13.693 -18.260 1.00 92.38 421 ASN A O 1
ATOM 3456 N N . VAL A 1 422 ? -1.945 14.784 -16.940 1.00 95.19 422 VAL A N 1
ATOM 3457 C CA . VAL A 1 422 ? -1.819 13.937 -15.751 1.00 95.19 422 VAL A CA 1
ATOM 3458 C C . VAL A 1 422 ? -3.133 13.199 -15.536 1.00 95.19 422 VAL A C 1
ATOM 3460 O O . VAL A 1 422 ? -4.149 13.784 -15.156 1.00 95.19 422 VAL A O 1
ATOM 3463 N N . PHE A 1 423 ? -3.109 11.894 -15.788 1.00 96.31 423 PHE A N 1
ATOM 3464 C CA . PHE A 1 423 ? -4.302 11.050 -15.775 1.00 96.31 423 PHE A CA 1
ATOM 3465 C C . PHE A 1 423 ? -4.341 10.107 -14.574 1.00 96.31 423 PHE A C 1
ATOM 3467 O O . PHE A 1 423 ? -3.309 9.634 -14.091 1.00 96.31 423 PHE A O 1
ATOM 3474 N N . PHE A 1 424 ? -5.557 9.792 -14.125 1.00 97.56 424 PHE A N 1
ATOM 3475 C CA . PHE A 1 424 ? -5.792 8.850 -13.034 1.00 97.56 424 PHE A CA 1
ATOM 3476 C C . PHE A 1 424 ? -5.985 7.422 -13.558 1.00 97.56 424 PHE A C 1
ATOM 3478 O O . PHE A 1 424 ? -6.733 7.205 -14.513 1.00 97.56 424 PHE A O 1
ATOM 3485 N N . SER A 1 425 ? -5.337 6.445 -12.919 1.00 96.00 425 SER A N 1
ATOM 3486 C CA . SER A 1 425 ? -5.437 5.017 -13.265 1.00 96.00 425 SER A CA 1
ATOM 3487 C C . SER A 1 425 ? -6.472 4.271 -12.420 1.00 96.00 425 SER A C 1
ATOM 3489 O O . SER A 1 425 ? -7.149 3.374 -12.935 1.00 96.00 425 SER A O 1
ATOM 3491 N N . TYR A 1 426 ? -6.620 4.665 -11.150 1.00 97.81 426 TYR A N 1
ATOM 3492 C CA . TYR A 1 426 ? -7.577 4.102 -10.196 1.00 97.81 426 TYR A CA 1
ATOM 3493 C C . TYR A 1 426 ? -8.052 5.137 -9.179 1.00 97.81 426 TYR A C 1
ATOM 3495 O O . TYR A 1 426 ? -7.290 6.017 -8.768 1.00 97.81 426 TYR A O 1
ATOM 3503 N N . ALA A 1 427 ? -9.290 4.964 -8.719 1.00 97.88 427 ALA A N 1
ATOM 3504 C CA . ALA A 1 427 ? -9.757 5.525 -7.459 1.00 97.88 427 ALA A CA 1
ATOM 3505 C C . ALA A 1 427 ? -9.995 4.396 -6.456 1.00 97.88 427 ALA A C 1
ATOM 3507 O O . ALA A 1 427 ? -10.754 3.466 -6.723 1.00 97.88 427 ALA A O 1
ATOM 3508 N N . VAL A 1 428 ? -9.342 4.481 -5.305 1.00 98.19 428 VAL A N 1
ATOM 3509 C CA . VAL A 1 428 ? -9.422 3.485 -4.239 1.00 98.19 428 VAL A CA 1
ATOM 3510 C C . VAL A 1 428 ? -10.187 4.087 -3.077 1.00 98.19 428 VAL A C 1
ATOM 3512 O O . VAL A 1 428 ? -9.878 5.195 -2.659 1.00 98.19 428 VAL A O 1
ATOM 3515 N N . ILE A 1 429 ? -11.171 3.373 -2.550 1.00 96.69 429 ILE A N 1
ATOM 3516 C CA . ILE A 1 429 ? -11.895 3.755 -1.338 1.00 96.69 429 ILE A CA 1
ATOM 3517 C C . ILE A 1 429 ? -11.578 2.691 -0.300 1.00 96.69 429 ILE A C 1
ATOM 3519 O O . ILE A 1 429 ? -12.087 1.570 -0.392 1.00 96.69 429 ILE A O 1
ATOM 3523 N N . ASP A 1 430 ? -10.700 3.024 0.641 1.00 93.81 430 ASP A N 1
ATOM 3524 C CA . ASP A 1 430 ? -10.409 2.136 1.760 1.00 93.81 430 ASP A CA 1
ATOM 3525 C C . ASP A 1 430 ? -11.459 2.313 2.858 1.00 93.81 430 ASP A C 1
ATOM 3527 O O . ASP A 1 430 ? -12.081 3.367 2.996 1.00 93.81 430 ASP A O 1
ATOM 3531 N N . GLU A 1 431 ? -11.693 1.243 3.609 1.00 89.81 431 GLU A N 1
ATOM 3532 C CA . GLU A 1 431 ? -12.788 1.138 4.575 1.00 89.81 431 GLU A CA 1
ATOM 3533 C C . GLU A 1 431 ? -14.148 1.545 3.984 1.00 89.81 431 GLU A C 1
ATOM 3535 O O . GLU A 1 431 ? -14.920 2.318 4.548 1.00 89.81 431 GLU A O 1
ATOM 3540 N N . ALA A 1 432 ? -14.465 0.966 2.823 1.00 92.31 432 ALA A N 1
ATOM 3541 C CA . ALA A 1 432 ? -15.638 1.315 2.031 1.00 92.31 432 ALA A CA 1
ATOM 3542 C C . ALA A 1 432 ? -16.983 1.176 2.769 1.00 92.31 432 ALA A C 1
ATOM 3544 O O . ALA A 1 432 ? -17.939 1.830 2.364 1.00 92.31 432 ALA A O 1
ATOM 3545 N N . HIS A 1 433 ? -17.071 0.406 3.865 1.00 87.88 433 HIS A N 1
ATOM 3546 C CA . HIS A 1 433 ? -18.268 0.366 4.722 1.00 87.88 433 HIS A CA 1
ATOM 3547 C C . HIS A 1 433 ? -18.672 1.761 5.231 1.00 87.88 433 HIS A C 1
ATOM 3549 O O . HIS A 1 433 ? -19.864 2.024 5.380 1.00 87.88 433 HIS A O 1
ATOM 3555 N N . CYS A 1 434 ? -17.716 2.687 5.404 1.00 86.12 434 CYS A N 1
ATOM 3556 C CA . CYS A 1 434 ? -17.990 4.071 5.794 1.00 86.12 434 CYS A CA 1
ATOM 3557 C C . CYS A 1 434 ? -18.894 4.805 4.793 1.00 86.12 434 CYS A C 1
ATOM 3559 O O . CYS A 1 434 ? -19.586 5.743 5.183 1.00 86.12 434 CYS A O 1
ATOM 3561 N N . VAL A 1 435 ? -18.924 4.388 3.520 1.00 86.31 435 VAL A N 1
ATOM 3562 C CA . VAL A 1 435 ? -19.822 4.986 2.522 1.00 86.31 435 VAL A CA 1
ATOM 3563 C C . VAL A 1 435 ? -21.290 4.802 2.925 1.00 86.31 435 VAL A C 1
ATOM 3565 O O . VAL A 1 435 ? -22.062 5.746 2.800 1.00 86.31 435 VAL A O 1
ATOM 3568 N N . SER A 1 436 ? -21.647 3.626 3.452 1.00 85.00 436 SER A N 1
ATOM 3569 C CA . SER A 1 436 ? -22.990 3.316 3.962 1.00 85.00 436 SER A CA 1
ATOM 3570 C C . SER A 1 436 ? -23.144 3.803 5.409 1.00 85.00 436 SER A C 1
ATOM 3572 O O . SER A 1 436 ? -23.944 4.700 5.673 1.00 85.00 436 SER A O 1
ATOM 3574 N N . GLU A 1 437 ? -22.315 3.310 6.337 1.00 75.56 437 GLU A N 1
ATOM 3575 C CA . GLU A 1 437 ? -22.498 3.550 7.778 1.00 75.56 437 GLU A CA 1
ATOM 3576 C C . GLU A 1 437 ? -22.342 5.022 8.168 1.00 75.56 437 GLU A C 1
ATOM 3578 O O . GLU A 1 437 ? -23.056 5.523 9.032 1.00 75.56 437 GLU A O 1
ATOM 3583 N N . TRP A 1 438 ? -21.385 5.734 7.565 1.00 71.62 438 TRP A N 1
ATOM 3584 C CA . TRP A 1 438 ? -21.146 7.136 7.910 1.00 71.62 438 TRP A CA 1
ATOM 3585 C C . TRP A 1 438 ? -21.847 8.066 6.934 1.00 71.62 438 TRP A C 1
ATOM 3587 O O . TRP A 1 438 ? -22.255 9.144 7.351 1.00 71.62 438 TRP A O 1
ATOM 3597 N N . GLY A 1 439 ? -22.027 7.674 5.671 1.00 59.19 439 GLY A N 1
ATOM 3598 C CA . GLY A 1 439 ? -22.725 8.489 4.675 1.00 59.19 439 GLY A CA 1
ATOM 3599 C C . GLY A 1 439 ? -24.124 8.917 5.118 1.00 59.19 439 GLY A C 1
ATOM 3600 O O . GLY A 1 439 ? -24.500 10.070 4.900 1.00 59.19 439 GLY A O 1
ATOM 3601 N N . HIS A 1 440 ? -24.856 8.022 5.783 1.00 57.09 440 HIS A N 1
ATOM 3602 C CA . HIS A 1 440 ? -26.235 8.268 6.203 1.00 57.09 440 HIS A CA 1
ATOM 3603 C C . HIS A 1 440 ? -26.379 8.862 7.619 1.00 57.09 440 HIS A C 1
ATOM 3605 O O . HIS A 1 440 ? -27.336 9.602 7.838 1.00 57.09 440 HIS A O 1
ATOM 3611 N N . ASP A 1 441 ? -25.416 8.641 8.526 1.00 53.88 441 ASP A N 1
ATOM 3612 C CA . ASP A 1 441 ? -25.524 9.067 9.936 1.00 53.88 441 ASP A CA 1
ATOM 3613 C C . ASP A 1 441 ? -24.567 10.200 10.356 1.00 53.88 441 ASP A C 1
ATOM 3615 O O . ASP A 1 441 ? -24.933 11.029 11.189 1.00 53.88 441 ASP A O 1
ATOM 3619 N N . PHE A 1 442 ? -23.337 10.255 9.825 1.00 56.34 442 PHE A N 1
ATOM 3620 C CA . PHE A 1 442 ? -22.257 11.072 10.414 1.00 56.34 442 PHE A CA 1
ATOM 3621 C C . PHE A 1 442 ? -21.506 11.966 9.413 1.00 56.34 442 PHE A C 1
ATOM 3623 O O . PHE A 1 442 ? -21.275 13.141 9.679 1.00 56.34 442 PHE A O 1
ATOM 3630 N N . ARG A 1 443 ? -21.134 11.448 8.237 1.00 66.25 443 ARG A N 1
ATOM 3631 C CA . ARG A 1 443 ? -20.367 12.144 7.191 1.00 66.25 443 ARG A CA 1
ATOM 3632 C C . ARG A 1 443 ? -21.037 12.037 5.824 1.00 66.25 443 ARG A C 1
ATOM 3634 O O . ARG A 1 443 ? -20.621 11.262 4.964 1.00 66.25 443 ARG A O 1
ATOM 3641 N N . GLN A 1 444 ? -21.993 12.930 5.576 1.00 74.31 444 GLN A N 1
ATOM 3642 C CA . GLN A 1 444 ? -22.746 13.025 4.313 1.00 74.31 444 GLN A CA 1
ATOM 3643 C C . GLN A 1 444 ? -21.873 13.214 3.058 1.00 74.31 444 GLN A C 1
ATOM 3645 O O . GLN A 1 444 ? -22.334 12.996 1.938 1.00 74.31 444 GLN A O 1
ATOM 3650 N N . VAL A 1 445 ? -20.599 13.597 3.214 1.00 77.19 445 VAL A N 1
ATOM 3651 C CA . VAL A 1 445 ? -19.645 13.736 2.101 1.00 77.19 445 VAL A CA 1
ATOM 3652 C C . VAL A 1 445 ? -19.533 12.455 1.275 1.00 77.19 445 VAL A C 1
ATOM 3654 O O . VAL A 1 445 ? -19.401 12.520 0.050 1.00 77.19 445 VAL A O 1
ATOM 3657 N N . TYR A 1 446 ? -19.635 11.299 1.934 1.00 79.38 446 TYR A N 1
ATOM 3658 C CA . TYR A 1 446 ? -19.550 9.996 1.285 1.00 79.38 446 TYR A CA 1
ATOM 3659 C C . TYR A 1 446 ? -20.637 9.768 0.227 1.00 79.38 446 TYR A C 1
ATOM 3661 O O . TYR A 1 446 ? -20.347 9.165 -0.805 1.00 79.38 446 TYR A O 1
ATOM 3669 N N . LEU A 1 447 ? -21.835 10.336 0.400 1.00 77.00 447 LEU A N 1
ATOM 3670 C CA . LEU A 1 447 ? -22.956 10.175 -0.539 1.00 77.00 447 LEU A CA 1
ATOM 3671 C C . LEU A 1 447 ? -22.666 10.781 -1.923 1.00 77.00 447 LEU A C 1
ATOM 3673 O O . LEU A 1 447 ? -23.166 10.324 -2.946 1.00 77.00 447 LEU A O 1
ATOM 3677 N N . ASN A 1 448 ? -21.817 11.812 -1.985 1.00 85.19 448 ASN A N 1
ATOM 3678 C CA . ASN A 1 448 ? -21.415 12.440 -3.248 1.00 85.19 448 ASN A CA 1
ATOM 3679 C C . ASN A 1 448 ? -20.046 11.965 -3.751 1.00 85.19 448 ASN A C 1
ATOM 3681 O O . ASN A 1 448 ? -19.613 12.383 -4.830 1.00 85.19 448 ASN A O 1
ATOM 3685 N N . LEU A 1 449 ? -19.366 11.089 -3.007 1.00 89.75 449 LEU A N 1
ATOM 3686 C CA . LEU A 1 449 ? -17.988 10.694 -3.280 1.00 89.75 449 LEU A CA 1
ATOM 3687 C C . LEU A 1 449 ? -17.849 10.026 -4.651 1.00 89.75 449 LEU A C 1
ATOM 3689 O O . LEU A 1 449 ? -17.048 10.473 -5.471 1.00 89.75 449 LEU A O 1
ATOM 3693 N N . GLY A 1 450 ? -18.684 9.025 -4.951 1.00 89.12 450 GLY A N 1
ATOM 3694 C CA . GLY A 1 450 ? -18.640 8.320 -6.236 1.00 89.12 450 GLY A CA 1
ATOM 3695 C C . GLY A 1 450 ? -18.873 9.246 -7.437 1.00 89.12 450 GLY A C 1
ATOM 3696 O O . GLY A 1 450 ? -18.211 9.119 -8.469 1.00 89.12 450 GLY A O 1
ATOM 3697 N N . LYS A 1 451 ? -19.775 10.229 -7.298 1.00 90.31 451 LYS A N 1
ATOM 3698 C CA . LYS A 1 451 ? -20.033 11.247 -8.329 1.00 90.31 451 LYS A CA 1
ATOM 3699 C C . LYS A 1 451 ? -18.838 12.187 -8.496 1.00 90.31 451 LYS A C 1
ATOM 3701 O O . LYS A 1 451 ? -18.427 12.445 -9.624 1.00 90.31 451 LYS A O 1
ATOM 3706 N N . ASN A 1 452 ? -18.275 12.680 -7.396 1.00 93.19 452 ASN A N 1
ATOM 3707 C CA . ASN A 1 452 ? -17.136 13.594 -7.423 1.00 93.19 452 ASN A CA 1
ATOM 3708 C C . ASN A 1 452 ? -15.891 12.933 -8.024 1.00 93.19 452 ASN A C 1
ATOM 3710 O O . ASN A 1 452 ? -15.264 13.524 -8.899 1.00 93.19 452 ASN A O 1
ATOM 3714 N N . ILE A 1 453 ? -15.588 11.689 -7.650 1.00 94.50 453 ILE A N 1
ATOM 3715 C CA . ILE A 1 453 ? -14.478 10.926 -8.236 1.00 94.50 453 ILE A CA 1
ATOM 3716 C C . ILE A 1 453 ? -14.628 10.851 -9.762 1.00 94.50 453 ILE A C 1
ATOM 3718 O O . ILE A 1 453 ? -13.735 11.276 -10.489 1.00 94.50 453 ILE A O 1
ATOM 3722 N N . LYS A 1 454 ? -15.788 10.405 -10.265 1.00 92.31 454 LYS A N 1
ATOM 3723 C CA . LYS A 1 454 ? -16.049 10.278 -11.715 1.00 92.31 454 LYS A CA 1
ATOM 3724 C C . LYS A 1 454 ? -15.995 11.629 -12.452 1.00 92.31 454 LYS A C 1
ATOM 3726 O O . LYS A 1 454 ? -15.607 11.709 -13.623 1.00 92.31 454 LYS A O 1
ATOM 3731 N N . ASN A 1 455 ? -16.384 12.708 -11.778 1.00 93.69 455 ASN A N 1
ATOM 3732 C CA . ASN A 1 455 ? -16.426 14.039 -12.373 1.00 93.69 455 ASN A CA 1
ATOM 3733 C C . ASN A 1 455 ? -15.060 14.726 -12.429 1.00 93.69 455 ASN A C 1
ATOM 3735 O O . ASN A 1 455 ? -14.811 15.421 -13.411 1.00 93.69 455 ASN A O 1
ATOM 3739 N N . TYR A 1 456 ? -14.199 14.530 -11.429 1.00 96.00 456 TYR A N 1
ATOM 3740 C CA . TYR A 1 456 ? -12.978 15.325 -11.262 1.00 96.00 456 TYR A CA 1
ATOM 3741 C C . TYR A 1 456 ? -11.682 14.525 -11.448 1.00 96.00 456 TYR A C 1
ATOM 3743 O O . TYR A 1 456 ? -10.710 15.079 -11.949 1.00 96.00 456 TYR A O 1
ATOM 3751 N N . CYS A 1 457 ? -11.656 13.227 -11.134 1.00 96.38 457 CYS A N 1
ATOM 3752 C CA . CYS A 1 457 ? -10.498 12.366 -11.388 1.00 96.38 457 CYS A CA 1
ATOM 3753 C C . CYS A 1 457 ? -10.609 11.769 -12.798 1.00 96.38 457 CYS A C 1
ATOM 3755 O O . CYS A 1 457 ? -11.309 10.777 -13.011 1.00 96.38 457 CYS A O 1
ATOM 3757 N N . LYS A 1 458 ? -9.967 12.399 -13.788 1.00 96.69 458 LYS A N 1
ATOM 3758 C CA . LYS A 1 458 ? -10.089 11.994 -15.196 1.00 96.69 458 LYS A CA 1
ATOM 3759 C C . LYS A 1 458 ? -9.003 10.996 -15.626 1.00 96.69 458 LYS A C 1
ATOM 3761 O O . LYS A 1 458 ? -7.818 11.290 -15.462 1.00 96.69 458 LYS A O 1
ATOM 3766 N N . PRO A 1 459 ? -9.372 9.841 -16.206 1.00 95.75 459 PRO A N 1
ATOM 3767 C CA . PRO A 1 459 ? -8.426 9.020 -16.954 1.00 95.75 459 PRO A CA 1
ATOM 3768 C C . PRO A 1 459 ? -8.153 9.659 -18.329 1.00 95.75 459 PRO A C 1
ATOM 3770 O O . PRO A 1 459 ? -8.860 10.584 -18.736 1.00 95.75 459 PRO A O 1
ATOM 3773 N N . LYS A 1 460 ? -7.148 9.164 -19.065 1.00 93.62 460 LYS A N 1
ATOM 3774 C CA . LYS A 1 460 ? -6.866 9.635 -20.436 1.00 93.62 460 LYS A CA 1
ATOM 3775 C C . LYS A 1 460 ? -8.000 9.274 -21.396 1.00 93.62 460 LYS A C 1
ATOM 3777 O O . LYS A 1 460 ? -8.470 10.117 -22.152 1.00 93.62 460 LYS A O 1
ATOM 3782 N N . PHE A 1 461 ? -8.440 8.019 -21.319 1.00 87.06 461 PHE A N 1
ATOM 3783 C CA . PHE A 1 461 ? -9.569 7.450 -22.051 1.00 87.06 461 PHE A CA 1
ATOM 3784 C C . PHE A 1 461 ? -10.384 6.552 -21.108 1.00 87.06 461 PHE A C 1
ATOM 3786 O O . PHE A 1 461 ? -9.910 6.197 -20.027 1.00 87.06 461 PHE A O 1
ATOM 3793 N N . ASP A 1 462 ? -11.587 6.173 -21.539 1.00 86.88 462 ASP A N 1
ATOM 3794 C CA . ASP A 1 462 ? -12.500 5.272 -20.826 1.00 86.88 462 ASP A CA 1
ATOM 3795 C C . ASP A 1 462 ? -12.962 5.774 -19.443 1.00 86.88 462 ASP A C 1
ATOM 3797 O O . ASP A 1 462 ? -12.903 6.958 -19.105 1.00 86.88 462 ASP A O 1
ATOM 3801 N N . LYS A 1 463 ? -13.518 4.854 -18.650 1.00 91.19 463 LYS A N 1
ATOM 3802 C CA . LYS A 1 463 ? -13.980 5.087 -17.282 1.00 91.19 463 LYS A CA 1
ATOM 3803 C C . LYS A 1 463 ? -12.852 4.794 -16.291 1.00 91.19 463 LYS A C 1
ATOM 3805 O O . LYS A 1 463 ? -12.157 3.793 -16.424 1.00 91.19 463 LYS A O 1
ATOM 3810 N N . LEU A 1 464 ? -12.744 5.618 -15.244 1.00 95.50 464 LEU A N 1
ATOM 3811 C CA . LEU A 1 464 ? -11.879 5.358 -14.091 1.00 95.50 464 LEU A CA 1
ATOM 3812 C C . LEU A 1 464 ? -12.450 4.206 -13.241 1.00 95.50 464 LEU A C 1
ATOM 3814 O O . LEU A 1 464 ? -13.554 4.368 -12.706 1.00 95.50 464 LEU A O 1
ATOM 3818 N N . PRO A 1 465 ? -11.740 3.074 -13.082 1.00 95.88 465 PRO A N 1
ATOM 3819 C CA . PRO A 1 465 ? -12.200 1.989 -12.224 1.00 95.88 465 PRO A CA 1
ATOM 3820 C C . PRO A 1 465 ? -12.116 2.367 -10.748 1.00 95.88 465 PRO A C 1
ATOM 3822 O O . PRO A 1 465 ? -11.138 2.981 -10.301 1.00 95.88 465 PRO A O 1
ATOM 3825 N N . ILE A 1 466 ? -13.137 1.962 -9.996 1.00 97.62 466 ILE A N 1
ATOM 3826 C CA . ILE A 1 466 ? -13.208 2.152 -8.547 1.00 97.62 466 ILE A CA 1
ATOM 3827 C C . ILE A 1 466 ? -12.902 0.828 -7.841 1.00 97.62 466 ILE A C 1
ATOM 3829 O O . ILE A 1 466 ? -13.557 -0.183 -8.097 1.00 97.62 466 ILE A O 1
ATOM 3833 N N . ILE A 1 467 ? -11.930 0.853 -6.928 1.00 98.06 467 ILE A N 1
ATOM 3834 C CA . ILE A 1 467 ? -11.576 -0.260 -6.040 1.00 98.06 467 ILE A CA 1
ATOM 3835 C C . ILE A 1 467 ? -12.042 0.107 -4.627 1.00 98.06 467 ILE A C 1
ATOM 3837 O O . ILE A 1 467 ? -11.414 0.916 -3.952 1.00 98.06 467 ILE A O 1
ATOM 3841 N N . ALA A 1 468 ? -13.147 -0.471 -4.173 1.00 97.31 468 ALA A N 1
ATOM 3842 C CA . ALA A 1 468 ? -13.661 -0.294 -2.819 1.00 97.31 468 ALA A CA 1
ATOM 3843 C C . ALA A 1 468 ? -13.229 -1.483 -1.952 1.00 97.31 468 ALA A C 1
ATOM 3845 O O . ALA A 1 468 ? -13.467 -2.632 -2.315 1.00 97.31 468 ALA A O 1
ATOM 3846 N N . LEU A 1 469 ? -12.576 -1.237 -0.820 1.00 96.06 469 LEU A N 1
ATOM 3847 C CA . LEU A 1 469 ? -12.005 -2.285 0.027 1.00 96.06 469 LEU A CA 1
ATOM 3848 C C . LEU A 1 469 ? -12.569 -2.192 1.437 1.00 96.06 469 LEU A C 1
ATOM 3850 O O . LEU A 1 469 ? -12.649 -1.114 2.015 1.00 96.06 469 LEU A O 1
ATOM 3854 N N . THR A 1 470 ? -12.949 -3.327 2.022 1.00 91.88 470 THR A N 1
ATOM 3855 C CA . THR A 1 470 ? -13.357 -3.351 3.426 1.00 91.88 470 THR A CA 1
ATOM 3856 C C . THR A 1 470 ? -13.133 -4.704 4.092 1.00 91.88 470 THR A C 1
ATOM 3858 O O . THR A 1 470 ? -12.986 -5.730 3.429 1.00 91.88 470 THR A O 1
ATOM 3861 N N . ALA A 1 471 ? -13.025 -4.697 5.422 1.00 85.31 471 ALA A N 1
ATOM 3862 C CA . ALA A 1 471 ? -12.855 -5.908 6.219 1.00 85.31 471 ALA A CA 1
ATOM 3863 C C . ALA A 1 471 ? -14.161 -6.512 6.721 1.00 85.31 471 ALA A C 1
ATOM 3865 O O . ALA A 1 471 ? -14.256 -7.726 6.898 1.00 85.31 471 ALA A O 1
ATOM 3866 N N . THR A 1 472 ? -15.122 -5.643 7.003 1.00 77.50 472 THR A N 1
ATOM 3867 C CA . THR A 1 472 ? -16.316 -5.945 7.780 1.00 77.50 472 THR A CA 1
ATOM 3868 C C . THR A 1 472 ? -17.468 -5.183 7.159 1.00 77.50 472 THR A C 1
ATOM 3870 O O . THR A 1 472 ? -17.515 -3.961 7.254 1.00 77.50 472 THR A O 1
ATOM 3873 N N . ALA A 1 473 ? -18.358 -5.902 6.487 1.00 83.44 473 ALA A N 1
ATOM 3874 C CA . ALA A 1 473 ? -19.588 -5.354 5.942 1.00 83.44 473 ALA A CA 1
ATOM 3875 C C . ALA A 1 473 ? -20.614 -6.483 5.822 1.00 83.44 473 ALA A C 1
ATOM 3877 O O . ALA A 1 473 ? -20.272 -7.582 5.376 1.00 83.44 473 ALA A O 1
ATOM 3878 N N . SER A 1 474 ? -21.852 -6.214 6.230 1.00 83.56 474 SER A N 1
ATOM 3879 C CA . SER A 1 474 ? -22.986 -7.093 5.948 1.00 83.56 474 SER A CA 1
ATOM 3880 C C . SER A 1 474 ? -23.372 -7.006 4.466 1.00 83.56 474 SER A C 1
ATOM 3882 O O . SER A 1 474 ? -22.920 -6.115 3.742 1.00 83.56 474 SER A O 1
ATOM 3884 N N . PHE A 1 475 ? -24.226 -7.920 3.999 1.00 84.62 475 PHE A N 1
ATOM 3885 C CA . PHE A 1 475 ? -24.747 -7.861 2.629 1.00 84.62 475 PHE A CA 1
ATOM 3886 C C . PHE A 1 475 ? -25.489 -6.549 2.347 1.00 84.62 475 PHE A C 1
ATOM 3888 O O . PHE A 1 475 ? -25.299 -5.975 1.277 1.00 84.62 475 PHE A O 1
ATOM 3895 N N . ASP A 1 476 ? -26.252 -6.041 3.318 1.00 86.44 476 ASP A N 1
ATOM 3896 C CA . ASP A 1 476 ? -26.973 -4.770 3.193 1.00 86.44 476 ASP A CA 1
ATOM 3897 C C . ASP A 1 476 ? -26.003 -3.587 3.071 1.00 86.44 476 ASP A C 1
ATOM 3899 O O . ASP A 1 476 ? -26.136 -2.765 2.165 1.00 86.44 476 ASP A O 1
ATOM 3903 N N . VAL A 1 477 ? -24.955 -3.556 3.906 1.00 87.75 477 VAL A N 1
ATOM 3904 C CA . VAL A 1 477 ? -23.904 -2.527 3.832 1.00 87.75 477 VAL A CA 1
ATOM 3905 C C . VAL A 1 477 ? -23.203 -2.573 2.474 1.00 87.75 477 VAL A C 1
ATOM 3907 O O . VAL A 1 477 ? -22.981 -1.533 1.860 1.00 87.75 477 VAL A O 1
ATOM 3910 N N . LEU A 1 478 ? -22.870 -3.759 1.956 1.00 90.44 478 LEU A N 1
ATOM 3911 C CA . LEU A 1 478 ? -22.243 -3.887 0.636 1.00 90.44 478 LEU A CA 1
ATOM 3912 C C . LEU A 1 478 ? -23.162 -3.422 -0.502 1.00 90.44 478 LEU A C 1
ATOM 3914 O O . LEU A 1 478 ? -22.685 -2.759 -1.425 1.00 90.44 478 LEU A O 1
ATOM 3918 N N . ALA A 1 479 ? -24.455 -3.747 -0.436 1.00 89.94 479 ALA A N 1
ATOM 3919 C CA . ALA A 1 479 ? -25.447 -3.309 -1.416 1.00 89.94 479 ALA A CA 1
ATOM 3920 C C . ALA A 1 479 ? -25.607 -1.779 -1.410 1.00 89.94 479 ALA A C 1
ATOM 3922 O O . ALA A 1 479 ? -25.689 -1.150 -2.468 1.00 89.94 479 ALA A O 1
ATOM 3923 N N . ASP A 1 480 ? -25.573 -1.162 -0.230 1.00 90.00 480 ASP A N 1
ATOM 3924 C CA . ASP A 1 480 ? -25.565 0.292 -0.089 1.00 90.00 480 ASP A CA 1
ATOM 3925 C C . ASP A 1 480 ? -24.296 0.913 -0.686 1.00 90.00 480 ASP A C 1
ATOM 3927 O O . ASP A 1 480 ? -24.390 1.811 -1.522 1.00 90.00 480 ASP A O 1
ATOM 3931 N N . VAL A 1 481 ? -23.108 0.400 -0.344 1.00 92.19 481 VAL A N 1
ATOM 3932 C CA . VAL A 1 481 ? -21.828 0.863 -0.916 1.00 92.19 481 VAL A CA 1
ATOM 3933 C C . VAL A 1 481 ? -21.854 0.792 -2.445 1.00 92.19 481 VAL A C 1
ATOM 3935 O O . VAL A 1 481 ? -21.483 1.750 -3.129 1.00 92.19 481 VAL A O 1
ATOM 3938 N N . GLN A 1 482 ? -22.328 -0.324 -2.997 1.00 93.81 482 GLN A N 1
ATOM 3939 C CA . GLN A 1 482 ? -22.486 -0.525 -4.435 1.00 93.81 482 GLN A CA 1
ATOM 3940 C C . GLN A 1 482 ? -23.407 0.525 -5.070 1.00 93.81 482 GLN A C 1
ATOM 3942 O O . GLN A 1 482 ? -23.061 1.101 -6.111 1.00 93.81 482 GLN A O 1
ATOM 3947 N N . ARG A 1 483 ? -24.559 0.797 -4.446 1.00 91.31 483 ARG A N 1
ATOM 3948 C CA . ARG A 1 483 ? -25.540 1.782 -4.915 1.00 91.31 483 ARG A CA 1
ATOM 3949 C C . ARG A 1 483 ? -24.976 3.201 -4.886 1.00 91.31 483 ARG A C 1
ATOM 3951 O O . ARG A 1 483 ? -25.022 3.887 -5.910 1.00 91.31 483 ARG A O 1
ATOM 3958 N N . GLU A 1 484 ? -24.400 3.625 -3.764 1.00 91.06 484 GLU A N 1
ATOM 3959 C CA . GLU A 1 484 ? -23.881 4.988 -3.577 1.00 91.06 484 GLU A CA 1
ATOM 3960 C C . GLU A 1 484 ? -22.687 5.283 -4.502 1.00 91.06 484 GLU A C 1
ATOM 3962 O O . GLU A 1 484 ? -22.582 6.359 -5.103 1.00 91.06 484 GLU A O 1
ATOM 3967 N N . LEU A 1 485 ? -21.815 4.294 -4.728 1.00 91.75 485 LEU A N 1
ATOM 3968 C CA . LEU A 1 485 ? -20.703 4.416 -5.677 1.00 91.75 485 LEU A CA 1
ATOM 3969 C C . LEU A 1 485 ? -21.132 4.238 -7.143 1.00 91.75 485 LEU A C 1
ATOM 3971 O O . LEU A 1 485 ? -20.352 4.528 -8.065 1.00 91.75 485 LEU A O 1
ATOM 3975 N N . LYS A 1 486 ? -22.388 3.839 -7.387 1.00 90.81 486 LYS A N 1
ATOM 3976 C CA . LYS A 1 486 ? -22.960 3.537 -8.708 1.00 90.81 486 LYS A CA 1
ATOM 3977 C C . LYS A 1 486 ? -22.105 2.512 -9.454 1.00 90.81 486 LYS A C 1
ATOM 3979 O O . LYS A 1 486 ? -21.560 2.811 -10.527 1.00 90.81 486 LYS A O 1
ATOM 3984 N N . MET A 1 487 ? -21.917 1.360 -8.820 1.00 92.69 487 MET A N 1
ATOM 3985 C CA . MET A 1 487 ? -21.146 0.226 -9.329 1.00 92.69 487 MET A CA 1
ATOM 3986 C C . MET A 1 487 ? -22.072 -0.852 -9.933 1.00 92.69 487 MET A C 1
ATOM 3988 O O . MET A 1 487 ? -23.237 -0.926 -9.546 1.00 92.69 487 MET A O 1
ATOM 3992 N N . PRO A 1 488 ? -21.587 -1.678 -10.884 1.00 90.69 488 PRO A N 1
ATOM 3993 C CA . PRO A 1 488 ? -22.356 -2.790 -11.460 1.00 90.69 488 PRO A CA 1
ATOM 3994 C C . PRO A 1 488 ? -22.701 -3.889 -10.443 1.00 90.69 488 PRO A C 1
ATOM 3996 O O . PRO A 1 488 ? -22.078 -3.964 -9.388 1.00 90.69 488 PRO A O 1
ATOM 3999 N N . GLU A 1 489 ? -23.645 -4.776 -10.778 1.00 85.88 489 GLU A N 1
ATOM 4000 C CA . GLU A 1 489 ? -24.118 -5.855 -9.887 1.00 85.88 489 GLU A CA 1
ATOM 4001 C C . GLU A 1 489 ? -23.036 -6.893 -9.530 1.00 85.88 489 GLU A C 1
ATOM 4003 O O . GLU A 1 489 ? -22.929 -7.316 -8.383 1.00 85.88 489 GLU A O 1
ATOM 4008 N N . ASP A 1 490 ? -22.170 -7.252 -10.480 1.00 88.62 490 ASP A N 1
ATOM 4009 C CA . ASP A 1 490 ? -21.170 -8.328 -10.366 1.00 88.62 490 ASP A CA 1
ATOM 4010 C C . ASP A 1 490 ? -19.858 -7.900 -9.669 1.00 88.62 490 ASP A C 1
ATOM 4012 O O . ASP A 1 490 ? -18.793 -8.480 -9.887 1.00 88.62 490 ASP A O 1
ATOM 4016 N N . VAL A 1 491 ? -19.906 -6.826 -8.879 1.00 92.12 491 VAL A N 1
ATOM 4017 C CA . VAL A 1 491 ? -18.722 -6.101 -8.398 1.00 92.12 491 VAL A CA 1
ATOM 4018 C C . VAL A 1 491 ? -18.099 -6.688 -7.128 1.00 92.12 491 VAL A C 1
ATOM 4020 O O . VAL A 1 491 ? -16.934 -6.416 -6.837 1.00 92.12 491 VAL A O 1
ATOM 4023 N N . ILE A 1 492 ? -18.861 -7.470 -6.362 1.00 91.88 492 ILE A N 1
ATOM 4024 C CA . ILE A 1 492 ? -18.471 -7.936 -5.029 1.00 91.88 492 ILE A CA 1
ATOM 4025 C C . ILE A 1 492 ? -17.584 -9.181 -5.136 1.00 91.88 492 ILE A C 1
ATOM 4027 O O . ILE A 1 492 ? -17.968 -10.189 -5.723 1.00 91.88 492 ILE A O 1
ATOM 4031 N N . ILE A 1 493 ? -16.409 -9.116 -4.513 1.00 88.62 493 ILE A N 1
ATOM 4032 C CA . ILE A 1 493 ? -15.483 -10.232 -4.327 1.00 88.62 493 ILE A CA 1
ATOM 4033 C C . ILE A 1 493 ? -15.298 -10.442 -2.824 1.00 88.62 493 ILE A C 1
ATOM 4035 O O . ILE A 1 493 ? -14.758 -9.577 -2.132 1.00 88.62 493 ILE A O 1
ATOM 4039 N N . SER A 1 494 ? -15.726 -11.597 -2.320 1.00 85.94 494 SER A N 1
ATOM 4040 C CA . SER A 1 494 ? -15.607 -11.987 -0.913 1.00 85.94 494 SER A CA 1
ATOM 4041 C C . SER A 1 494 ? -15.087 -13.419 -0.769 1.00 85.94 494 SER A C 1
ATOM 4043 O O . SER A 1 494 ? -15.172 -14.232 -1.691 1.00 85.94 494 SER A O 1
ATOM 4045 N N . LEU A 1 495 ? -14.518 -13.726 0.396 1.00 80.69 495 LEU A N 1
ATOM 4046 C CA . LEU A 1 495 ? -14.250 -15.106 0.818 1.00 80.69 495 LEU A CA 1
ATOM 4047 C C . LEU A 1 495 ? -15.513 -15.687 1.481 1.00 80.69 495 LEU A C 1
ATOM 4049 O O . LEU A 1 495 ? -16.365 -14.917 1.927 1.00 80.69 495 LEU A O 1
ATOM 4053 N N . SER A 1 496 ? -15.658 -17.019 1.587 1.00 68.50 496 SER A N 1
ATOM 4054 C CA . SER A 1 496 ? -16.769 -17.560 2.394 1.00 68.50 496 SER A CA 1
ATOM 4055 C C . SER A 1 496 ? -16.640 -17.159 3.855 1.00 68.50 496 SER A C 1
ATOM 4057 O O . SER A 1 496 ? -15.544 -16.910 4.363 1.00 68.50 496 SER A O 1
ATOM 4059 N N . THR A 1 497 ? -17.776 -17.211 4.545 1.00 66.88 497 THR A N 1
ATOM 4060 C CA . THR A 1 497 ? -17.886 -17.074 5.999 1.00 66.88 497 THR A CA 1
ATOM 4061 C C . THR A 1 497 ? -16.838 -17.904 6.738 1.00 66.88 497 THR A C 1
ATOM 4063 O O . THR A 1 497 ? -16.156 -17.370 7.604 1.00 66.88 497 THR A O 1
ATOM 4066 N N . ASP A 1 498 ? -16.617 -19.156 6.330 1.00 63.09 498 ASP A N 1
ATOM 4067 C CA . ASP A 1 498 ? -15.668 -20.066 6.988 1.00 63.09 498 ASP A CA 1
ATOM 4068 C C . ASP A 1 498 ? -14.204 -19.620 6.862 1.00 63.09 498 ASP A C 1
ATOM 4070 O O . ASP A 1 498 ? -13.396 -19.886 7.747 1.00 63.09 498 ASP A O 1
ATOM 4074 N N . ALA A 1 499 ? -13.842 -18.938 5.770 1.00 63.88 499 ALA A N 1
ATOM 4075 C CA . ALA A 1 499 ? -12.495 -18.392 5.581 1.00 63.88 499 ALA A CA 1
ATOM 4076 C C . ALA A 1 499 ? -12.318 -16.998 6.198 1.00 63.88 499 ALA A C 1
ATOM 4078 O O . ALA A 1 499 ? -11.187 -16.551 6.394 1.00 63.88 499 ALA A O 1
ATOM 4079 N N . MET A 1 500 ? -13.420 -16.305 6.489 1.00 67.00 500 MET A N 1
ATOM 4080 C CA . MET A 1 500 ? -13.415 -15.060 7.257 1.00 67.00 500 MET A CA 1
ATOM 4081 C C . MET A 1 500 ? -13.472 -15.309 8.769 1.00 67.00 500 MET A C 1
ATOM 4083 O O . MET A 1 500 ? -13.163 -14.383 9.524 1.00 67.00 500 MET A O 1
ATOM 4087 N N . ASP A 1 501 ? -13.837 -16.524 9.196 1.00 74.75 501 ASP A N 1
ATOM 4088 C CA . ASP A 1 501 ? -13.905 -16.914 10.600 1.00 74.75 501 ASP A CA 1
ATOM 4089 C C . ASP A 1 501 ? -12.519 -16.914 11.252 1.00 74.75 501 ASP A C 1
ATOM 4091 O O . ASP A 1 501 ? -11.509 -17.349 10.689 1.00 74.75 501 ASP A O 1
ATOM 4095 N N . ARG A 1 502 ? -12.476 -16.408 12.478 1.00 78.19 502 ARG A N 1
ATOM 4096 C CA . ARG A 1 502 ? -11.253 -16.256 13.256 1.00 78.19 502 ARG A CA 1
ATOM 4097 C C . ARG A 1 502 ? -11.336 -17.129 14.490 1.00 78.19 502 ARG A C 1
ATOM 4099 O O . ARG A 1 502 ? -11.670 -16.653 15.572 1.00 78.19 502 ARG A O 1
ATOM 4106 N N . LYS A 1 503 ? -10.986 -18.406 14.315 1.00 81.19 503 LYS A N 1
ATOM 4107 C CA . LYS A 1 503 ? -11.024 -19.445 15.361 1.00 81.19 503 LYS A CA 1
ATOM 4108 C C . LYS A 1 503 ? -10.199 -19.097 16.606 1.00 81.19 503 LYS A C 1
ATOM 4110 O O . LYS A 1 503 ? -10.439 -19.633 17.683 1.00 81.19 503 LYS A O 1
ATOM 4115 N N . GLU A 1 504 ? -9.209 -18.219 16.475 1.00 85.62 504 GLU A N 1
ATOM 4116 C CA . GLU A 1 504 ? -8.420 -17.717 17.596 1.00 85.62 504 GLU A CA 1
ATOM 4117 C C . GLU A 1 504 ? -9.164 -16.683 18.460 1.00 85.62 504 GLU A C 1
ATOM 4119 O O . GLU A 1 504 ? -8.776 -16.471 19.609 1.00 85.62 504 GLU A O 1
ATOM 4124 N N . LEU A 1 505 ? -10.215 -16.035 17.948 1.00 89.12 505 LEU A N 1
ATOM 4125 C CA . LEU A 1 505 ? -11.019 -15.081 18.709 1.00 89.12 505 LEU A CA 1
ATOM 4126 C C . LEU A 1 505 ? -12.037 -15.828 19.570 1.00 89.12 505 LEU A C 1
ATOM 4128 O O . LEU A 1 505 ? -12.904 -16.536 19.070 1.00 89.12 505 LEU A O 1
ATOM 4132 N N . ASN A 1 506 ? -11.962 -15.628 20.880 1.00 93.62 506 ASN A N 1
ATOM 4133 C CA . ASN A 1 506 ? -12.914 -16.189 21.830 1.00 93.62 506 ASN A CA 1
ATOM 4134 C C . ASN A 1 506 ? -13.758 -15.065 22.420 1.00 93.62 506 ASN A C 1
ATOM 4136 O O . ASN A 1 506 ? -13.234 -13.998 22.738 1.00 93.62 506 ASN A O 1
ATOM 4140 N N . PHE A 1 507 ? -15.053 -15.306 22.601 1.00 93.75 507 PHE A N 1
ATOM 4141 C CA . PHE A 1 507 ? -15.997 -14.290 23.060 1.00 93.75 507 PHE A CA 1
ATOM 4142 C C . PHE A 1 507 ? -16.554 -14.633 24.441 1.00 93.75 507 PHE A C 1
ATOM 4144 O O . PHE A 1 507 ? -16.893 -15.781 24.725 1.00 93.75 507 PHE A O 1
ATOM 4151 N N . GLN A 1 508 ? -16.674 -13.626 25.303 1.00 94.19 508 GLN A N 1
ATOM 4152 C CA . GLN A 1 508 ? -17.309 -13.742 26.610 1.00 94.19 508 GLN A CA 1
ATOM 4153 C C . GLN A 1 508 ? -18.197 -12.528 26.886 1.00 94.19 508 GLN A C 1
ATOM 4155 O O . GLN A 1 508 ? -17.845 -11.392 26.583 1.00 94.19 508 GLN A O 1
ATOM 4160 N N . VAL A 1 509 ? -19.334 -12.760 27.535 1.00 94.00 509 VAL A N 1
ATOM 4161 C CA . VAL A 1 509 ? -20.210 -11.697 28.030 1.00 94.00 509 VAL A CA 1
ATOM 4162 C C . VAL A 1 509 ? -20.298 -11.807 29.551 1.00 94.00 509 VAL A C 1
ATOM 4164 O O . VAL A 1 509 ? -20.568 -12.882 30.087 1.00 94.00 509 VAL A O 1
ATOM 4167 N N . ILE A 1 510 ? -20.037 -10.706 30.254 1.00 92.31 510 ILE A N 1
ATOM 4168 C CA . ILE A 1 510 ? -20.085 -10.608 31.715 1.00 92.31 510 ILE A CA 1
ATOM 4169 C C . ILE A 1 510 ? -21.207 -9.649 32.097 1.00 92.31 510 ILE A C 1
ATOM 4171 O O . ILE A 1 510 ? -21.197 -8.485 31.705 1.00 92.31 510 ILE A O 1
ATOM 4175 N N . LYS A 1 511 ? -22.155 -10.142 32.893 1.00 89.56 511 LYS A N 1
ATOM 4176 C CA . LYS A 1 511 ? -23.241 -9.341 33.460 1.00 89.56 511 LYS A CA 1
ATOM 4177 C C . LYS A 1 511 ? -22.763 -8.557 34.679 1.00 89.56 511 LYS A C 1
ATOM 4179 O O . LYS A 1 511 ? -22.190 -9.148 35.596 1.00 89.56 511 LYS A O 1
ATOM 4184 N N . SER A 1 512 ? -23.073 -7.266 34.736 1.00 84.12 512 SER A N 1
ATOM 4185 C CA . SER A 1 512 ? -22.995 -6.469 35.956 1.00 84.12 512 SER A CA 1
ATOM 4186 C C . SER A 1 512 ? -24.284 -6.604 36.766 1.00 84.12 512 SER A C 1
ATOM 4188 O O . SER A 1 512 ? -25.366 -6.237 36.316 1.00 84.12 512 SER A O 1
ATOM 4190 N N . ASN A 1 513 ? -24.186 -7.127 37.991 1.00 77.50 513 ASN A N 1
ATOM 4191 C CA . ASN A 1 513 ? -25.336 -7.356 38.882 1.00 77.50 513 ASN A CA 1
ATOM 4192 C C . ASN A 1 513 ? -25.761 -6.096 39.663 1.00 77.50 513 ASN A C 1
ATOM 4194 O O . ASN A 1 513 ? -26.228 -6.181 40.797 1.00 77.50 513 ASN A O 1
ATOM 4198 N N . SER A 1 514 ? -25.566 -4.911 39.092 1.00 70.62 514 SER A N 1
ATOM 4199 C CA . SER A 1 514 ? -25.844 -3.645 39.768 1.00 70.62 514 SER A CA 1
ATOM 4200 C C . SER A 1 514 ? -27.343 -3.379 39.820 1.00 70.62 514 SER A C 1
ATOM 4202 O O . SER A 1 514 ? -27.985 -3.192 38.790 1.00 70.62 514 SER A O 1
ATOM 4204 N N . ILE A 1 515 ? -27.901 -3.330 41.028 1.00 68.31 515 ILE A N 1
ATOM 4205 C CA . ILE A 1 515 ? -29.282 -2.903 41.252 1.00 68.31 515 ILE A CA 1
ATOM 4206 C C . ILE A 1 515 ? -29.270 -1.378 41.320 1.00 68.31 515 ILE A C 1
ATOM 4208 O O . ILE A 1 515 ? -28.703 -0.797 42.242 1.00 68.31 515 ILE A O 1
ATOM 4212 N N . ILE A 1 516 ? -29.852 -0.730 40.317 1.00 70.00 516 ILE A N 1
ATOM 4213 C CA . ILE A 1 516 ? -29.885 0.728 40.195 1.00 70.00 516 ILE A CA 1
ATOM 4214 C C . ILE A 1 516 ? -31.349 1.141 40.130 1.00 70.00 516 ILE A C 1
ATOM 4216 O O . ILE A 1 516 ? -32.121 0.562 39.370 1.00 70.00 516 ILE A O 1
ATOM 4220 N N . SER A 1 517 ? -31.754 2.096 40.968 1.00 71.38 517 SER A N 1
ATOM 4221 C CA . SER A 1 517 ? -33.136 2.572 40.998 1.00 71.38 517 SER A CA 1
ATOM 4222 C C . SER A 1 517 ? -33.497 3.293 39.692 1.00 71.38 517 SER A C 1
ATOM 4224 O O . SER A 1 517 ? -32.667 3.961 39.085 1.00 71.38 517 SER A O 1
ATOM 4226 N N . ASN A 1 518 ? -34.752 3.181 39.247 1.00 69.31 518 ASN A N 1
ATOM 4227 C CA . ASN A 1 518 ? -35.192 3.789 37.981 1.00 69.31 518 ASN A CA 1
ATOM 4228 C C . ASN A 1 518 ? -35.357 5.324 38.051 1.00 69.31 518 ASN A C 1
ATOM 4230 O O . ASN A 1 518 ? -35.441 5.966 37.010 1.00 69.31 518 ASN A O 1
ATOM 4234 N N . ASN A 1 519 ? -35.368 5.916 39.253 1.00 76.81 519 ASN A N 1
ATOM 4235 C CA . ASN A 1 519 ? -35.660 7.339 39.496 1.00 76.81 519 ASN A CA 1
ATOM 4236 C C . ASN A 1 519 ? -34.414 8.206 39.783 1.00 76.81 519 ASN A C 1
ATOM 4238 O O . ASN A 1 519 ? -34.513 9.208 40.488 1.00 76.81 519 ASN A O 1
ATOM 4242 N N . ILE A 1 520 ? -33.234 7.835 39.281 1.00 81.88 520 ILE A N 1
ATOM 4243 C CA . ILE A 1 520 ? -32.006 8.644 39.432 1.00 81.88 520 ILE A CA 1
ATOM 4244 C C . ILE A 1 520 ? -31.756 9.457 38.159 1.00 81.88 520 ILE A C 1
ATOM 4246 O O . ILE A 1 520 ? -31.964 8.928 37.062 1.00 81.88 520 ILE A O 1
ATOM 4250 N N . PRO A 1 521 ? -31.270 10.710 38.267 1.00 82.44 521 PRO A N 1
ATOM 4251 C CA . PRO A 1 521 ? -30.838 11.482 37.111 1.00 82.44 521 PRO A CA 1
ATOM 4252 C C . PRO A 1 521 ? -29.823 10.708 36.263 1.00 82.44 521 PRO A C 1
ATOM 4254 O O . PRO A 1 521 ? -28.986 9.971 36.791 1.00 82.44 521 PRO A O 1
ATOM 4257 N N . PHE A 1 522 ? -29.872 10.908 34.943 1.00 79.06 522 PHE A N 1
ATOM 4258 C CA . PHE A 1 522 ? -29.020 10.212 33.969 1.00 79.06 522 PHE A CA 1
ATOM 4259 C C . PHE A 1 522 ? -27.534 10.199 34.370 1.00 79.06 522 PHE A C 1
ATOM 4261 O O . PHE A 1 522 ? -26.899 9.148 34.377 1.00 79.06 522 PHE A O 1
ATOM 4268 N N . TRP A 1 523 ? -26.996 11.348 34.787 1.00 77.44 523 TRP A N 1
ATOM 4269 C CA . TRP A 1 523 ? -25.589 11.497 35.171 1.00 77.44 523 TRP A CA 1
ATOM 4270 C C . TRP A 1 523 ? -25.195 10.654 36.393 1.00 77.44 523 TRP A C 1
ATOM 4272 O O . TRP A 1 523 ? -24.110 10.069 36.418 1.00 77.44 523 TRP A O 1
ATOM 4282 N N . ASP A 1 524 ? -26.074 10.558 37.390 1.00 77.00 524 ASP A N 1
ATOM 4283 C CA . ASP A 1 524 ? -25.832 9.766 38.600 1.00 77.00 524 ASP A CA 1
ATOM 4284 C C . ASP A 1 524 ? -25.977 8.272 38.318 1.00 77.00 524 ASP A C 1
ATOM 4286 O O . ASP A 1 524 ? -25.183 7.460 38.803 1.00 77.00 524 ASP A O 1
ATOM 4290 N N . ARG A 1 525 ? -26.936 7.905 37.460 1.00 80.00 525 ARG A N 1
ATOM 4291 C CA . ARG A 1 525 ? -27.078 6.542 36.944 1.00 80.00 525 ARG A CA 1
ATOM 4292 C C . ARG A 1 525 ? -25.799 6.091 36.235 1.00 80.00 525 ARG A C 1
ATOM 4294 O O . ARG A 1 525 ? -25.255 5.053 36.605 1.00 80.00 525 ARG A O 1
ATOM 4301 N N . GLU A 1 526 ? -25.285 6.868 35.282 1.00 77.06 526 GLU A N 1
ATOM 4302 C CA . GLU A 1 526 ? -24.072 6.521 34.524 1.00 77.06 526 GLU A CA 1
ATOM 4303 C C . GLU A 1 526 ? -22.827 6.421 35.417 1.00 77.06 526 GLU A C 1
ATOM 4305 O O . GLU A 1 526 ? -22.014 5.508 35.259 1.00 77.06 526 GLU A O 1
ATOM 4310 N N . LYS A 1 527 ? -22.687 7.299 36.420 1.00 78.25 527 LYS A N 1
ATOM 4311 C CA . LYS A 1 527 ? -21.603 7.199 37.413 1.00 78.25 527 LYS A CA 1
ATOM 4312 C C . LYS A 1 527 ? -21.709 5.931 38.265 1.00 78.25 527 LYS A C 1
ATOM 4314 O O . LYS A 1 527 ? -20.686 5.291 38.534 1.00 78.25 527 LYS A O 1
ATOM 4319 N N . ASN A 1 528 ? -22.915 5.553 38.686 1.00 78.50 528 ASN A N 1
ATOM 4320 C CA . ASN A 1 528 ? -23.144 4.358 39.501 1.00 78.50 528 ASN A CA 1
ATOM 4321 C C . ASN A 1 528 ? -22.919 3.069 38.700 1.00 78.50 528 ASN A C 1
ATOM 4323 O O . ASN A 1 528 ? -22.179 2.196 39.160 1.00 78.50 528 ASN A O 1
ATOM 4327 N N . ILE A 1 529 ? -23.463 2.989 37.476 1.00 78.38 529 ILE A N 1
ATOM 4328 C CA . ILE A 1 529 ? -23.171 1.901 36.527 1.00 78.38 529 ILE A CA 1
ATOM 4329 C C . ILE A 1 529 ? -21.664 1.813 36.324 1.00 78.38 529 ILE A C 1
ATOM 4331 O O . ILE A 1 529 ? -21.088 0.734 36.459 1.00 78.38 529 ILE A O 1
ATOM 4335 N N . GLY A 1 530 ? -21.009 2.945 36.065 1.00 78.19 530 GLY A N 1
ATOM 4336 C CA . GLY A 1 530 ? -19.590 2.940 35.761 1.00 78.19 530 GLY A CA 1
ATOM 4337 C C . GLY A 1 530 ? -18.730 2.407 36.916 1.00 78.19 530 GLY A C 1
ATOM 4338 O O . GLY A 1 530 ? -17.920 1.494 36.758 1.00 78.19 530 GLY A O 1
ATOM 4339 N N . SER A 1 531 ? -18.982 2.896 38.132 1.00 78.56 531 SER A N 1
ATOM 4340 C CA . SER A 1 531 ? -18.253 2.448 39.332 1.00 78.56 531 SER A CA 1
ATOM 4341 C C . SER A 1 531 ? -18.368 0.940 39.560 1.00 78.56 531 SER A C 1
ATOM 4343 O O . SER A 1 531 ? -17.396 0.292 39.936 1.00 78.56 531 SER A O 1
ATOM 4345 N N . SER A 1 532 ? -19.552 0.374 39.320 1.00 83.62 532 SER A N 1
ATOM 4346 C CA . SER A 1 532 ? -19.811 -1.047 39.559 1.00 83.62 532 SER A CA 1
ATOM 4347 C C . SER A 1 532 ? -18.992 -1.977 38.657 1.00 83.62 532 SER A C 1
ATOM 4349 O O . SER A 1 532 ? -18.605 -3.072 39.070 1.00 83.62 532 SER A O 1
ATOM 4351 N N . LYS A 1 533 ? -18.677 -1.524 37.436 1.00 88.38 533 LYS A N 1
ATOM 4352 C CA . LYS A 1 533 ? -17.934 -2.311 36.447 1.00 88.38 533 LYS A CA 1
ATOM 4353 C C . LYS A 1 533 ? -16.440 -2.371 36.751 1.00 88.38 533 LYS A C 1
ATOM 4355 O O . LYS A 1 533 ? -15.777 -3.303 36.306 1.00 88.38 533 LYS A O 1
ATOM 4360 N N . TYR A 1 534 ? -15.902 -1.448 37.549 1.00 89.19 534 TYR A N 1
ATOM 4361 C CA . TYR A 1 534 ? -14.470 -1.407 37.867 1.00 89.19 534 TYR A CA 1
ATOM 4362 C C . TYR A 1 534 ? -14.018 -2.680 38.594 1.00 89.19 534 TYR A C 1
ATOM 4364 O O . TYR A 1 534 ? -13.011 -3.275 38.222 1.00 89.19 534 TYR A O 1
ATOM 4372 N N . THR A 1 535 ? -14.812 -3.176 39.549 1.00 87.56 535 THR A N 1
ATOM 4373 C CA . THR A 1 535 ? -14.524 -4.437 40.253 1.00 87.56 535 THR A CA 1
ATOM 4374 C C . THR A 1 535 ? -14.522 -5.641 39.306 1.00 87.56 535 THR A C 1
ATOM 4376 O O . THR A 1 535 ? -13.698 -6.545 39.452 1.00 87.56 535 THR A O 1
ATOM 4379 N N . LEU A 1 536 ? -15.415 -5.653 38.309 1.00 90.56 536 LEU A N 1
ATOM 4380 C CA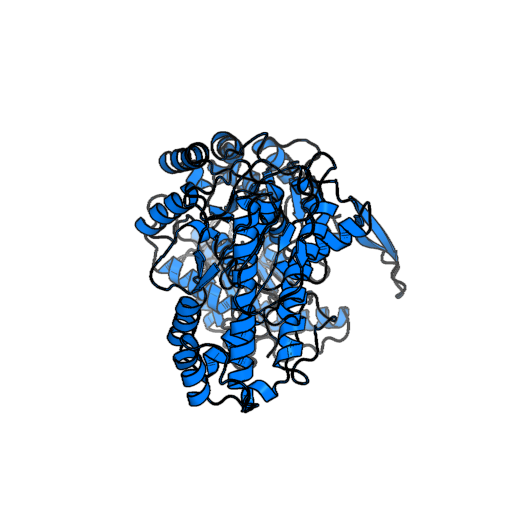 . LEU A 1 536 ? -15.453 -6.704 37.287 1.00 90.56 536 LEU A CA 1
ATOM 4381 C C . LEU A 1 536 ? -14.215 -6.656 36.392 1.00 90.56 536 LEU A C 1
ATOM 4383 O O . LEU A 1 536 ? -13.656 -7.707 36.091 1.00 90.56 536 LEU A O 1
ATOM 4387 N N . ILE A 1 537 ? -13.765 -5.457 36.016 1.00 90.81 537 ILE A N 1
ATOM 4388 C CA . ILE A 1 537 ? -12.545 -5.255 35.228 1.00 90.81 537 ILE A CA 1
ATOM 4389 C C . ILE A 1 537 ? -11.318 -5.748 36.007 1.00 90.81 537 ILE A C 1
ATOM 4391 O O . ILE A 1 537 ? -10.539 -6.529 35.469 1.00 90.81 537 ILE A O 1
ATOM 4395 N N . THR A 1 538 ? -11.175 -5.395 37.288 1.00 90.00 538 THR A N 1
ATOM 4396 C CA . THR A 1 538 ? -10.069 -5.888 38.130 1.00 90.00 538 THR A CA 1
ATOM 4397 C C . THR A 1 538 ? -10.082 -7.416 38.255 1.00 90.00 538 THR A C 1
ATOM 4399 O O . THR A 1 538 ? -9.046 -8.061 38.105 1.00 90.00 538 THR A O 1
ATOM 4402 N N . LYS A 1 539 ? -11.259 -8.024 38.465 1.00 90.62 539 LYS A N 1
ATOM 4403 C CA . LYS A 1 539 ? -11.406 -9.490 38.500 1.00 90.62 539 LYS A CA 1
ATOM 4404 C C . LYS A 1 539 ? -11.095 -10.139 37.146 1.00 90.62 539 LYS A C 1
ATOM 4406 O O . LYS A 1 539 ? -10.588 -11.259 37.084 1.00 90.62 539 LYS A O 1
ATOM 4411 N N . LEU A 1 540 ? -11.419 -9.463 36.048 1.00 91.44 540 LEU A N 1
ATOM 4412 C CA . LEU A 1 540 ? -11.075 -9.941 34.719 1.00 91.44 540 LEU A CA 1
ATOM 4413 C C . LEU A 1 540 ? -9.557 -9.951 34.541 1.00 91.44 540 LEU A C 1
ATOM 4415 O O . LEU A 1 540 ? -9.032 -10.986 34.155 1.00 91.44 540 LEU A O 1
ATOM 4419 N N . PHE A 1 541 ? -8.853 -8.875 34.903 1.00 91.19 541 PHE A N 1
ATOM 4420 C CA . PHE A 1 541 ? -7.391 -8.806 34.822 1.00 91.19 541 PHE A CA 1
ATOM 4421 C C . PHE A 1 541 ? -6.683 -9.903 35.622 1.00 91.19 541 PHE A C 1
ATOM 4423 O O . PHE A 1 541 ? -5.731 -10.491 35.113 1.00 91.19 541 PHE A O 1
ATOM 4430 N N . SER A 1 542 ? -7.170 -10.244 36.820 1.00 88.75 542 SER A N 1
ATOM 4431 C CA . SER A 1 542 ? -6.567 -11.319 37.620 1.00 88.75 542 SER A CA 1
ATOM 4432 C C . SER A 1 542 ? -6.789 -12.718 37.036 1.00 88.75 542 SER A C 1
ATOM 4434 O O . SER A 1 542 ? -5.927 -13.578 37.178 1.00 88.75 542 SER A O 1
ATOM 4436 N N . THR A 1 543 ? -7.914 -12.949 36.351 1.00 91.00 543 THR A N 1
ATOM 4437 C CA . THR A 1 543 ? -8.260 -14.258 35.753 1.00 91.00 543 THR A CA 1
ATOM 4438 C C . THR A 1 543 ? -7.822 -14.407 34.295 1.00 91.00 543 THR A C 1
ATOM 4440 O O . THR A 1 543 ? -7.819 -15.510 33.749 1.00 91.00 543 THR A O 1
ATOM 4443 N N . LEU A 1 544 ? -7.457 -13.306 33.637 1.00 90.56 544 LEU A N 1
ATOM 4444 C CA . LEU A 1 544 ? -7.129 -13.275 32.217 1.00 90.56 544 LEU A CA 1
ATOM 4445 C C . LEU A 1 544 ? -5.930 -14.162 31.836 1.00 90.56 544 LEU A C 1
ATOM 4447 O O . LEU A 1 544 ? -6.059 -14.879 30.841 1.00 90.56 544 LEU A O 1
ATOM 4451 N N . PRO A 1 545 ? -4.806 -14.179 32.588 1.00 89.31 545 PRO A N 1
ATOM 4452 C CA . PRO A 1 545 ? -3.662 -15.024 32.247 1.00 89.31 545 PRO A CA 1
ATOM 4453 C C . PRO A 1 545 ? -4.020 -16.513 32.201 1.00 89.31 545 PRO A C 1
ATOM 4455 O O . PRO A 1 545 ? -3.624 -17.216 31.274 1.00 89.31 545 PRO A O 1
ATOM 4458 N N . GLU A 1 546 ? -4.813 -16.987 33.166 1.00 88.62 546 GLU A N 1
ATOM 4459 C CA . GLU A 1 546 ? -5.257 -18.383 33.232 1.00 88.62 546 GLU A CA 1
ATOM 4460 C C . GLU A 1 546 ? -6.206 -18.725 32.084 1.00 88.62 546 GLU A C 1
ATOM 4462 O O . GLU A 1 546 ? -5.992 -19.716 31.391 1.00 88.62 546 GLU A O 1
ATOM 4467 N N . LYS A 1 547 ? -7.196 -17.867 31.804 1.00 90.81 547 LYS A N 1
ATOM 4468 C CA . LYS A 1 547 ? -8.119 -18.073 30.676 1.00 90.81 547 LYS A CA 1
ATOM 4469 C C . LYS A 1 547 ? -7.391 -18.138 29.339 1.00 90.81 547 LYS A C 1
ATOM 4471 O O . LYS A 1 547 ? -7.679 -19.003 28.519 1.00 90.81 547 LYS A O 1
ATOM 4476 N N . ILE A 1 548 ? -6.446 -17.231 29.106 1.00 89.12 548 ILE A N 1
ATOM 4477 C CA . ILE A 1 548 ? -5.651 -17.237 27.878 1.00 89.12 548 ILE A CA 1
ATOM 4478 C C . ILE A 1 548 ? -4.798 -18.509 27.795 1.00 89.12 548 ILE A C 1
ATOM 4480 O O . ILE A 1 548 ? -4.762 -19.146 26.744 1.00 89.12 548 ILE A O 1
ATOM 4484 N N . LYS A 1 549 ? -4.180 -18.922 28.905 1.00 85.50 549 LYS A N 1
ATOM 4485 C CA . LYS A 1 549 ? -3.417 -20.169 28.995 1.00 85.50 549 LYS A CA 1
ATOM 4486 C C . LYS A 1 549 ? -4.270 -21.400 28.674 1.00 85.50 549 LYS A C 1
ATOM 4488 O O . LYS A 1 549 ? -3.818 -22.283 27.950 1.00 85.50 549 LYS A O 1
ATOM 4493 N N . GLU A 1 550 ? -5.504 -21.467 29.167 1.00 87.62 550 GLU A N 1
ATOM 4494 C CA . GLU A 1 550 ? -6.445 -22.540 28.821 1.00 87.62 550 GLU A CA 1
ATOM 4495 C C . GLU A 1 550 ? -6.763 -22.569 27.323 1.00 87.62 550 GLU A C 1
ATOM 4497 O O . GLU A 1 550 ? -6.800 -23.643 26.720 1.00 87.62 550 GLU A O 1
ATOM 4502 N N . LEU A 1 551 ? -6.967 -21.401 26.709 1.00 87.81 551 LEU A N 1
ATOM 4503 C CA . LEU A 1 551 ? -7.212 -21.291 25.271 1.00 87.81 551 LEU A CA 1
ATOM 4504 C C . LEU A 1 551 ? -5.986 -21.710 24.444 1.00 87.81 551 LEU A C 1
ATOM 4506 O O . LEU A 1 551 ? -6.132 -22.422 23.454 1.00 87.81 551 LEU A O 1
ATOM 4510 N N . GLU A 1 552 ? -4.780 -21.324 24.861 1.00 84.06 552 GLU A N 1
ATOM 4511 C CA . GLU A 1 552 ? -3.517 -21.743 24.234 1.00 84.06 552 GLU A CA 1
ATOM 4512 C C . GLU A 1 552 ? -3.309 -23.259 24.317 1.00 84.06 552 GLU A C 1
ATOM 4514 O O . GLU A 1 552 ? -2.991 -23.898 23.311 1.00 84.06 552 GLU A O 1
ATOM 4519 N N . ASN A 1 553 ? -3.583 -23.856 25.479 1.00 81.69 553 ASN A N 1
ATOM 4520 C CA . ASN A 1 553 ? -3.483 -25.301 25.677 1.00 81.69 553 ASN A CA 1
ATOM 4521 C C . ASN A 1 553 ? -4.439 -26.091 24.769 1.00 81.69 553 ASN A C 1
ATOM 4523 O O . ASN A 1 553 ? -4.081 -27.177 24.316 1.00 81.69 553 ASN A O 1
ATOM 4527 N N . LYS A 1 554 ? -5.628 -25.551 24.459 1.00 80.12 554 LYS A N 1
ATOM 4528 C CA . LYS A 1 554 ? -6.591 -26.192 23.543 1.00 80.12 554 LYS A CA 1
ATOM 4529 C C . LYS A 1 554 ? -6.096 -26.279 22.095 1.00 80.12 554 LYS A C 1
ATOM 4531 O O . LYS A 1 554 ? -6.531 -27.178 21.383 1.00 80.12 554 LYS A O 1
ATOM 4536 N N . ILE A 1 555 ? -5.214 -25.378 21.654 1.00 71.94 555 ILE A N 1
ATOM 4537 C CA . ILE A 1 555 ? -4.699 -25.349 20.269 1.00 71.94 555 ILE A CA 1
ATOM 4538 C C . ILE A 1 555 ? -3.398 -26.164 20.111 1.00 71.94 555 ILE A C 1
ATOM 4540 O O . ILE A 1 555 ? -3.075 -26.598 19.006 1.00 71.94 555 ILE A O 1
ATOM 4544 N N . GLY A 1 556 ? -2.705 -26.465 21.214 1.00 55.38 556 GLY A N 1
ATOM 4545 C CA . GLY A 1 556 ? -1.549 -27.365 21.265 1.00 55.38 556 GLY A CA 1
ATOM 4546 C C . GLY A 1 556 ? -0.263 -26.657 21.699 1.00 55.38 556 GLY A C 1
ATOM 4547 O O . GLY A 1 556 ? 0.238 -25.802 20.978 1.00 55.38 556 GLY A O 1
ATOM 4548 N N . ASN A 1 557 ? 0.245 -27.040 22.882 1.00 47.91 557 ASN A N 1
ATOM 4549 C CA . ASN A 1 557 ? 1.538 -26.707 23.515 1.00 47.91 557 ASN A CA 1
ATOM 4550 C C . ASN A 1 557 ? 2.309 -25.492 22.957 1.00 47.91 557 ASN A C 1
ATOM 4552 O O . ASN A 1 557 ? 3.483 -25.582 22.592 1.00 47.91 557 ASN A O 1
ATOM 4556 N N . LEU A 1 558 ? 1.686 -24.316 22.994 1.00 53.53 558 LEU A N 1
ATOM 4557 C CA . LEU A 1 558 ? 2.439 -23.086 23.210 1.00 53.53 558 LEU A CA 1
ATOM 4558 C C . LEU A 1 558 ? 2.887 -23.132 24.672 1.00 53.53 558 LEU A C 1
ATOM 4560 O O . LEU A 1 558 ? 2.039 -23.353 25.523 1.00 53.53 558 LEU A O 1
ATOM 4564 N N . ASN A 1 559 ? 4.181 -22.984 24.976 1.00 53.41 559 ASN A N 1
ATOM 4565 C CA . ASN A 1 559 ? 4.649 -22.795 26.356 1.00 53.41 559 ASN A CA 1
ATOM 4566 C C . ASN A 1 559 ? 4.055 -21.469 26.870 1.00 53.41 559 ASN A C 1
ATOM 4568 O O . ASN A 1 559 ? 4.605 -20.414 26.536 1.00 53.41 559 ASN A O 1
ATOM 4572 N N . PRO A 1 560 ? 2.938 -21.480 27.624 1.00 55.22 560 PRO A N 1
ATOM 4573 C CA . PRO A 1 560 ? 2.188 -20.272 27.932 1.00 55.22 560 PRO A CA 1
ATOM 4574 C C . PRO A 1 560 ? 3.045 -19.448 28.880 1.00 55.22 560 PRO A C 1
ATOM 4576 O O . PRO A 1 560 ? 3.467 -19.952 29.926 1.00 55.22 560 PRO A O 1
ATOM 4579 N N . ASN A 1 561 ? 3.351 -18.206 28.508 1.00 55.69 561 ASN A N 1
ATOM 4580 C CA . ASN A 1 561 ? 4.231 -17.370 29.313 1.00 55.69 561 ASN A CA 1
ATOM 4581 C C . ASN A 1 561 ? 3.604 -17.163 30.703 1.00 55.69 561 ASN A C 1
ATOM 4583 O O . ASN A 1 561 ? 2.477 -16.680 30.815 1.00 55.69 561 ASN A O 1
ATOM 4587 N N . THR A 1 562 ? 4.326 -17.528 31.763 1.00 54.41 562 THR A N 1
ATOM 4588 C CA . THR A 1 562 ? 3.863 -17.391 33.154 1.00 54.41 562 THR A CA 1
ATOM 4589 C C . THR A 1 562 ? 3.712 -15.932 33.583 1.00 54.41 562 THR A C 1
ATOM 4591 O O . THR A 1 562 ? 3.039 -15.650 34.567 1.00 54.41 562 THR A O 1
ATOM 4594 N N . ASP A 1 563 ? 4.291 -15.004 32.820 1.00 72.12 563 ASP A N 1
ATOM 4595 C CA . ASP A 1 563 ? 4.361 -13.581 33.126 1.00 72.12 563 ASP A CA 1
ATOM 4596 C C . ASP A 1 563 ? 3.576 -12.731 32.109 1.00 72.12 563 ASP A C 1
ATOM 4598 O O . ASP A 1 563 ? 4.131 -11.880 31.414 1.00 72.12 563 ASP A O 1
ATOM 4602 N N . PHE A 1 564 ? 2.258 -12.954 32.020 1.00 83.25 564 PHE A N 1
ATOM 4603 C CA . PHE A 1 564 ? 1.380 -12.361 30.996 1.00 83.25 564 PHE A CA 1
ATOM 4604 C C . PHE A 1 564 ? 1.488 -10.831 30.869 1.00 83.25 564 PHE A C 1
ATOM 4606 O O . PHE A 1 564 ? 1.469 -10.323 29.749 1.00 83.25 564 PHE A O 1
ATOM 4613 N N . PHE A 1 565 ? 1.630 -10.110 31.986 1.00 87.50 565 PHE A N 1
ATOM 4614 C CA . PHE A 1 565 ? 1.713 -8.646 32.012 1.00 87.50 565 PHE A CA 1
ATOM 4615 C C . PHE A 1 565 ? 3.137 -8.091 32.154 1.00 87.50 565 PHE A C 1
ATOM 4617 O O . PHE A 1 565 ? 3.305 -6.879 32.064 1.00 87.50 565 PHE A O 1
ATOM 4624 N N . LYS A 1 566 ? 4.173 -8.915 32.378 1.00 84.62 566 LYS A N 1
ATOM 4625 C CA . LYS A 1 566 ? 5.522 -8.376 32.627 1.00 84.62 566 LYS A CA 1
ATOM 4626 C C . LYS A 1 566 ? 6.226 -7.952 31.339 1.00 84.62 566 LYS A C 1
ATOM 4628 O O . LYS A 1 566 ? 5.998 -8.496 30.255 1.00 84.62 566 LYS A O 1
ATOM 4633 N N . LYS A 1 567 ? 7.154 -7.002 31.485 1.00 85.06 567 LYS A N 1
ATOM 4634 C CA . LYS A 1 567 ? 8.105 -6.629 30.431 1.00 85.06 567 LYS A CA 1
ATOM 4635 C C . LYS A 1 567 ? 9.117 -7.757 30.220 1.00 85.06 567 LYS A C 1
ATOM 4637 O O . LYS A 1 567 ? 9.616 -8.351 31.172 1.00 85.06 567 LYS A O 1
ATOM 4642 N N . THR A 1 568 ? 9.446 -8.021 28.962 1.00 81.56 568 THR A N 1
ATOM 4643 C CA . THR A 1 568 ? 10.640 -8.775 28.567 1.00 81.56 568 THR A CA 1
ATOM 4644 C C . THR A 1 568 ? 11.625 -7.765 27.984 1.00 81.56 568 THR A C 1
ATOM 4646 O O . THR A 1 568 ? 11.387 -7.205 26.913 1.00 81.56 568 THR A O 1
ATOM 4649 N N . GLY A 1 569 ? 12.690 -7.453 28.728 1.00 83.94 569 GLY A N 1
ATOM 4650 C CA . GLY A 1 569 ? 13.532 -6.288 28.436 1.00 83.94 569 GLY A CA 1
ATOM 4651 C C . GLY A 1 569 ? 12.753 -4.981 28.630 1.00 83.94 569 GLY A C 1
ATOM 4652 O O . GLY A 1 569 ? 12.147 -4.778 29.680 1.00 83.94 569 GLY A O 1
ATOM 4653 N N . ASN A 1 570 ? 12.723 -4.123 27.605 1.00 84.06 570 ASN A N 1
ATOM 4654 C CA . ASN A 1 570 ? 11.997 -2.843 27.627 1.00 84.06 570 ASN A CA 1
ATOM 4655 C C . ASN A 1 570 ? 10.594 -2.899 26.997 1.00 84.06 570 ASN A C 1
ATOM 4657 O O . ASN A 1 570 ? 9.947 -1.862 26.867 1.00 84.06 570 ASN A O 1
ATOM 4661 N N . THR A 1 571 ? 10.117 -4.080 26.598 1.00 87.88 571 THR A N 1
ATOM 4662 C CA . THR A 1 571 ? 8.865 -4.226 25.840 1.00 87.88 571 THR A CA 1
ATOM 4663 C C . THR A 1 571 ? 7.915 -5.235 26.465 1.00 87.88 571 THR A C 1
ATOM 4665 O O . THR A 1 571 ? 8.341 -6.232 27.048 1.00 87.88 571 THR A O 1
ATOM 4668 N N . TYR A 1 572 ? 6.618 -5.011 26.293 1.00 89.00 572 TYR A N 1
ATOM 4669 C CA . TYR A 1 572 ? 5.571 -5.943 26.693 1.00 89.00 572 TYR A CA 1
ATOM 4670 C C . TYR A 1 572 ? 5.263 -6.969 25.598 1.00 89.00 572 TYR A C 1
ATOM 4672 O O . TYR A 1 572 ? 5.063 -6.621 24.434 1.00 89.00 572 TYR A O 1
ATOM 4680 N N . MET A 1 573 ? 5.189 -8.247 25.981 1.00 88.19 573 MET A N 1
ATOM 4681 C CA . MET A 1 573 ? 4.903 -9.343 25.044 1.00 88.19 573 MET A CA 1
ATOM 4682 C C . MET A 1 573 ? 3.416 -9.462 24.716 1.00 88.19 573 MET A C 1
ATOM 4684 O O . MET A 1 573 ? 3.075 -9.842 23.599 1.00 88.19 573 MET A O 1
ATOM 4688 N N . ASN A 1 574 ? 2.542 -9.084 25.649 1.00 90.69 574 ASN A N 1
ATOM 4689 C CA . ASN A 1 574 ? 1.094 -9.096 25.482 1.00 90.69 574 ASN A CA 1
ATOM 4690 C C . ASN A 1 574 ? 0.536 -7.693 25.687 1.00 90.69 574 ASN A C 1
ATOM 4692 O O . ASN A 1 574 ? 1.019 -6.946 26.537 1.00 90.69 574 ASN A O 1
ATOM 4696 N N . ALA A 1 575 ? -0.507 -7.366 24.933 1.00 94.12 575 ALA A N 1
ATOM 4697 C CA . ALA A 1 575 ? -1.226 -6.113 25.079 1.00 94.12 575 ALA A CA 1
ATOM 4698 C C . ALA A 1 575 ? -2.742 -6.330 25.103 1.00 94.12 575 ALA A C 1
ATOM 4700 O O . ALA A 1 575 ? -3.235 -7.377 24.670 1.00 94.12 575 ALA A O 1
ATOM 4701 N N . GLY A 1 576 ? -3.488 -5.321 25.539 1.00 94.75 576 GLY A N 1
ATOM 4702 C CA . GLY A 1 576 ? -4.941 -5.325 25.450 1.00 94.75 576 GLY A CA 1
ATOM 4703 C C . GLY A 1 576 ? -5.566 -3.973 25.177 1.00 94.75 576 GLY A C 1
ATOM 4704 O O . GLY A 1 576 ? -4.910 -2.931 25.214 1.00 94.75 576 GLY A O 1
ATOM 4705 N N . LEU A 1 577 ? -6.861 -4.032 24.882 1.00 95.06 577 LEU A N 1
ATOM 4706 C CA . LEU A 1 577 ? -7.683 -2.879 24.546 1.00 95.06 577 LEU A CA 1
ATOM 4707 C C . LEU A 1 577 ? -8.922 -2.801 25.415 1.00 95.06 577 LEU A C 1
ATOM 4709 O O . LEU A 1 577 ? -9.563 -3.820 25.664 1.00 95.06 577 LEU A O 1
ATOM 4713 N N . ILE A 1 578 ? -9.291 -1.588 25.815 1.00 94.81 578 ILE A N 1
ATOM 4714 C CA . ILE A 1 578 ? -10.584 -1.316 26.434 1.00 94.81 578 ILE A CA 1
ATOM 4715 C C . ILE A 1 578 ? -11.319 -0.253 25.629 1.00 94.81 578 ILE A C 1
ATOM 4717 O O . ILE A 1 578 ? -10.807 0.849 25.456 1.00 94.81 578 ILE A O 1
ATOM 4721 N N . PHE A 1 579 ? -12.529 -0.587 25.184 1.00 92.94 579 PHE A N 1
ATOM 4722 C CA . PHE A 1 579 ? -13.441 0.310 24.491 1.00 92.94 579 PHE A CA 1
ATOM 4723 C C . PHE A 1 579 ? -14.424 0.945 25.472 1.00 92.94 579 PHE A C 1
ATOM 4725 O O . PHE A 1 579 ? -15.287 0.269 26.043 1.00 92.94 579 PHE A O 1
ATOM 4732 N N . CYS A 1 580 ? -14.294 2.256 25.646 1.00 90.31 580 CYS A N 1
ATOM 4733 C CA . CYS A 1 580 ? -15.175 3.103 26.434 1.00 90.31 580 CYS A CA 1
ATOM 4734 C C . CYS A 1 580 ? -16.194 3.824 25.534 1.00 90.31 580 CYS A C 1
ATOM 4736 O O . CYS A 1 580 ? -15.856 4.242 24.423 1.00 90.31 580 CYS A O 1
ATOM 4738 N N . PRO A 1 581 ? -17.432 4.042 26.011 1.00 85.88 581 PRO A N 1
ATOM 4739 C CA . PRO A 1 581 ? -18.459 4.750 25.249 1.00 85.88 581 PRO A CA 1
ATOM 4740 C C . PRO A 1 581 ? -18.164 6.240 25.047 1.00 85.88 581 PRO A C 1
ATOM 4742 O O . PRO A 1 581 ? -18.626 6.819 24.068 1.00 85.88 581 PRO A O 1
ATOM 4745 N N . THR A 1 582 ? -17.430 6.883 25.962 1.00 84.19 582 THR A N 1
ATOM 4746 C CA . THR A 1 582 ? -17.255 8.342 25.945 1.00 84.19 582 THR A CA 1
ATOM 4747 C C . THR A 1 582 ? -15.810 8.763 26.209 1.00 84.19 582 THR A C 1
ATOM 4749 O O . THR A 1 582 ? -15.025 8.048 26.835 1.00 84.19 582 THR A O 1
ATOM 4752 N N . LYS A 1 583 ? -15.460 9.970 25.755 1.00 82.94 583 LYS A N 1
ATOM 4753 C CA . LYS A 1 583 ? -14.216 10.669 26.124 1.00 82.94 583 LYS A CA 1
ATOM 4754 C C . LYS A 1 583 ? -14.360 11.539 27.378 1.00 82.94 583 LYS A C 1
ATOM 4756 O O . LYS A 1 583 ? -13.472 12.325 27.677 1.00 82.94 583 LYS A O 1
ATOM 4761 N N . SER A 1 584 ? -15.508 11.450 28.050 1.00 78.75 584 SER A N 1
ATOM 4762 C CA . SER A 1 584 ? -15.864 12.328 29.159 1.00 78.75 584 SER A CA 1
ATOM 4763 C C . SER A 1 584 ? -14.882 12.172 30.318 1.00 78.75 584 SER A C 1
ATOM 4765 O O . SER A 1 584 ? -14.581 11.067 30.757 1.00 78.75 584 SER A O 1
ATOM 4767 N N . ASP A 1 585 ? -14.427 13.302 30.835 1.00 75.00 585 ASP A N 1
ATOM 4768 C CA . ASP A 1 585 ? -13.664 13.449 32.071 1.00 75.00 585 ASP A CA 1
ATOM 4769 C C . ASP A 1 585 ? -14.571 13.701 33.287 1.00 75.00 585 ASP A C 1
ATOM 4771 O O . ASP A 1 585 ? -14.080 13.984 34.376 1.00 75.00 585 ASP A O 1
ATOM 4775 N N . SER A 1 586 ? -15.896 13.593 33.118 1.00 71.69 586 SER A N 1
ATOM 4776 C CA . SER A 1 586 ? -16.912 13.773 34.167 1.00 71.69 586 SER A CA 1
ATOM 4777 C C . SER A 1 586 ? -17.720 12.498 34.456 1.00 71.69 586 SER A C 1
ATOM 4779 O O . SER A 1 586 ? -18.301 12.356 35.540 1.00 71.69 586 SER A O 1
ATOM 4781 N N . LEU A 1 587 ? -17.713 11.534 33.531 1.00 76.25 587 LEU A N 1
ATOM 4782 C CA . LEU A 1 587 ? -18.373 10.238 33.654 1.00 76.25 587 LEU A CA 1
ATOM 4783 C C . LEU A 1 587 ? -17.372 9.110 33.921 1.00 76.25 587 LEU A C 1
ATOM 4785 O O . LEU A 1 587 ? -16.372 8.961 33.227 1.00 76.25 587 LEU A O 1
ATOM 4789 N N . LYS A 1 588 ? -17.699 8.220 34.863 1.00 79.56 588 LYS A N 1
ATOM 4790 C CA . LYS A 1 588 ? -16.863 7.048 35.197 1.00 79.56 588 LYS A CA 1
ATOM 4791 C C . LYS A 1 588 ? -16.810 5.972 34.104 1.00 79.56 588 LYS A C 1
ATOM 4793 O O . LYS A 1 588 ? -16.046 5.025 34.219 1.00 79.56 588 LYS A O 1
ATOM 4798 N N . ASN A 1 589 ? -17.621 6.101 33.057 1.00 79.81 589 ASN A N 1
ATOM 4799 C CA . ASN A 1 589 ? -17.543 5.267 31.858 1.00 79.81 589 ASN A CA 1
ATOM 4800 C C . ASN A 1 589 ? -16.634 5.889 30.771 1.00 79.81 589 ASN A C 1
ATOM 4802 O O . ASN A 1 589 ? -16.548 5.356 29.666 1.00 79.81 589 ASN A O 1
ATOM 4806 N N . GLY A 1 590 ? -15.998 7.030 31.057 1.00 85.25 590 GLY A N 1
ATOM 4807 C CA . GLY A 1 590 ? -15.129 7.741 30.131 1.00 85.25 590 GLY A CA 1
ATOM 4808 C C . GLY A 1 590 ? -13.679 7.261 30.163 1.00 85.25 590 GLY A C 1
ATOM 4809 O O . GLY A 1 590 ? -13.200 6.729 31.169 1.00 85.25 590 GLY A O 1
ATOM 4810 N N . VAL A 1 591 ? -12.967 7.467 29.051 1.00 89.06 591 VAL A N 1
ATOM 4811 C CA . VAL A 1 591 ? -11.555 7.068 28.906 1.00 89.06 591 VAL A CA 1
ATOM 4812 C C . VAL A 1 591 ? -10.650 7.605 30.027 1.00 89.06 591 VAL A C 1
ATOM 4814 O O . VAL A 1 591 ? -9.951 6.785 30.624 1.00 89.06 591 VAL A O 1
ATOM 4817 N N . PRO A 1 592 ? -10.651 8.914 30.367 1.00 88.12 592 PRO A N 1
ATOM 4818 C CA . PRO A 1 592 ? -9.723 9.450 31.365 1.00 88.12 592 PRO A CA 1
ATOM 4819 C C . PRO A 1 592 ? -9.886 8.800 32.743 1.00 88.12 592 PRO A C 1
ATOM 4821 O O . PRO A 1 592 ? -8.905 8.391 33.355 1.00 88.12 592 PRO A O 1
ATOM 4824 N N . PHE A 1 593 ? -11.126 8.627 33.209 1.00 88.06 593 PHE A N 1
ATOM 4825 C CA . PHE A 1 593 ? -11.392 8.051 34.528 1.00 88.06 593 PHE A CA 1
ATOM 4826 C C . PHE A 1 593 ? -11.015 6.582 34.637 1.00 88.06 593 PHE A C 1
ATOM 4828 O O . PHE A 1 593 ? -10.503 6.157 35.676 1.00 88.06 593 PHE A O 1
ATOM 4835 N N . LEU A 1 594 ? -11.310 5.791 33.604 1.00 89.50 594 LEU A N 1
ATOM 4836 C CA . LEU A 1 594 ? -10.949 4.382 33.624 1.00 89.50 594 LEU A CA 1
ATOM 4837 C C . LEU A 1 594 ? -9.430 4.217 33.536 1.00 89.50 594 LEU A C 1
ATOM 4839 O O . LEU A 1 594 ? -8.874 3.378 34.239 1.00 89.50 594 LEU A O 1
ATOM 4843 N N . ALA A 1 595 ? -8.758 5.047 32.738 1.00 90.88 595 ALA A N 1
ATOM 4844 C CA . ALA A 1 595 ? -7.305 5.050 32.658 1.00 90.88 595 ALA A CA 1
ATOM 4845 C C . ALA A 1 595 ? -6.662 5.378 34.011 1.00 90.88 595 ALA A C 1
ATOM 4847 O O . ALA A 1 595 ? -5.883 4.572 34.507 1.00 90.88 595 ALA A O 1
ATOM 4848 N N . SER A 1 596 ? -7.071 6.469 34.669 1.00 90.50 596 SER A N 1
ATOM 4849 C CA . SER A 1 596 ? -6.548 6.835 35.995 1.00 90.50 596 SER A CA 1
ATOM 4850 C C . SER A 1 596 ? -6.841 5.790 37.076 1.00 90.50 596 SER A C 1
ATOM 4852 O O . SER A 1 596 ? -6.065 5.626 38.013 1.00 90.50 596 SER A O 1
ATOM 4854 N N . PHE A 1 597 ? -7.951 5.055 36.971 1.00 90.31 597 PHE A N 1
ATOM 4855 C CA . PHE A 1 597 ? -8.210 3.925 37.866 1.00 90.31 597 PHE A CA 1
ATOM 4856 C C . PHE A 1 597 ? -7.201 2.788 37.651 1.00 90.31 597 PHE A C 1
ATOM 4858 O O . PHE A 1 597 ? -6.674 2.253 38.628 1.00 90.31 597 PHE A O 1
ATOM 4865 N N . LEU A 1 598 ? -6.921 2.447 36.390 1.00 91.44 598 LEU A N 1
ATOM 4866 C CA . LEU A 1 598 ? -6.041 1.342 36.002 1.00 91.44 598 LEU A CA 1
ATOM 4867 C C . LEU A 1 598 ? -4.548 1.661 36.148 1.00 91.44 598 LEU A C 1
ATOM 4869 O O . LEU A 1 598 ? -3.770 0.734 36.338 1.00 91.44 598 LEU A O 1
ATOM 4873 N N . GLU A 1 599 ? -4.153 2.937 36.149 1.00 90.69 599 GLU A N 1
ATOM 4874 C CA . GLU A 1 599 ? -2.782 3.382 36.462 1.00 90.69 599 GLU A CA 1
ATOM 4875 C C . GLU A 1 599 ? -2.313 2.949 37.865 1.00 90.69 599 GLU A C 1
ATOM 4877 O O . GLU A 1 599 ? -1.114 2.872 38.123 1.00 90.69 599 GLU A O 1
ATOM 4882 N N . ASN A 1 600 ? -3.239 2.618 38.775 1.00 87.88 600 ASN A N 1
ATOM 4883 C CA . ASN A 1 600 ? -2.895 2.099 40.103 1.00 87.88 600 ASN A CA 1
ATOM 4884 C C . ASN A 1 600 ? -2.452 0.623 40.088 1.00 87.88 600 ASN A C 1
ATOM 4886 O O . ASN A 1 600 ? -1.887 0.145 41.076 1.00 87.88 600 ASN A O 1
ATOM 4890 N N . ASP A 1 601 ? -2.719 -0.120 39.010 1.00 86.50 601 ASP A N 1
ATOM 4891 C CA . ASP A 1 601 ? -2.264 -1.501 38.871 1.00 86.50 601 ASP A CA 1
ATOM 4892 C C . ASP A 1 601 ? -0.818 -1.524 38.367 1.00 86.50 601 ASP A C 1
ATOM 4894 O O . ASP A 1 601 ? -0.525 -1.164 37.230 1.00 86.50 601 ASP A O 1
ATOM 4898 N N . LYS A 1 602 ? 0.101 -2.009 39.207 1.00 85.44 602 LYS A N 1
ATOM 4899 C CA . LYS A 1 602 ? 1.539 -2.080 38.895 1.00 85.44 602 LYS A CA 1
ATOM 4900 C C . LYS A 1 602 ? 1.871 -2.975 37.696 1.00 85.44 602 LYS A C 1
ATOM 4902 O O . LYS A 1 602 ? 2.997 -2.928 37.208 1.00 85.44 602 LYS A O 1
ATOM 4907 N N . ASN A 1 603 ? 0.938 -3.819 37.258 1.00 86.94 603 ASN A N 1
ATOM 4908 C CA . ASN A 1 603 ? 1.118 -4.680 36.094 1.00 86.94 603 ASN A CA 1
ATOM 4909 C C . ASN A 1 603 ? 0.722 -3.991 34.781 1.00 86.94 603 ASN A C 1
ATOM 4911 O O . ASN A 1 603 ? 0.961 -4.554 33.712 1.00 86.94 603 ASN A O 1
ATOM 4915 N N . LEU A 1 604 ? 0.096 -2.813 34.835 1.00 90.88 604 LEU A N 1
ATOM 4916 C CA . LEU A 1 604 ? -0.437 -2.120 33.669 1.00 90.88 604 LEU A CA 1
ATOM 4917 C C . LEU A 1 604 ? 0.334 -0.828 33.400 1.00 90.88 604 LEU A C 1
ATOM 4919 O O . LEU A 1 604 ? 0.592 -0.022 34.284 1.00 90.88 604 LEU A O 1
ATOM 4923 N N . GLU A 1 605 ? 0.658 -0.620 32.133 1.00 94.06 605 GLU A N 1
ATOM 4924 C CA . GLU A 1 605 ? 1.155 0.635 31.594 1.00 94.06 605 GLU A CA 1
ATOM 4925 C C . GLU A 1 605 ? 0.116 1.125 30.591 1.00 94.06 605 GLU A C 1
ATOM 4927 O O . GLU A 1 605 ? -0.082 0.507 29.537 1.00 94.06 605 GLU A O 1
ATOM 4932 N N . VAL A 1 606 ? -0.591 2.191 30.963 1.00 94.50 606 VAL A N 1
ATOM 4933 C CA . VAL A 1 606 ? -1.845 2.596 30.325 1.00 94.50 606 VAL A CA 1
ATOM 4934 C C . VAL A 1 606 ? -1.617 3.756 29.359 1.00 94.50 606 VAL A C 1
ATOM 4936 O O . VAL A 1 606 ? -1.211 4.845 29.748 1.00 94.50 606 VAL A O 1
ATOM 4939 N N . GLY A 1 607 ? -1.936 3.537 28.086 1.00 93.50 607 GLY A N 1
ATOM 4940 C CA . GLY A 1 607 ? -2.149 4.590 27.098 1.00 93.50 607 GLY A CA 1
ATOM 4941 C C . GLY A 1 607 ? -3.628 4.969 27.000 1.00 93.50 607 GLY A C 1
ATOM 4942 O O . GLY A 1 607 ? -4.513 4.151 27.261 1.00 93.50 607 GLY A O 1
ATOM 4943 N N . THR A 1 608 ? -3.906 6.204 26.583 1.00 92.31 608 THR A N 1
ATOM 4944 C CA . THR A 1 608 ? -5.267 6.673 26.280 1.00 92.31 608 THR A CA 1
ATOM 4945 C C . THR A 1 608 ? -5.398 7.170 24.849 1.00 92.31 608 THR A C 1
ATOM 4947 O O . THR A 1 608 ? -4.470 7.789 24.324 1.00 92.31 608 THR A O 1
ATOM 4950 N N . PHE A 1 609 ? -6.557 6.933 24.229 1.00 87.75 609 PHE A N 1
ATOM 4951 C CA . PHE A 1 609 ? -6.863 7.468 22.902 1.00 87.75 609 PHE A CA 1
ATOM 4952 C C . PHE A 1 609 ? -8.345 7.803 22.736 1.00 87.75 609 PHE A C 1
ATOM 4954 O O . PHE A 1 609 ? -9.227 6.977 22.960 1.00 87.75 609 PHE A O 1
ATOM 4961 N N . PHE A 1 610 ? -8.644 9.016 22.292 1.00 84.06 610 PHE A N 1
ATOM 4962 C CA . PHE A 1 610 ? -10.002 9.440 21.964 1.00 84.06 610 PHE A CA 1
ATOM 4963 C C . PHE A 1 610 ? -9.948 10.646 21.026 1.00 84.06 610 PHE A C 1
ATOM 4965 O O . PHE A 1 610 ? -9.021 11.444 21.103 1.00 84.06 610 PHE A O 1
ATOM 4972 N N . GLY A 1 611 ? -10.929 10.781 20.132 1.00 66.12 611 GLY A N 1
ATOM 4973 C CA . GLY A 1 611 ? -10.943 11.876 19.158 1.00 66.12 611 GLY A CA 1
ATOM 4974 C C . GLY A 1 611 ? -11.210 13.254 19.782 1.00 66.12 611 GLY A C 1
ATOM 4975 O O . GLY A 1 611 ? -12.081 13.396 20.656 1.00 66.12 611 GLY A O 1
ATOM 4976 N N . GLY A 1 612 ? -10.509 14.283 19.290 1.00 55.34 612 GLY A N 1
ATOM 4977 C CA . GLY A 1 612 ? -10.909 15.688 19.421 1.00 55.34 612 GLY A CA 1
ATOM 4978 C C . GLY A 1 612 ? -12.347 15.913 18.922 1.00 55.34 612 GLY A C 1
ATOM 4979 O O . GLY A 1 612 ? -12.853 15.144 18.114 1.00 55.34 612 GLY A O 1
ATOM 4980 N N . GLY A 1 613 ? -13.075 16.869 19.509 1.00 38.81 613 GLY A N 1
ATOM 4981 C CA . GLY A 1 613 ? -14.464 17.175 19.115 1.00 38.81 613 GLY A CA 1
ATOM 4982 C C . GLY A 1 613 ? -14.558 17.924 17.782 1.00 38.81 613 GLY A C 1
ATOM 4983 O O . GLY A 1 613 ? -13.541 18.408 17.297 1.00 38.81 613 GLY A O 1
ATOM 4984 N N . ASP A 1 614 ? -15.778 17.982 17.246 1.00 39.12 614 ASP A N 1
ATOM 4985 C CA . ASP A 1 614 ? -16.154 18.234 15.847 1.00 39.12 614 ASP A CA 1
ATOM 4986 C C . ASP A 1 614 ? -15.709 19.560 15.197 1.00 39.12 614 ASP A C 1
ATOM 4988 O O . ASP A 1 614 ? -15.657 20.614 15.825 1.00 39.12 614 ASP A O 1
ATOM 4992 N N . ASP A 1 615 ? -15.480 19.433 13.886 1.00 40.97 615 ASP A N 1
ATOM 4993 C CA . ASP A 1 615 ? -15.768 20.341 12.772 1.00 40.97 615 ASP A CA 1
ATOM 4994 C C . ASP A 1 615 ? -15.303 21.810 12.756 1.00 40.97 615 ASP A C 1
ATOM 4996 O O . ASP A 1 615 ? -15.656 22.667 13.558 1.00 40.97 615 ASP A O 1
ATOM 5000 N N . THR A 1 616 ? -14.635 22.112 11.635 1.00 35.50 616 THR A N 1
ATOM 5001 C CA . THR A 1 616 ? -14.243 23.424 11.097 1.00 35.50 616 THR A CA 1
ATOM 5002 C C . THR A 1 616 ? -13.133 24.156 11.867 1.00 35.50 616 THR A C 1
ATOM 5004 O O . THR A 1 616 ? -13.318 24.704 12.943 1.00 35.50 616 THR A O 1
ATOM 5007 N N . ASN A 1 617 ? -11.947 24.203 11.245 1.00 37.06 617 ASN A N 1
ATOM 5008 C CA . ASN A 1 617 ? -10.702 24.827 11.724 1.00 37.06 617 ASN A CA 1
ATOM 5009 C C . ASN A 1 617 ? -10.013 24.113 12.899 1.00 37.06 617 ASN A C 1
ATOM 5011 O O . ASN A 1 617 ? -9.797 24.681 13.967 1.00 37.06 617 ASN A O 1
ATOM 5015 N N . VAL A 1 618 ? -9.582 22.870 12.670 1.00 39.69 618 VAL A N 1
ATOM 5016 C CA . VAL A 1 618 ? -8.762 22.126 13.636 1.00 39.69 618 VAL A CA 1
ATOM 5017 C C . VAL A 1 618 ? -7.334 22.679 13.645 1.00 39.69 618 VAL A C 1
ATOM 5019 O O . VAL A 1 618 ? -6.477 22.281 12.855 1.00 39.69 618 VAL A O 1
ATOM 5022 N N . VAL A 1 619 ? -7.082 23.606 14.567 1.00 37.34 619 VAL A N 1
ATOM 5023 C CA . VAL A 1 619 ? -5.762 23.759 15.186 1.00 37.34 619 VAL A CA 1
ATOM 5024 C C . VAL A 1 619 ? -5.480 22.452 15.931 1.00 37.34 619 VAL A C 1
ATOM 5026 O O . VAL A 1 619 ? -6.338 21.982 16.675 1.00 37.34 619 VAL A O 1
ATOM 5029 N N . ILE A 1 620 ? -4.312 21.841 15.707 1.00 42.19 620 ILE A N 1
ATOM 5030 C CA . ILE A 1 620 ? -3.904 20.589 16.364 1.00 42.19 620 ILE A CA 1
ATOM 5031 C C . ILE A 1 620 ? -3.982 20.794 17.881 1.00 42.19 620 ILE A C 1
ATOM 5033 O O . ILE A 1 620 ? -3.183 21.538 18.453 1.00 42.19 620 ILE A O 1
ATOM 5037 N N . ASN A 1 621 ? -4.955 20.159 18.537 1.00 49.28 621 ASN A N 1
ATOM 5038 C CA . ASN A 1 621 ? -5.098 20.261 19.981 1.00 49.28 621 ASN A CA 1
ATOM 5039 C C . ASN A 1 621 ? -3.964 19.474 20.669 1.00 49.28 621 ASN A C 1
ATOM 5041 O O . ASN A 1 621 ? -3.587 18.398 20.197 1.00 49.28 621 ASN A O 1
ATOM 5045 N N . PRO A 1 622 ? -3.461 19.916 21.838 1.00 51.06 622 PRO A N 1
ATOM 5046 C CA . PRO A 1 622 ? -2.461 19.171 22.616 1.00 51.06 622 PRO A CA 1
ATOM 5047 C C . PRO A 1 622 ? -2.890 17.726 22.939 1.00 51.06 622 PRO A C 1
ATOM 5049 O O . PRO A 1 622 ? -2.059 16.831 23.090 1.00 51.06 622 PRO A O 1
ATOM 5052 N N . ILE A 1 623 ? -4.204 17.497 23.022 1.00 52.16 623 ILE A N 1
ATOM 5053 C CA . ILE A 1 623 ? -4.836 16.202 23.300 1.00 52.16 623 ILE A CA 1
ATOM 5054 C C . ILE A 1 623 ? -4.694 15.228 22.118 1.00 52.16 623 ILE A C 1
ATOM 5056 O O . ILE A 1 623 ? -4.461 14.037 22.343 1.00 52.16 623 ILE A O 1
ATOM 5060 N N . ASP A 1 624 ? -4.767 15.716 20.875 1.00 60.25 624 ASP A N 1
ATOM 5061 C CA . ASP A 1 624 ? -4.592 14.882 19.679 1.00 60.25 624 ASP A CA 1
ATOM 5062 C C . ASP A 1 624 ? -3.137 14.401 19.573 1.00 60.25 624 ASP A C 1
ATOM 5064 O O . ASP A 1 624 ? -2.885 13.224 19.308 1.00 60.25 624 ASP A O 1
ATOM 5068 N N . ASN A 1 625 ? -2.177 15.270 19.917 1.00 66.31 625 ASN A N 1
ATOM 5069 C CA . ASN A 1 625 ? -0.759 14.904 20.000 1.00 66.31 625 ASN A CA 1
ATOM 5070 C C . ASN A 1 625 ? -0.491 13.839 21.076 1.00 66.31 625 ASN A C 1
ATOM 5072 O O . ASN A 1 625 ? 0.266 12.900 20.832 1.00 66.31 625 ASN A O 1
ATOM 5076 N N . LYS A 1 626 ? -1.131 13.933 22.254 1.00 80.19 626 LYS A N 1
ATOM 5077 C CA . LYS A 1 626 ? -0.980 12.921 23.316 1.00 80.19 626 LYS A CA 1
ATOM 5078 C C . LYS A 1 626 ? -1.576 11.571 22.912 1.00 80.19 626 LYS A C 1
ATOM 5080 O O . LYS A 1 626 ? -0.937 10.543 23.123 1.00 80.19 626 LYS A O 1
ATOM 5085 N N . SER A 1 627 ? -2.768 11.565 22.314 1.00 81.69 627 SER A N 1
ATOM 5086 C CA . SER A 1 627 ? -3.400 10.334 21.817 1.00 81.69 627 SER A CA 1
ATOM 5087 C C . SER A 1 627 ? -2.525 9.655 20.759 1.00 81.69 627 SER A C 1
ATOM 5089 O O . SER A 1 627 ? -2.302 8.447 20.820 1.00 81.69 627 SER A O 1
ATOM 5091 N N . TYR A 1 628 ? -1.946 10.435 19.842 1.00 77.69 628 TYR A N 1
ATOM 5092 C CA . TYR A 1 628 ? -1.032 9.918 18.825 1.00 77.69 628 TYR A CA 1
ATOM 5093 C C . TYR A 1 628 ? 0.257 9.338 19.425 1.00 77.69 628 TYR A C 1
ATOM 5095 O O . TYR A 1 628 ? 0.664 8.231 19.072 1.00 77.69 628 TYR A O 1
ATOM 5103 N N . GLN A 1 629 ? 0.865 10.027 20.396 1.00 82.81 629 GLN A N 1
ATOM 5104 C CA . GLN A 1 629 ? 2.044 9.511 21.093 1.00 82.81 629 GLN A CA 1
ATOM 5105 C C . GLN A 1 629 ? 1.738 8.198 21.834 1.00 82.81 629 GLN A C 1
ATOM 5107 O O . GLN A 1 629 ? 2.475 7.222 21.693 1.00 82.81 629 GLN A O 1
ATOM 5112 N N . ASN A 1 630 ? 0.605 8.127 22.541 1.00 89.19 630 ASN A N 1
ATOM 5113 C CA . ASN A 1 630 ? 0.156 6.903 23.207 1.00 89.19 630 ASN A CA 1
ATOM 5114 C C . ASN A 1 630 ? -0.064 5.752 22.215 1.00 89.19 630 ASN A C 1
ATOM 5116 O O . ASN A 1 630 ? 0.243 4.602 22.529 1.00 89.19 630 ASN A O 1
ATOM 5120 N N . GLN A 1 631 ? -0.590 6.038 21.019 1.00 85.88 631 GLN A N 1
ATOM 5121 C CA . GLN A 1 631 ? -0.736 5.045 19.956 1.00 85.88 631 GLN A CA 1
ATOM 5122 C C . GLN A 1 631 ? 0.630 4.503 19.512 1.00 85.88 631 GLN A C 1
ATOM 5124 O O . GLN A 1 631 ? 0.783 3.286 19.405 1.00 85.88 631 GLN A O 1
ATOM 5129 N N . ILE A 1 632 ? 1.623 5.372 19.292 1.00 84.12 632 ILE A N 1
ATOM 5130 C CA . ILE A 1 632 ? 2.991 4.964 18.930 1.00 84.12 632 ILE A CA 1
ATOM 5131 C C . ILE A 1 632 ? 3.600 4.083 20.026 1.00 84.12 632 ILE A C 1
ATOM 5133 O O . ILE A 1 632 ? 4.146 3.012 19.744 1.00 84.12 632 ILE A O 1
ATOM 5137 N N . ASP A 1 633 ? 3.491 4.503 21.284 1.00 89.88 633 ASP A N 1
ATOM 5138 C CA . ASP A 1 633 ? 4.052 3.769 22.418 1.00 89.88 633 ASP A CA 1
ATOM 5139 C C . ASP A 1 633 ? 3.355 2.411 22.617 1.00 89.88 633 ASP A C 1
ATOM 5141 O O . ASP A 1 633 ? 4.009 1.402 22.890 1.00 89.88 633 ASP A O 1
ATOM 5145 N N . PHE A 1 634 ? 2.049 2.336 22.357 1.00 91.44 634 PHE A N 1
ATOM 5146 C CA . PHE A 1 634 ? 1.301 1.081 22.367 1.00 91.44 634 PHE A CA 1
ATOM 5147 C C . PHE A 1 634 ? 1.695 0.149 21.218 1.00 91.44 634 PHE A C 1
ATOM 5149 O O . PHE A 1 634 ? 1.951 -1.038 21.438 1.00 91.44 634 PHE A O 1
ATOM 5156 N N . ILE A 1 635 ? 1.798 0.655 19.985 1.00 86.25 635 ILE A N 1
ATOM 5157 C CA . ILE A 1 635 ? 2.220 -0.142 18.821 1.00 86.25 635 ILE A CA 1
ATOM 5158 C C . ILE A 1 635 ? 3.639 -0.684 19.036 1.00 86.25 635 ILE A C 1
ATOM 5160 O O . ILE A 1 635 ? 3.868 -1.877 18.835 1.00 86.25 635 ILE A O 1
ATOM 5164 N N . SER A 1 636 ? 4.549 0.145 19.556 1.00 85.69 636 SER A N 1
ATOM 5165 C CA . SER A 1 636 ? 5.947 -0.210 19.843 1.00 85.69 636 SER A CA 1
ATOM 5166 C C . SER A 1 636 ? 6.163 -1.077 21.096 1.00 85.69 636 SER A C 1
ATOM 5168 O O . SER A 1 636 ? 7.306 -1.353 21.451 1.00 85.69 636 SER A O 1
ATOM 5170 N N . ASN A 1 637 ? 5.093 -1.566 21.739 1.00 91.00 637 ASN A N 1
ATOM 5171 C CA . ASN A 1 637 ? 5.132 -2.409 22.946 1.00 91.00 637 ASN A CA 1
ATOM 5172 C C . ASN A 1 637 ? 5.701 -1.724 24.201 1.00 91.00 637 ASN A C 1
ATOM 5174 O O . ASN A 1 637 ? 6.107 -2.422 25.133 1.00 91.00 637 ASN A O 1
ATOM 5178 N N . LYS A 1 638 ? 5.734 -0.389 24.262 1.00 91.06 638 LYS A N 1
ATOM 5179 C CA . LYS A 1 638 ? 6.134 0.335 25.479 1.00 91.06 638 LYS A CA 1
ATOM 5180 C C . LYS A 1 638 ? 5.019 0.387 26.518 1.00 91.06 638 LYS A C 1
ATOM 5182 O O . LYS A 1 638 ? 5.323 0.364 27.705 1.00 91.06 638 LYS A O 1
ATOM 5187 N N . THR A 1 639 ? 3.760 0.409 26.081 1.00 93.00 639 THR A N 1
ATOM 5188 C CA . THR A 1 639 ? 2.569 0.255 26.930 1.00 93.00 639 THR A CA 1
ATOM 5189 C C . THR A 1 639 ? 1.888 -1.088 26.641 1.00 93.00 639 THR A C 1
ATOM 5191 O O . THR A 1 639 ? 1.974 -1.603 25.521 1.00 93.00 639 THR A O 1
ATOM 5194 N N . ASN A 1 640 ? 1.247 -1.698 27.645 1.00 93.50 640 ASN A N 1
ATOM 5195 C CA . ASN A 1 640 ? 0.536 -2.979 27.489 1.00 93.50 640 ASN A CA 1
ATOM 5196 C C . ASN A 1 640 ? -0.987 -2.833 27.483 1.00 93.50 640 ASN A C 1
ATOM 5198 O O . ASN A 1 640 ? -1.689 -3.788 27.156 1.00 93.50 640 ASN A O 1
ATOM 5202 N N . LEU A 1 641 ? -1.513 -1.650 27.782 1.00 95.44 641 LEU A N 1
ATOM 5203 C CA . LEU A 1 641 ? -2.940 -1.395 27.747 1.00 95.44 641 LEU A CA 1
ATOM 5204 C C . LEU A 1 641 ? -3.228 -0.087 27.033 1.00 95.44 641 LEU A C 1
ATOM 5206 O O . LEU A 1 641 ? -2.588 0.926 27.292 1.00 95.44 641 LEU A O 1
ATOM 5210 N N . MET A 1 642 ? -4.238 -0.103 26.173 1.00 95.31 642 MET A N 1
ATOM 5211 C CA . MET A 1 642 ? -4.824 1.111 25.629 1.00 95.31 642 MET A CA 1
ATOM 5212 C C . MET A 1 642 ? -6.299 1.189 26.020 1.00 95.31 642 MET A C 1
ATOM 5214 O O . MET A 1 642 ? -7.075 0.270 25.746 1.00 95.31 642 MET A O 1
ATOM 5218 N N . VAL A 1 643 ? -6.678 2.297 26.653 1.00 94.31 643 VAL A N 1
ATOM 5219 C CA . VAL A 1 643 ? -8.067 2.636 26.979 1.00 94.31 643 VAL A CA 1
ATOM 5220 C C . VAL A 1 643 ? -8.533 3.698 26.001 1.00 94.31 643 VAL A C 1
ATOM 5222 O O . VAL A 1 643 ? -7.923 4.763 25.894 1.00 94.31 643 VAL A O 1
ATOM 5225 N N . ALA A 1 644 ? -9.605 3.423 25.270 1.00 92.31 644 ALA A N 1
ATOM 5226 C CA . ALA A 1 644 ? -9.985 4.284 24.173 1.00 92.31 644 ALA A CA 1
ATOM 5227 C C . ALA A 1 644 ? -11.474 4.298 23.852 1.00 92.31 644 ALA A C 1
ATOM 5229 O O . ALA A 1 644 ? -12.209 3.388 24.215 1.00 92.31 644 ALA A O 1
ATOM 5230 N N . THR A 1 645 ? -11.925 5.330 23.138 1.00 88.25 645 THR A N 1
ATOM 5231 C CA . THR A 1 645 ? -13.227 5.286 22.457 1.00 88.25 645 THR A CA 1
ATOM 5232 C C . THR A 1 645 ? -13.110 4.545 21.125 1.00 88.25 645 THR A C 1
ATOM 5234 O O . THR A 1 645 ? -12.014 4.175 20.701 1.00 88.25 645 THR A O 1
ATOM 5237 N N . ARG A 1 646 ? -14.230 4.389 20.408 1.00 76.12 646 ARG A N 1
ATOM 5238 C CA . ARG A 1 646 ? -14.254 3.817 19.046 1.00 76.12 646 ARG A CA 1
ATOM 5239 C C . ARG A 1 646 ? -13.321 4.501 18.048 1.00 76.12 646 ARG A C 1
ATOM 5241 O O . ARG A 1 646 ? -12.940 3.895 17.054 1.00 76.12 646 ARG A O 1
ATOM 5248 N N . ALA A 1 647 ? -12.928 5.747 18.321 1.00 71.69 647 ALA A N 1
ATOM 5249 C CA . ALA A 1 647 ? -11.947 6.468 17.515 1.00 71.69 647 ALA A CA 1
ATOM 5250 C C . ALA A 1 647 ? -10.599 5.727 17.432 1.00 71.69 647 ALA A C 1
ATOM 5252 O O . ALA A 1 647 ? -9.884 5.862 16.441 1.00 71.69 647 ALA A O 1
ATOM 5253 N N . PHE A 1 648 ? -10.248 4.936 18.451 1.00 75.50 648 PHE A N 1
ATOM 5254 C CA . PHE A 1 648 ? -9.061 4.094 18.415 1.00 75.50 648 PHE A CA 1
ATOM 5255 C C . PHE A 1 648 ? -9.381 2.765 17.761 1.00 75.50 648 PHE A C 1
ATOM 5257 O O . PHE A 1 648 ? -9.958 1.861 18.365 1.00 75.50 648 PHE A O 1
ATOM 5264 N N . GLY A 1 649 ? -8.975 2.615 16.512 1.00 61.94 649 GLY A N 1
ATOM 5265 C CA . GLY A 1 649 ? -9.261 1.372 15.846 1.00 61.94 649 GLY A CA 1
ATOM 5266 C C . GLY A 1 649 ? -8.760 1.300 14.427 1.00 61.94 649 GLY A C 1
ATOM 5267 O O . GLY A 1 649 ? -7.891 0.485 14.111 1.00 61.94 649 GLY A O 1
ATOM 5268 N N . MET A 1 650 ? -9.349 2.095 13.547 1.00 68.81 650 MET A N 1
ATOM 5269 C CA . MET A 1 650 ? -9.053 2.021 12.117 1.00 68.81 650 MET A CA 1
ATOM 5270 C C . MET A 1 650 ? -7.542 2.178 11.878 1.00 68.81 650 MET A C 1
ATOM 5272 O O . MET A 1 650 ? -6.904 3.056 12.457 1.00 68.81 650 MET A O 1
ATOM 5276 N N . GLY A 1 651 ? -6.957 1.263 11.099 1.00 60.41 651 GLY A N 1
ATOM 5277 C CA . GLY A 1 651 ? -5.524 1.270 10.771 1.00 60.41 651 GLY A CA 1
ATOM 5278 C C . GLY A 1 651 ? 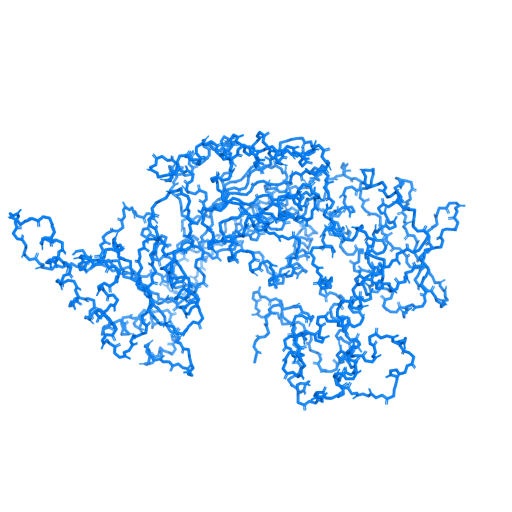-4.556 0.703 11.815 1.00 60.41 651 GLY A C 1
ATOM 5279 O O . GLY A 1 651 ? -3.363 0.633 11.548 1.00 60.41 651 GLY A O 1
ATOM 5280 N N . ILE A 1 652 ? -5.006 0.239 12.984 1.00 74.25 652 ILE A N 1
ATOM 5281 C CA . ILE A 1 652 ? -4.081 -0.375 13.954 1.00 74.25 652 ILE A CA 1
ATOM 5282 C C . ILE A 1 652 ? -3.679 -1.759 13.471 1.00 74.25 652 ILE A C 1
ATOM 5284 O O . ILE A 1 652 ? -4.554 -2.601 13.280 1.00 74.25 652 ILE A O 1
ATOM 5288 N N . ASP A 1 653 ? -2.377 -2.024 13.348 1.00 73.19 653 ASP A N 1
ATOM 5289 C CA . ASP A 1 653 ? -1.826 -3.348 13.048 1.00 73.19 653 ASP A CA 1
ATOM 5290 C C . ASP A 1 653 ? -0.824 -3.828 14.094 1.00 73.19 653 ASP A C 1
ATOM 5292 O O . ASP A 1 653 ? 0.388 -3.735 13.934 1.00 73.19 653 ASP A O 1
ATOM 5296 N N . LYS A 1 654 ? -1.365 -4.337 15.206 1.00 84.81 654 LYS A N 1
ATOM 5297 C CA . LYS A 1 654 ? -0.586 -4.847 16.333 1.00 84.81 654 LYS A CA 1
ATOM 5298 C C . LYS A 1 654 ? -0.816 -6.358 16.502 1.00 84.81 654 LYS A C 1
ATOM 5300 O O . LYS A 1 654 ? -1.936 -6.760 16.821 1.00 84.81 654 LYS A O 1
ATOM 5305 N N . PRO A 1 655 ? 0.215 -7.208 16.324 1.00 83.12 655 PRO A N 1
ATOM 5306 C CA . PRO A 1 655 ? 0.046 -8.663 16.287 1.00 83.12 655 PRO A CA 1
ATOM 5307 C C . PRO A 1 655 ? -0.294 -9.288 17.648 1.00 83.12 655 PRO A C 1
ATOM 5309 O O . PRO A 1 655 ? -0.969 -10.313 17.694 1.00 83.12 655 PRO A O 1
ATOM 5312 N N . ASN A 1 656 ? 0.155 -8.683 18.750 1.00 88.62 656 ASN A N 1
ATOM 5313 C CA . ASN A 1 656 ? 0.162 -9.271 20.093 1.00 88.62 656 ASN A CA 1
ATOM 5314 C C . ASN A 1 656 ? -0.930 -8.737 21.041 1.00 88.62 656 ASN A C 1
ATOM 5316 O O . ASN A 1 656 ? -0.782 -8.801 22.263 1.00 88.62 656 ASN A O 1
ATOM 5320 N N . ILE A 1 657 ? -2.036 -8.210 20.508 1.00 93.50 657 ILE A N 1
ATOM 5321 C CA . ILE A 1 657 ? -3.209 -7.885 21.332 1.00 93.50 657 ILE A CA 1
ATOM 5322 C C . ILE A 1 657 ? -3.888 -9.202 21.733 1.00 93.50 657 ILE A C 1
ATOM 5324 O O . ILE A 1 657 ? -4.418 -9.920 20.884 1.00 93.50 657 ILE A O 1
ATOM 5328 N N . ARG A 1 658 ? -3.872 -9.535 23.025 1.00 93.62 658 ARG A N 1
ATOM 5329 C CA . ARG A 1 658 ? -4.403 -10.798 23.564 1.00 93.62 658 ARG A CA 1
ATOM 5330 C C . ARG A 1 658 ? -5.830 -10.679 24.096 1.00 93.62 658 ARG A C 1
ATOM 5332 O O . ARG A 1 658 ? -6.493 -11.698 24.255 1.00 93.62 658 ARG A O 1
ATOM 5339 N N . TYR A 1 659 ? -6.315 -9.465 24.349 1.00 95.06 659 TYR A N 1
ATOM 5340 C CA . TYR A 1 659 ? -7.666 -9.245 24.860 1.00 95.06 659 TYR A CA 1
ATOM 5341 C C . TYR A 1 659 ? -8.258 -7.901 24.441 1.00 95.06 659 TYR A C 1
ATOM 5343 O O . TYR A 1 659 ? -7.541 -6.913 24.272 1.00 95.06 659 TYR A O 1
ATOM 5351 N N . THR A 1 660 ? -9.584 -7.866 24.317 1.00 95.38 660 THR A N 1
ATOM 5352 C CA . THR A 1 660 ? -10.367 -6.631 24.179 1.00 95.38 660 THR A CA 1
ATOM 5353 C C . THR A 1 660 ? -11.498 -6.632 25.198 1.00 95.38 660 THR A C 1
ATOM 5355 O O . THR A 1 660 ? -12.159 -7.655 25.368 1.00 95.38 660 THR A O 1
ATOM 5358 N N . ILE A 1 661 ? -11.766 -5.503 25.843 1.00 95.19 661 ILE A N 1
ATOM 5359 C CA . ILE A 1 661 ? -12.859 -5.344 26.803 1.00 95.19 661 ILE A CA 1
ATOM 5360 C C . ILE A 1 661 ? -13.766 -4.225 26.305 1.00 95.19 661 ILE A C 1
ATOM 5362 O O . ILE A 1 661 ? -13.324 -3.095 26.145 1.00 95.19 661 ILE A O 1
ATOM 5366 N N . HIS A 1 662 ? -15.040 -4.521 26.098 1.00 94.50 662 HIS A N 1
ATOM 5367 C CA . HIS A 1 662 ? -16.052 -3.529 25.765 1.00 94.50 662 HIS A CA 1
ATOM 5368 C C . HIS A 1 662 ? -16.790 -3.171 27.044 1.00 94.50 662 HIS A C 1
ATOM 5370 O O . HIS A 1 662 ? -17.441 -4.016 27.663 1.00 94.50 662 HIS A O 1
ATOM 5376 N N . TYR A 1 663 ? -16.650 -1.917 27.467 1.00 90.56 663 TYR A N 1
ATOM 5377 C CA . TYR A 1 663 ? -17.247 -1.422 28.705 1.00 90.56 663 TYR A CA 1
ATOM 5378 C C . TYR A 1 663 ? -18.784 -1.415 28.659 1.00 90.56 663 TYR A C 1
ATOM 5380 O O . TYR A 1 663 ? -19.460 -1.470 29.687 1.00 90.56 663 TYR A O 1
ATOM 5388 N N . THR A 1 664 ? -19.332 -1.326 27.451 1.00 87.25 664 THR A N 1
ATOM 5389 C CA . THR A 1 664 ? -20.753 -1.436 27.135 1.00 87.25 664 THR A CA 1
ATOM 5390 C C . THR A 1 664 ? -20.912 -2.166 25.803 1.00 87.25 664 THR A C 1
ATOM 5392 O O . THR A 1 664 ? -19.917 -2.439 25.128 1.00 87.25 664 THR A O 1
ATOM 5395 N N . PHE A 1 665 ? -22.147 -2.469 25.410 1.00 87.56 665 PHE A N 1
ATOM 5396 C CA . PHE A 1 665 ? -22.421 -3.004 24.083 1.00 87.56 665 PHE A CA 1
ATOM 5397 C C . PHE A 1 665 ? -21.949 -2.038 22.986 1.00 87.56 665 PHE A C 1
ATOM 5399 O O . PHE A 1 665 ? -22.235 -0.836 23.051 1.00 87.56 665 PHE A O 1
ATOM 5406 N N . PRO A 1 666 ? -21.256 -2.544 21.955 1.00 87.25 666 PRO A N 1
ATOM 5407 C CA . PRO A 1 666 ? -21.088 -1.813 20.706 1.00 87.25 666 PRO A CA 1
ATOM 5408 C C . PRO A 1 666 ? -22.449 -1.516 20.060 1.00 87.25 666 PRO A C 1
ATOM 5410 O O . PRO A 1 666 ? -23.437 -2.188 20.347 1.00 87.25 666 PRO A O 1
ATOM 5413 N N . ASN A 1 667 ? -22.511 -0.509 19.184 1.00 82.44 667 ASN A N 1
ATOM 5414 C CA . ASN A 1 667 ? -23.777 -0.086 18.564 1.00 82.44 667 ASN A CA 1
ATOM 5415 C C . ASN A 1 667 ? -24.336 -1.126 17.588 1.00 82.44 667 ASN A C 1
ATOM 5417 O O . ASN A 1 667 ? -25.526 -1.100 17.295 1.00 82.44 667 ASN A O 1
ATOM 5421 N N . SER A 1 668 ? -23.481 -2.005 17.069 1.00 82.62 668 SER A N 1
ATOM 5422 C CA . SER A 1 668 ? -23.854 -3.061 16.137 1.00 82.62 668 SER A CA 1
ATOM 5423 C C . SER A 1 668 ? -22.918 -4.262 16.273 1.00 82.62 668 SER A C 1
ATOM 5425 O O . SER A 1 668 ? -21.850 -4.175 16.893 1.00 82.62 668 SER A O 1
ATOM 5427 N N . VAL A 1 669 ? -23.323 -5.391 15.693 1.00 83.44 669 VAL A N 1
ATOM 5428 C CA . VAL A 1 669 ? -22.521 -6.624 15.669 1.00 83.44 669 VAL A CA 1
ATOM 5429 C C . VAL A 1 669 ? -21.276 -6.437 14.799 1.00 83.44 669 VAL A C 1
ATOM 5431 O O . VAL A 1 669 ? -20.207 -6.934 15.141 1.00 83.44 669 VAL A O 1
ATOM 5434 N N . GLU A 1 670 ? -21.386 -5.662 13.724 1.00 77.69 670 GLU A N 1
ATOM 5435 C CA . GLU A 1 670 ? -20.303 -5.310 12.806 1.00 77.69 670 GLU A CA 1
ATOM 5436 C C . GLU A 1 670 ? -19.209 -4.525 13.534 1.00 77.69 670 GLU A C 1
ATOM 5438 O O . GLU A 1 670 ? -18.035 -4.898 13.474 1.00 77.69 670 GLU A O 1
ATOM 5443 N N . ASN A 1 671 ? -19.607 -3.502 14.301 1.00 79.88 671 ASN A N 1
ATOM 5444 C CA . ASN A 1 671 ? -18.693 -2.729 15.138 1.00 79.88 671 ASN A CA 1
ATOM 5445 C C . ASN A 1 671 ? -17.993 -3.628 16.158 1.00 79.88 671 ASN A C 1
ATOM 5447 O O . ASN A 1 671 ? -16.770 -3.583 16.281 1.00 79.88 671 ASN A O 1
ATOM 5451 N N . PHE A 1 672 ? -18.746 -4.498 16.838 1.00 87.38 672 PHE A N 1
ATOM 5452 C CA . PHE A 1 672 ? -18.163 -5.448 17.784 1.00 87.38 672 PHE A CA 1
ATOM 5453 C C . PHE A 1 672 ? -17.148 -6.378 17.116 1.00 87.38 672 PHE A C 1
ATOM 5455 O O . PHE A 1 672 ? -16.052 -6.570 17.638 1.00 87.38 672 PHE A O 1
ATOM 5462 N N . TYR A 1 673 ? -17.485 -6.948 15.958 1.00 83.94 673 TYR A N 1
ATOM 5463 C CA . TYR A 1 673 ? -16.597 -7.856 15.240 1.00 83.94 673 TYR A CA 1
ATOM 5464 C C . TYR A 1 673 ? -15.314 -7.145 14.789 1.00 83.94 673 TYR A C 1
ATOM 5466 O O . TYR A 1 673 ? -14.215 -7.685 14.942 1.00 83.94 673 TYR A O 1
ATOM 5474 N N . GLN A 1 674 ? -15.425 -5.904 14.307 1.00 81.25 674 GLN A N 1
ATOM 5475 C CA . GLN A 1 674 ? -14.276 -5.086 13.926 1.00 81.25 674 GLN A CA 1
ATOM 5476 C C . GLN A 1 674 ? -13.390 -4.737 15.136 1.00 81.25 674 GLN A C 1
ATOM 5478 O O . GLN A 1 674 ? -12.162 -4.847 15.059 1.00 81.25 674 GLN A O 1
ATOM 5483 N N . GLU A 1 675 ? -13.995 -4.345 16.261 1.00 87.81 675 GLU A N 1
ATOM 5484 C CA . GLU A 1 675 ? -13.314 -4.005 17.514 1.00 87.81 675 GLU A CA 1
ATOM 5485 C C . GLU A 1 675 ? -12.620 -5.231 18.138 1.00 87.81 675 GLU A C 1
ATOM 5487 O O . GLU A 1 675 ? -11.419 -5.190 18.427 1.00 87.81 675 GLU A O 1
ATOM 5492 N N . ALA A 1 676 ? -13.325 -6.358 18.259 1.00 89.19 676 ALA A N 1
ATOM 5493 C CA . ALA A 1 676 ? -12.795 -7.624 18.764 1.00 89.19 676 ALA A CA 1
ATOM 5494 C C . ALA A 1 676 ? -11.700 -8.209 17.855 1.00 89.19 676 ALA A C 1
ATOM 5496 O O . ALA A 1 676 ? -10.673 -8.704 18.340 1.00 89.19 676 ALA A O 1
ATOM 5497 N N . GLY A 1 677 ? -11.872 -8.077 16.535 1.00 85.12 677 GLY A N 1
ATOM 5498 C CA . GLY A 1 677 ? -10.931 -8.500 15.498 1.00 85.12 677 GLY A CA 1
ATOM 5499 C C . GLY A 1 677 ? -9.587 -7.761 15.509 1.00 85.12 677 GLY A C 1
ATOM 5500 O O . GLY A 1 677 ? -8.680 -8.078 14.736 1.00 85.12 677 GLY A O 1
ATOM 5501 N N . ARG A 1 678 ? -9.391 -6.794 16.405 1.00 86.19 678 ARG A N 1
ATOM 5502 C CA . ARG A 1 678 ? -8.072 -6.194 16.661 1.00 86.19 678 ARG A CA 1
ATOM 5503 C C . ARG A 1 678 ? -7.157 -7.122 17.450 1.00 86.19 678 ARG A C 1
ATOM 5505 O O . ARG A 1 678 ? -5.941 -7.014 17.324 1.00 86.19 678 ARG A O 1
ATOM 5512 N N . SER A 1 679 ? -7.728 -8.040 18.224 1.00 89.62 679 SER A N 1
ATOM 5513 C CA . SER A 1 679 ? -6.974 -9.048 18.968 1.00 89.62 679 SER A CA 1
ATOM 5514 C C . SER A 1 679 ? -6.585 -10.255 18.109 1.00 89.62 679 SER A C 1
ATOM 5516 O O . SER A 1 679 ? -7.131 -10.461 17.025 1.00 89.62 679 SER A O 1
ATOM 5518 N N . GLY A 1 680 ? -5.596 -11.030 18.560 1.00 86.25 680 GLY A N 1
ATOM 5519 C CA . GLY A 1 680 ? -5.231 -12.333 17.990 1.00 86.25 680 GLY A CA 1
ATOM 5520 C C . GLY A 1 680 ? -4.626 -12.302 16.582 1.00 86.25 680 GLY A C 1
ATOM 5521 O O . GLY A 1 680 ? -4.662 -13.309 15.886 1.00 86.25 680 GLY A O 1
ATOM 5522 N N . ARG A 1 681 ? -4.097 -11.168 16.099 1.00 83.19 681 ARG A N 1
ATOM 5523 C CA . ARG A 1 681 ? -3.584 -11.056 14.712 1.00 83.19 681 ARG A CA 1
ATOM 5524 C C . ARG A 1 681 ? -2.373 -11.940 14.417 1.00 83.19 681 ARG A C 1
ATOM 5526 O O . ARG A 1 681 ? -2.143 -12.309 13.270 1.00 83.19 681 ARG A O 1
ATOM 5533 N N . ASN A 1 682 ? -1.627 -12.322 15.446 1.00 80.81 682 ASN A N 1
ATOM 5534 C CA . ASN A 1 682 ? -0.590 -13.351 15.381 1.00 80.81 682 ASN A CA 1
ATOM 5535 C C . ASN A 1 682 ? -1.143 -14.792 15.345 1.00 80.81 682 ASN A C 1
ATOM 5537 O O . ASN A 1 682 ? -0.363 -15.731 15.493 1.00 80.81 682 ASN A O 1
ATOM 5541 N N . ARG A 1 683 ? -2.463 -14.971 15.170 1.00 82.06 683 A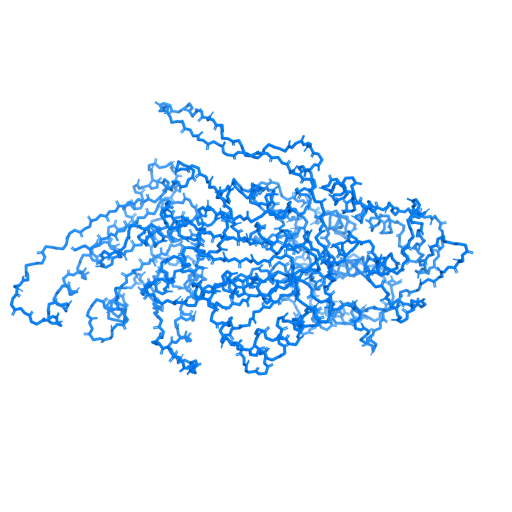RG A N 1
ATOM 5542 C CA . ARG A 1 683 ? -3.192 -16.250 15.217 1.00 82.06 683 ARG A CA 1
ATOM 5543 C C . ARG A 1 683 ? -3.109 -16.974 16.564 1.00 82.06 683 ARG A C 1
ATOM 5545 O O . ARG A 1 683 ? -3.389 -18.167 16.635 1.00 82.06 683 ARG A O 1
ATOM 5552 N N . GLN A 1 684 ? -2.728 -16.271 17.632 1.00 85.81 684 GLN A N 1
ATOM 5553 C CA . GLN A 1 684 ? -2.770 -16.817 18.988 1.00 85.81 684 GLN A CA 1
ATOM 5554 C C . GLN A 1 684 ? -4.126 -16.534 19.656 1.00 85.81 684 GLN A C 1
ATOM 5556 O O . GLN A 1 684 ? -4.703 -15.469 19.417 1.00 85.81 684 GLN A O 1
ATOM 5561 N N . PRO A 1 685 ? -4.620 -17.429 20.534 1.00 90.19 685 PRO A N 1
ATOM 5562 C CA . PRO A 1 685 ? -5.990 -17.368 21.055 1.00 90.19 685 PRO A CA 1
ATOM 5563 C C . PRO A 1 685 ? -6.268 -16.134 21.900 1.00 90.19 685 PRO A C 1
ATOM 5565 O O . PRO A 1 685 ? -5.706 -16.019 22.981 1.00 90.19 685 PRO A O 1
ATOM 5568 N N . SER A 1 686 ? -7.102 -15.195 21.476 1.00 93.12 686 SER A N 1
ATOM 5569 C CA . SER A 1 686 ? -7.436 -13.994 22.254 1.00 93.12 686 SER A CA 1
ATOM 5570 C C . SER A 1 686 ? -8.829 -14.066 22.873 1.00 93.12 686 SER A C 1
ATOM 5572 O O . SER A 1 686 ? -9.671 -14.851 22.442 1.00 93.12 686 SER A O 1
ATOM 5574 N N . LEU A 1 687 ? -9.074 -13.228 23.887 1.00 95.19 687 LEU A N 1
ATOM 5575 C CA . LEU A 1 687 ? -10.370 -13.128 24.561 1.00 95.19 687 LEU A CA 1
ATOM 5576 C C . LEU A 1 687 ? -10.986 -11.733 24.399 1.00 95.19 687 LEU A C 1
ATOM 5578 O O . LEU A 1 687 ? -10.465 -10.741 24.911 1.00 95.19 687 LEU A O 1
ATOM 5582 N N . SER A 1 688 ? -12.133 -11.665 23.734 1.00 95.44 688 SER A N 1
ATOM 5583 C CA . SER A 1 688 ? -12.969 -10.475 23.637 1.00 95.44 688 SER A CA 1
ATOM 5584 C C . SER A 1 688 ? -14.121 -10.552 24.633 1.00 95.44 688 SER A C 1
ATOM 5586 O O . SER A 1 688 ? -14.929 -11.478 24.600 1.00 95.44 688 SER A O 1
ATOM 5588 N N . THR A 1 689 ? -14.183 -9.591 25.551 1.00 95.75 689 THR A N 1
ATOM 5589 C CA . THR A 1 689 ? -15.180 -9.551 26.623 1.00 95.75 689 THR A CA 1
ATOM 5590 C C . THR A 1 689 ? -16.099 -8.345 26.471 1.00 95.75 689 THR A C 1
ATOM 5592 O O . THR A 1 689 ? -15.612 -7.233 26.289 1.00 95.75 689 THR A O 1
ATOM 5595 N N . ILE A 1 690 ? -17.412 -8.536 26.597 1.00 95.00 690 ILE A N 1
ATOM 5596 C CA . ILE A 1 690 ? -18.390 -7.452 26.775 1.00 95.00 690 ILE A CA 1
ATOM 5597 C C . ILE A 1 690 ? -18.831 -7.433 28.237 1.00 95.00 690 ILE A C 1
ATOM 5599 O O . ILE A 1 690 ? -19.218 -8.470 28.777 1.00 95.00 690 ILE A O 1
ATOM 5603 N N . ILE A 1 691 ? -18.793 -6.263 28.872 1.00 91.25 691 ILE A N 1
ATOM 5604 C CA . ILE A 1 691 ? -19.346 -6.048 30.212 1.00 91.25 691 ILE A CA 1
ATOM 5605 C C . ILE A 1 691 ? -20.674 -5.311 30.060 1.00 91.25 691 ILE A C 1
ATOM 5607 O O . ILE A 1 691 ? -20.683 -4.136 29.687 1.00 91.25 691 ILE A O 1
ATOM 5611 N N . TYR A 1 692 ? -21.788 -5.977 30.367 1.00 85.12 692 TYR A N 1
ATOM 5612 C CA . TYR A 1 692 ? -23.119 -5.378 30.255 1.00 85.12 692 TYR A CA 1
ATOM 5613 C C . TYR A 1 692 ? -23.684 -4.946 31.598 1.00 85.12 692 TYR A C 1
ATOM 5615 O O . TYR A 1 692 ? -23.718 -5.773 32.536 1.00 85.12 692 TYR A O 1
#

pLDDT: mean 80.57, std 15.26, range [29.48, 98.19]

Foldseek 3Di:
DPDDFDFPCVSLLVLLVVQDPPVLVVVLQLQQLDKDKPPDDLDQDLAQAAQVLLLVLCQQLLFPPGTDFLLLVVVLCCVLVPVQWDHWDDPDQFTYTHGHPVLSVQDDNVVLSCCSPVVSPDDPPPLPPDPRSSSSSSSSVNLSSVLSQVLNNVSSVSSRDDDLPDQEWEWEFAADDPVSVVSSQVRVQLLQLLLQVFADPVRSGDHGYDYDDDYHFGWTFTDDVDTRTIHMGRDSPDPSPPSQFRFADFATATDQFFDKDWDWDFDPDPDGDTATDIDTDGPDPSSVVSVQSCCCGQVRGRDQAHLLSVLLSCLSNPAAAEEAAAPPSCQVVSVVSSLSSHRAAEEEEDADPVQVVLVVVSVVVSRSPQEEEQDPVDDPVRNVVVLVCQLQRSHSYYYYYLVLLVDPVSLVSLQSSVVSVHAYQAYEYEQLLCLVPCCVPPDVSSLCSLVSCQNRRHHPDDGHHYYYYHHFDDPVSVVSSCVSNVHDPVRYGYDDPSNSDQPLEDEAEAEQPDDDDPPDPPQVRQQSLLVSCLVVVVVCVVCVLVVLVVSQVVVPDPVRDPLQLDDDPQFHQAAAEEAAAACDPSGSSHQVNSQVSCVPDPSFDEAEAEDDDDDDDDPPDPRNVRNVVSLVCVQVRNGRYYYYHLVPAPNDDRQRHQEYEYAADDPDPRSLCRRSSSPNNVSRRHYYYYYD

Sequence (692 aa):
MQFKGGYVIDEFEEILLEFVDKKVIDKFYESKLFFKVVNLTENLNFIDSNPLLKIVWNIINRGEPTRASLKITDYILTKNLGKLYSGFNSHGSEIKFQIDKKIKNEINSENLLKSLEKYSVIPDFEINEFKNINLLIYSVLNDLITIGQVQKSILLILLHYNSEKIVNFNFNLIGLDHSLSNIIFEDLNELFDSINNMVLPSETKLNKLINSKSSDTISIAFNTQENCNYKIESNLSDKNNYLYFILTDRRISYKELGNSIANLKTKKNGFLENEFIYSFDYKDVELKKSMLYFLHNIFRKSEFRAGQEAIINRSLVGKDVIGLLPTGAGKSLTYQICSILHPGVTIVIDPINSLMKDQYDKLIDNKFTKIDFINSFNTKDEKEKNIENLTLSKYLIVFISPERFQIEMFRSSLLHCFYNNVFFSYAVIDEAHCVSEWGHDFRQVYLNLGKNIKNYCKPKFDKLPIIALTATASFDVLADVQRELKMPEDVIISLSTDAMDRKELNFQVIKSNSIISNNIPFWDREKNIGSSKYTLITKLFSTLPEKIKELENKIGNLNPNTDFFKKTGNTYMNAGLIFCPTKSDSLKNGVPFLASFLENDKNLEVGTFFGGGDDTNVVINPIDNKSYQNQIDFISNKTNLMVATRAFGMGIDKPNIRYTIHYTFPNSVENFYQEAGRSGRNRQPSLSTIIY

Solvent-accessible surface area (backbone atoms only — not comparable to full-atom values): 38245 Å² total; per-residue (Å²): 135,83,79,76,58,53,45,69,66,59,58,48,48,60,55,44,58,77,57,44,61,64,69,59,55,52,50,37,47,63,59,61,74,38,66,42,67,42,85,61,69,89,80,67,55,62,84,79,22,62,66,65,57,33,22,53,48,36,58,57,61,30,21,83,79,42,80,65,41,64,67,56,47,53,51,46,41,44,73,54,47,39,89,44,39,75,52,69,49,81,91,52,72,40,35,28,66,44,66,51,75,64,62,68,78,62,55,52,48,71,62,36,50,49,45,50,64,58,53,61,79,56,77,85,83,77,63,88,83,59,101,42,61,48,56,35,54,48,49,43,54,51,51,47,49,50,50,40,50,52,53,51,50,51,48,54,51,52,37,56,60,68,58,98,82,60,75,57,49,45,35,30,69,14,62,52,59,70,70,60,51,49,52,54,42,53,53,53,38,52,53,39,50,35,53,48,61,39,40,34,89,89,53,85,68,73,63,51,64,42,85,54,94,84,67,83,54,52,34,44,37,43,86,57,106,53,91,47,70,31,36,76,42,80,40,90,82,68,82,68,71,85,79,60,56,44,47,43,44,56,82,64,63,39,47,78,48,58,48,80,42,80,42,84,44,74,49,90,73,97,50,88,46,77,42,71,46,60,47,77,48,51,75,44,70,62,46,47,52,28,54,45,50,53,38,42,50,66,70,20,31,65,72,86,47,73,66,40,63,56,51,32,35,42,44,52,59,56,36,50,35,36,38,44,46,44,81,89,62,54,71,68,58,36,54,55,56,48,40,49,72,28,23,16,28,21,41,35,34,32,91,45,70,69,33,46,48,52,54,47,51,56,36,45,76,58,42,39,62,29,49,53,70,56,60,86,88,47,54,72,68,54,40,54,51,49,52,51,38,50,35,63,20,36,32,40,37,40,32,33,42,61,68,51,72,72,40,62,68,55,41,50,46,39,44,45,10,47,77,60,66,28,18,32,50,35,40,34,32,48,57,32,44,44,40,36,69,26,19,80,77,77,43,57,57,41,57,48,40,38,58,48,46,70,72,29,52,41,30,70,55,83,77,58,25,42,42,31,30,29,55,70,69,54,73,68,43,49,51,42,31,34,57,53,50,68,54,69,92,89,26,71,45,68,68,57,69,80,70,60,55,58,89,32,62,38,82,46,79,44,80,63,88,75,87,72,76,90,88,55,58,71,72,60,46,46,36,52,57,26,59,63,47,49,61,55,52,56,53,44,64,74,47,42,57,59,55,39,40,55,50,34,53,73,77,56,82,55,84,66,70,91,58,56,60,45,63,62,83,84,28,37,73,37,27,34,41,33,40,23,89,34,75,39,82,86,39,48,48,7,26,57,46,47,44,62,60,48,58,73,39,90,66,49,38,76,27,52,32,51,74,76,82,85,84,84,82,84,69,87,49,74,63,53,56,49,23,50,50,30,48,53,36,40,68,71,19,64,25,33,33,39,31,14,22,80,70,58,52,80,73,72,85,47,49,48,21,42,30,31,36,27,64,43,80,60,98,42,71,65,56,39,51,56,60,44,61,51,29,20,64,67,68,46,47,13,46,29,36,36,37,79

Nearest PDB structures (foldseek):
  5lb3-assembly1_B  TM=6.268E-01  e=1.796E-20  Homo sapiens
  5lba-assembly1_B  TM=5.758E-01  e=1.448E-20  Homo sapiens
  5lb5-assembly4_D  TM=5.633E-01  e=1.233E-20  Homo sapiens
  5lb5-assembly3_C  TM=5.811E-01  e=1.912E-19  Homo sapiens
  5jcf-assembly2_B  TM=6.397E-01  e=3.551E-10  Gallus gallus

Mean predicted aligned error: 11.24 Å

Radius of gyration: 27.8 Å; Cα contacts (8 Å, |Δi|>4): 1184; chains: 1; bounding box: 80×63×81 Å

Secondary structure (DSSP, 8-state):
----TT-HHHHHHHHHTTTS-HHHHHHHHHHHH-EEEET--S----SSS-HHHHHHHHHHTSSSS----HHHHHHHHHHHHGGGEEEEE-SSSB-EEEE-THHHHH--HHHHHHHHHHTTSS-GGGGGG---HHHHHHHHHHHHHHHHHHHHHHHHHHHH---TT-S-EEE---SS-HHHHHHHHHHHHHHHHHHHHHB-TTS-PPPPEEEPP--SS-EEEEESSSEEEEEEEE-SS---GGGS-----SPP-BPP-EEEEEEEEE--SSS--EEEEEEEEESSHHHHHHHHHHHHHHH-BSS--TTHHHHHHHHHTT--EEEE--TTS-HHHHHHHHHHSSSSEEEEE-S-HHHHHHHHHHHHHTT--SEEEESSSS-HHHHHHHHHHHHTT--SEEEE-GGGGG-HHHHHHHHHHHHTT--EEEEEETTTTHHHHHHHHT-GGGGGHHHHHHHHS--SSSPPPEEEEES---HHHHHHHHHHHT--GGGEEE--HHHH--TTEEEEEE-------TTS-HHHHHHHHHHHHHHHHHHHHHHHHHHHHHHHHHHS-----S-TTSEETTEES-EEEEE-SB--SSSTTBHHHHHHHHTT-TT--EEEE-PPPPSS-----HHHHHHHHHHHHHHTTS-SEEEE-TTS-TT---TTEEEEEESS--SSHHHHHHHHTTS-TTS--EEEEEE-